Protein AF-0000000070184719 (afdb_homodimer)

pLDDT: mean 94.38, std 7.34, range [34.34, 98.94]

Solvent-accessible surface area (backbone atoms only — not comparable to full-atom values): 35364 Å² total; per-residue (Å²): 124,76,82,38,64,66,61,46,39,34,33,27,38,44,39,59,48,68,47,35,34,40,31,50,51,51,38,46,72,60,49,30,46,43,31,30,30,28,79,74,83,66,83,56,89,65,62,84,83,47,41,79,44,75,37,52,84,86,42,90,57,29,41,68,63,52,58,84,57,80,38,42,32,37,39,33,71,74,50,63,25,42,69,45,36,49,49,48,46,71,48,37,52,73,58,34,56,32,40,36,42,47,53,42,56,51,24,40,31,62,83,56,73,41,26,53,38,50,81,80,55,56,42,68,69,56,63,41,69,68,18,40,28,34,42,44,17,50,51,51,45,48,52,39,27,75,73,63,30,30,34,26,29,39,40,20,37,54,59,54,23,37,75,43,93,76,20,52,56,71,56,54,61,32,47,64,40,28,64,57,46,29,29,56,71,56,37,74,40,70,32,53,16,61,23,32,30,36,52,38,62,28,42,22,63,39,52,18,42,34,57,57,33,40,47,76,26,73,80,36,50,75,36,67,30,41,45,56,31,69,59,29,16,24,46,51,43,45,52,44,40,50,17,53,47,66,72,25,53,85,63,44,73,42,65,39,49,44,72,55,49,48,67,66,36,54,91,48,24,55,48,24,76,75,49,67,67,52,48,61,50,55,45,40,62,66,25,32,73,64,24,67,36,55,77,78,65,50,70,50,60,43,43,33,50,22,50,53,49,30,58,77,64,69,57,65,42,79,65,66,52,67,53,54,52,51,48,51,54,52,48,52,52,52,51,50,52,46,54,72,62,63,80,130,122,76,81,38,64,63,64,45,38,34,33,27,38,42,39,59,49,68,47,36,33,38,32,50,50,52,36,46,73,58,50,30,47,43,32,29,31,27,77,76,82,68,82,56,89,66,64,84,84,48,42,79,42,74,37,51,83,84,42,90,57,29,39,67,62,53,56,82,58,79,37,42,31,37,40,35,70,73,50,64,25,43,68,46,34,50,51,48,46,72,48,38,54,73,58,33,56,32,40,34,40,48,53,43,55,52,25,38,31,61,84,56,75,41,26,54,37,52,81,80,54,56,42,68,68,56,62,42,71,66,18,39,28,34,43,44,17,50,52,52,44,48,52,39,27,74,73,62,30,31,34,27,28,38,38,20,36,55,59,53,23,37,75,43,94,76,20,51,57,72,56,54,61,31,47,64,39,27,64,58,45,30,30,58,72,58,38,76,40,70,31,52,15,61,22,33,29,35,54,37,63,28,41,21,63,40,50,18,42,33,57,57,34,40,46,74,26,73,80,36,50,74,34,66,29,40,46,54,33,69,60,29,16,24,46,51,44,45,51,43,39,49,18,54,48,66,71,24,54,83,63,43,74,43,64,40,49,46,70,55,49,48,67,67,37,53,89,48,24,54,48,25,75,76,49,67,68,51,47,62,49,56,45,41,61,67,26,32,72,65,25,66,36,57,78,78,65,50,69,49,60,44,44,35,49,22,50,52,49,32,58,78,65,70,59,64,43,79,64,66,54,69,56,52,52,52,50,51,54,53,46,52,51,52,52,51,52,47,55,72,62,67,77,127

InterPro domains:
  IPR001509 NAD-dependent epimerase/dehydratase [PF01370] (10-227)
  IPR036291 NAD(P)-binding domain superfamily [SSF51735] (7-313)
  IPR051783 NAD(P)-dependent oxidoreductase-like [PTHR48079] (8-313)

Secondary structure (DSSP, 8-state):
--S--SS-EEEEES-SSHHHHHHHHHHHHTT-EEEEEE-S-------TT-EEEE--TTSTTHHHHTTT---SEEEES---SHHHHHHHHHHHTTT-SEEEEE--GGGS-SS-SSBSB-TTS---S-SSHHHHHHHHHHHHHHHHHHTTSSEEEEEEE-SEE-SSTTTT--BTTBS-SHHHHHHHHT--EEEETTS-SB---EEHHHHHHHHHHHTT-GGGTTEEEEE--SSB-BHHHHHHHHHHHHTPPPP-EEEE-HHHHHHH-GGG-HHIIIIIT----B--HHHHHHH-----S-HHHHHHHHHHHHHHTT----TTHHHHHHHHHHHHHHHHHHHHH---/--S--SS-EEEEES-SSHHHHHHHHHHHHTT-EEEEEE-S-------TT-EEEE--TTSTTHHHHTTT---SEEEES---SHHHHHHHHHHHTTT-SEEEEE--GGGS-SS-SSBSB-TTS---S-SSHHHHHHHHHHHHHHHHHHTTSSEEEEEEE-SEE-SSTTTT--BTTBS-SHHHHHHHHT--EEEETTS-SB---EEHHHHHHHHHHHTT-GGGTTEEEEE--SSB-BHHHHHHHHHHHHTPPPP-EEEE-HHHHHHH-GGG-HHIIIIIT----B--HHHHHHH-----S-HHHHHHHHHHHHHHTT-----SHHHHHHHHHHHHHHHHHHHHH---

Foldseek 3Di:
DPPFDQEFFEEEEAQQAQQNVLLQAVNVVSHYAYEYEECPPHPRDGDPSYHYFYDDLLDPCRLVSCLPDQGQEYEYPDQQALSSLVSVLSNCFVRYAEYEYEAAPQQADPPDPDPAAEPPHHSPPGLDPSSVRRNNSVVNNLVSLVVPRHFYFYEHEYQEAFLDDLRRDAAQQGRAQQVLVCLQVQHEGEHEAPQQFKDWYAYSNLLSLLVSLCRRQPLRGSHYFYQTGPDIGTRQVLSQLLSVLSVGPRHHYDYDYLVVCCVPCVVRRPCVSRPVVHRYHHDGVSSCVRRVGDRPADSNRRSNRNVVSCVVVVRNDNPCVVVVVVCRVVVVVVVVCCVVPDDD/DPPFDQEFFEEEEAQQAQQNVLLQQVNVVSHYAYEYEEQPPHPRDGDPSYHYFYDDLLDPCRLVSCLPDQGQEYEYPDQQALSSLVSVLSNCFVRYAEYEYEAAPQQADPPDPDPAAEPPHHRPPGLDPSSVRRNNSVVNNLVSLVVPRHFYFYEHEYQEAFLGDLRRDAAQQGRAQQVLVCLQVQHEGEHEAPQQFKDWYAYSNLLSLLVSLCRRQPLRGSHYFYQTGPDIGTRQVLSQLLSVLSVGPRHHYDYDYLVVCCVPCVPRRPCVSSPVVHRYHHDGVSSCVRRVGDRPADSNRRSNRNVVSCVVVVRNDNPCVVVVVVCRVVVVVVVVCCVVPDDD

Radius of gyration: 28.11 Å; Cα contacts (8 Å, |Δi|>4): 1487; chains: 2; bounding box: 61×88×62 Å

Nearest PDB structures (foldseek):
  6pnl-assembly1_A  TM=7.457E-01  e=7.855E-20  Methanothermobacter thermautotrophicus
  6x3b-assembly2_D  TM=7.765E-01  e=2.412E-15  Pseudomonas aeruginosa
  8skb-assembly2_C  TM=7.663E-01  e=1.005E-13  Myrciaria dubia
  6x3b-assembly1_A  TM=7.495E-01  e=4.016E-14  Pseudomonas aeruginosa
  6x3b-assembly2_C  TM=7.715E-01  e=1.283E-13  Pseudomonas aeruginosa

Organism: NCBI:txid2841257

Sequence (688 aa):
MPDGETDMDVLILGGTGLISTAITRQLDATGHDVTVCNRGESDAAIPESVDHVRADRFGDEFPARVSGTDPEVVIDMLCFSESDAELAIEAFEDRIDQYVLTSTIDVYRRPVESNPVTESAPRRPPTSDYGARKANAEDAIRAAHDRGAFAATIVRPWTTYGPHGNGNLCHTFGVDTTYLRRLRDGEPIVVHGDGTGLWGPTHRRDVAGAYVGAVGNRAAYGEAYNVTAEGVPTWNEYYRTLADALGAPEPELVHVPTDVLLEIAPEKTDFLADHGRYSTTFDTEKARRDLGYEQSISLERGAREVIAYLEERDAITSEDDAFIDALVADWRETRSEFAEGFEYMPDGETDMDVLILGGTGLISTAITRQLDATGHDVTVCNRGESDAAIPESVDHVRADRFGDEFPARVSGTDPEVVIDMLCFSESDAELAIEAFEDRIDQYVLTSTIDVYRRPVESNPVTESAPRRPPTSDYGARKANAEDAIRAAHDRGAFAATIVRPWTTYGPHGNGNLCHTFGVDTTYLRRLRDGEPIVVHGDGTGLWGPTHRRDVAGAYVGAVGNRAAYGEAYNVTAEGVPTWNEYYRTLADALGAPEPELVHVPTDVLLEIAPEKTDFLADHGRYSTTFDTEKARRDLGYEQSISLERGAREVIAYLEERDAITSEDDAFIDALVADWRETRSEFAEGFEY

Structure (mmCIF, N/CA/C/O backbone):
data_AF-0000000070184719-model_v1
#
loop_
_entity.id
_entity.type
_entity.pdbx_description
1 polymer 'Nucleoside-diphosphate-sugar epimerase'
#
loop_
_atom_site.group_PDB
_atom_site.id
_atom_site.type_symbol
_atom_site.label_atom_id
_atom_site.label_alt_id
_atom_site.label_comp_id
_atom_site.label_asym_id
_atom_site.label_entity_id
_atom_site.label_seq_id
_atom_site.pdbx_PDB_ins_code
_atom_site.Cartn_x
_atom_site.Cartn_y
_atom_site.Cartn_z
_atom_site.occupancy
_atom_site.B_iso_or_equiv
_atom_site.auth_seq_id
_atom_site.auth_comp_id
_atom_site.auth_asym_id
_atom_site.auth_atom_id
_atom_site.pdbx_PDB_model_num
ATOM 1 N N . MET A 1 1 ? 23.234 -7.504 -19.719 1 34.69 1 MET A N 1
ATOM 2 C CA . MET A 1 1 ? 22.359 -8.609 -19.328 1 34.69 1 MET A CA 1
ATOM 3 C C . MET A 1 1 ? 22.953 -9.375 -18.141 1 34.69 1 MET A C 1
ATOM 5 O O . MET A 1 1 ? 24.156 -9.586 -18.078 1 34.69 1 MET A O 1
ATOM 9 N N . PRO A 1 2 ? 22.297 -9.516 -16.984 1 43.97 2 PRO A N 1
ATOM 10 C CA . PRO A 1 2 ? 23.047 -10.188 -15.93 1 43.97 2 PRO A CA 1
ATOM 11 C C . PRO A 1 2 ? 23.812 -11.414 -16.438 1 43.97 2 PRO A C 1
ATOM 13 O O . PRO A 1 2 ? 23.453 -11.977 -17.469 1 43.97 2 PRO A O 1
ATOM 16 N N . ASP A 1 3 ? 24.891 -11.578 -15.859 1 49.53 3 ASP A N 1
ATOM 17 C CA . ASP A 1 3 ? 25.844 -12.656 -16.125 1 49.53 3 ASP A CA 1
ATOM 18 C C . ASP A 1 3 ? 25.141 -14.008 -16.188 1 49.53 3 ASP A C 1
ATOM 20 O O . ASP A 1 3 ? 25.766 -15.047 -16 1 49.53 3 ASP A O 1
ATOM 24 N N . GLY A 1 4 ? 23.812 -13.961 -16.328 1 55.72 4 GLY A N 1
ATOM 25 C CA . GLY A 1 4 ? 23.297 -15.312 -16.406 1 55.72 4 GLY A CA 1
ATOM 26 C C . GLY A 1 4 ? 23.797 -16.062 -17.625 1 55.72 4 GLY A C 1
ATOM 27 O O . GLY A 1 4 ? 24.125 -15.453 -18.641 1 55.72 4 GLY A O 1
ATOM 28 N N . GLU A 1 5 ? 24.312 -17.203 -17.375 1 63.62 5 GLU A N 1
ATOM 29 C CA . GLU A 1 5 ? 24.797 -18.031 -18.484 1 63.62 5 GLU A CA 1
ATOM 30 C C . GLU A 1 5 ? 23.719 -18.25 -19.531 1 63.62 5 GLU A C 1
ATOM 32 O O . GLU A 1 5 ? 22.547 -18.406 -19.203 1 63.62 5 GLU A O 1
ATOM 37 N N . THR A 1 6 ? 24.031 -17.938 -20.828 1 71.12 6 THR A N 1
ATOM 38 C CA . THR A 1 6 ? 23.109 -17.953 -21.953 1 71.12 6 THR A CA 1
ATOM 39 C C . THR A 1 6 ? 23.047 -19.344 -22.594 1 71.12 6 THR A C 1
ATOM 41 O O . THR A 1 6 ? 22.266 -19.578 -23.516 1 71.12 6 THR A O 1
ATOM 44 N N . ASP A 1 7 ? 22.797 -20.5 -21.938 1 88.31 7 ASP A N 1
ATOM 45 C CA . ASP A 1 7 ? 22.625 -21.797 -22.609 1 88.31 7 ASP A CA 1
ATOM 46 C C . ASP A 1 7 ? 22.656 -22.938 -21.594 1 88.31 7 ASP A C 1
ATOM 48 O O . ASP A 1 7 ? 23.406 -23.906 -21.766 1 88.31 7 ASP A O 1
ATOM 52 N N . MET A 1 8 ? 21.797 -22.766 -20.656 1 95.56 8 MET A N 1
ATOM 53 C CA . MET A 1 8 ? 21.766 -23.781 -19.609 1 95.56 8 MET A CA 1
ATOM 54 C C . MET A 1 8 ? 20.703 -24.844 -19.938 1 95.56 8 MET A C 1
ATOM 56 O O . MET A 1 8 ? 19.75 -24.578 -20.656 1 95.56 8 MET A O 1
ATOM 60 N N . ASP A 1 9 ? 21.047 -26.062 -19.438 1 97.75 9 ASP A N 1
ATOM 61 C CA . ASP A 1 9 ? 20.047 -27.125 -19.469 1 97.75 9 ASP A CA 1
ATOM 62 C C . ASP A 1 9 ? 19.062 -26.984 -18.297 1 97.75 9 ASP A C 1
ATOM 64 O O . ASP A 1 9 ? 19.422 -27.203 -17.141 1 97.75 9 ASP A O 1
ATOM 68 N N . VAL A 1 10 ? 17.797 -26.641 -18.656 1 98.31 10 VAL A N 1
ATOM 69 C CA . VAL A 1 10 ? 16.797 -26.344 -17.625 1 98.31 10 VAL A CA 1
ATOM 70 C C . VAL A 1 10 ? 15.664 -27.359 -17.688 1 98.31 10 VAL A C 1
ATOM 72 O O . VAL A 1 10 ? 15.078 -27.578 -18.75 1 98.31 10 VAL A O 1
ATOM 75 N N . LEU A 1 11 ? 15.406 -28 -16.578 1 98.06 11 LEU A N 1
ATOM 76 C CA . LEU A 1 11 ? 14.234 -28.859 -16.438 1 98.06 11 LEU A CA 1
ATOM 77 C C . LEU A 1 11 ? 13.133 -28.141 -15.664 1 98.06 11 LEU A C 1
ATOM 79 O O . LEU A 1 11 ? 13.352 -27.656 -14.555 1 98.06 11 LEU A O 1
ATOM 83 N N . ILE A 1 12 ? 11.977 -28.031 -16.281 1 97.94 12 ILE A N 1
ATOM 84 C CA . ILE A 1 12 ? 10.812 -27.438 -15.633 1 97.94 12 ILE A CA 1
ATOM 85 C C . ILE A 1 12 ? 9.836 -28.531 -15.227 1 97.94 12 ILE A C 1
ATOM 87 O O . ILE A 1 12 ? 9.305 -29.25 -16.078 1 97.94 12 ILE A O 1
ATOM 91 N N . LEU A 1 13 ? 9.688 -28.734 -13.938 1 97.56 13 LEU A N 1
ATOM 92 C CA . LEU A 1 13 ? 8.594 -29.578 -13.477 1 97.56 13 LEU A CA 1
ATOM 93 C C . LEU A 1 13 ? 7.254 -28.875 -13.609 1 97.56 13 LEU A C 1
ATOM 95 O O . LEU A 1 13 ? 7.012 -27.859 -12.938 1 97.56 13 LEU A O 1
ATOM 99 N N . GLY A 1 14 ? 6.375 -29.359 -14.391 1 93.94 14 GLY A N 1
ATOM 100 C CA . GLY A 1 14 ? 5.215 -28.641 -14.906 1 93.94 14 GLY A CA 1
ATOM 101 C C . GLY A 1 14 ? 5.418 -28.094 -16.312 1 93.94 14 GLY A C 1
ATOM 102 O O . GLY A 1 14 ? 5.711 -28.859 -17.234 1 93.94 14 GLY A O 1
ATOM 103 N N . GLY A 1 15 ? 5.328 -26.875 -16.531 1 88.88 15 GLY A N 1
ATOM 104 C CA . GLY A 1 15 ? 5.707 -26.25 -17.797 1 88.88 15 GLY A CA 1
ATOM 105 C C . GLY A 1 15 ? 4.52 -25.906 -18.672 1 88.88 15 GLY A C 1
ATOM 106 O O . GLY A 1 15 ? 4.664 -25.203 -19.672 1 88.88 15 GLY A O 1
ATOM 107 N N . THR A 1 16 ? 3.342 -26.297 -18.219 1 87.31 16 THR A N 1
ATOM 108 C CA . THR A 1 16 ? 2.189 -26.062 -19.078 1 87.31 16 THR A CA 1
ATOM 109 C C . THR A 1 16 ? 1.102 -25.297 -18.328 1 87.31 16 THR A C 1
ATOM 111 O O . THR A 1 16 ? -0.046 -25.25 -18.781 1 87.31 16 THR A O 1
ATOM 114 N N . GLY A 1 17 ? 1.407 -24.766 -17.234 1 93.31 17 GLY A N 1
ATOM 115 C CA . GLY A 1 17 ? 0.468 -23.984 -16.438 1 93.31 17 GLY A CA 1
ATOM 116 C C . GLY A 1 17 ? 0.521 -22.5 -16.75 1 93.31 17 GLY A C 1
ATOM 117 O O . GLY A 1 17 ? 1.161 -22.078 -17.719 1 93.31 17 GLY A O 1
ATOM 118 N N . LEU A 1 18 ? -0.168 -21.734 -16.031 1 94.88 18 LEU A N 1
ATOM 119 C CA . LEU A 1 18 ? -0.297 -20.297 -16.219 1 94.88 18 LEU A CA 1
ATOM 120 C C . LEU A 1 18 ? 1.072 -19.625 -16.234 1 94.88 18 LEU A C 1
ATOM 122 O O . LEU A 1 18 ? 1.464 -19.016 -17.219 1 94.88 18 LEU A O 1
ATOM 126 N N . ILE A 1 19 ? 1.828 -19.828 -15.18 1 97.19 19 ILE A N 1
ATOM 127 C CA . ILE A 1 19 ? 3.133 -19.188 -15.07 1 97.19 19 ILE A CA 1
ATOM 128 C C . ILE A 1 19 ? 4.168 -19.969 -15.867 1 97.19 19 ILE A C 1
ATOM 130 O O . ILE A 1 19 ? 4.961 -19.391 -16.609 1 97.19 19 ILE A O 1
ATOM 134 N N . SER A 1 20 ? 4.148 -21.266 -15.828 1 96.5 20 SER A N 1
ATOM 135 C CA . SER A 1 20 ? 5.227 -22.109 -16.328 1 96.5 20 SER A CA 1
ATOM 136 C C . SER A 1 20 ? 5.289 -22.094 -17.844 1 96.5 20 SER A C 1
ATOM 138 O O . SER A 1 20 ? 6.367 -22.219 -18.438 1 96.5 20 SER A O 1
ATOM 140 N N . THR A 1 21 ? 4.137 -21.906 -18.5 1 95.5 21 THR A N 1
ATOM 141 C CA . THR A 1 21 ? 4.18 -21.781 -19.953 1 95.5 21 THR A CA 1
ATOM 142 C C . THR A 1 21 ? 4.98 -20.562 -20.375 1 95.5 21 THR A C 1
ATOM 144 O O . THR A 1 21 ? 5.758 -20.609 -21.328 1 95.5 21 THR A O 1
ATOM 147 N N . ALA A 1 22 ? 4.773 -19.484 -19.672 1 96.81 22 ALA A N 1
ATOM 148 C CA . ALA A 1 22 ? 5.523 -18.266 -19.953 1 96.81 22 ALA A CA 1
ATOM 149 C C . ALA A 1 22 ? 7.008 -18.453 -19.656 1 96.81 22 ALA A C 1
ATOM 151 O O . ALA A 1 22 ? 7.859 -17.969 -20.406 1 96.81 22 ALA A O 1
ATOM 152 N N . ILE A 1 23 ? 7.305 -19.156 -18.609 1 97.94 23 ILE A N 1
ATOM 153 C CA . ILE A 1 23 ? 8.695 -19.469 -18.297 1 97.94 23 ILE A CA 1
ATOM 154 C C . ILE A 1 23 ? 9.328 -20.25 -19.438 1 97.94 23 ILE A C 1
ATOM 156 O O . ILE A 1 23 ? 10.406 -19.891 -19.922 1 97.94 23 ILE A O 1
ATOM 160 N N . THR A 1 24 ? 8.648 -21.297 -19.875 1 96.81 24 THR A N 1
ATOM 161 C CA . THR A 1 24 ? 9.133 -22.172 -20.938 1 96.81 24 THR A CA 1
ATOM 162 C C . THR A 1 24 ? 9.43 -21.375 -22.203 1 96.81 24 THR A C 1
ATOM 164 O O . THR A 1 24 ? 10.516 -21.5 -22.766 1 96.81 24 THR A O 1
ATOM 167 N N . ARG A 1 25 ? 8.539 -20.562 -22.547 1 96.12 25 ARG A N 1
ATOM 168 C CA . ARG A 1 25 ? 8.68 -19.781 -23.766 1 96.12 25 ARG A CA 1
ATOM 169 C C . ARG A 1 25 ? 9.844 -18.797 -23.672 1 96.12 25 ARG A C 1
ATOM 171 O O . ARG A 1 25 ? 10.625 -18.656 -24.609 1 96.12 25 ARG A O 1
ATOM 178 N N . GLN A 1 26 ? 9.938 -18.172 -22.562 1 96.69 26 GLN A N 1
ATOM 179 C CA . GLN A 1 26 ? 10.977 -17.156 -22.406 1 96.69 26 GLN A CA 1
ATOM 180 C C . GLN A 1 26 ? 12.359 -17.797 -22.312 1 96.69 26 GLN A C 1
ATOM 182 O O . GLN A 1 26 ? 13.328 -17.266 -22.859 1 96.69 26 GLN A O 1
ATOM 187 N N . LEU A 1 27 ? 12.461 -18.891 -21.641 1 97.06 27 LEU A N 1
ATOM 188 C CA . LEU A 1 27 ? 13.742 -19.594 -21.578 1 97.06 27 LEU A CA 1
ATOM 189 C C . LEU A 1 27 ? 14.18 -20.078 -22.953 1 97.06 27 LEU A C 1
ATOM 191 O O . LEU A 1 27 ? 15.352 -19.953 -23.312 1 97.06 27 LEU A O 1
ATOM 195 N N . ASP A 1 28 ? 13.227 -20.625 -23.641 1 95.25 28 ASP A N 1
ATOM 196 C CA . ASP A 1 28 ? 13.523 -21.078 -24.984 1 95.25 28 ASP A CA 1
ATOM 197 C C . ASP A 1 28 ? 13.992 -19.922 -25.875 1 95.25 28 ASP A C 1
ATOM 199 O O . ASP A 1 28 ? 14.984 -20.062 -26.594 1 95.25 28 ASP A O 1
ATOM 203 N N . ALA A 1 29 ? 13.344 -18.844 -25.734 1 94.69 29 ALA A N 1
ATOM 204 C CA . ALA A 1 29 ? 13.633 -17.672 -26.547 1 94.69 29 ALA A CA 1
ATOM 205 C C . ALA A 1 29 ? 15.008 -17.094 -26.219 1 94.69 29 ALA A C 1
ATOM 207 O O . ALA A 1 29 ? 15.633 -16.453 -27.062 1 94.69 29 ALA A O 1
ATOM 208 N N . THR A 1 30 ? 15.422 -17.312 -25.031 1 93.75 30 THR A N 1
ATOM 209 C CA . THR A 1 30 ? 16.703 -16.75 -24.609 1 93.75 30 THR A CA 1
ATOM 210 C C . THR A 1 30 ? 17.844 -17.734 -24.859 1 93.75 30 THR A C 1
ATOM 212 O O . THR A 1 30 ? 18.984 -17.453 -24.5 1 93.75 30 THR A O 1
ATOM 215 N N . GLY A 1 31 ? 17.562 -18.953 -25.328 1 93.5 31 GLY A N 1
ATOM 216 C CA . GLY A 1 31 ? 18.609 -19.828 -25.828 1 93.5 31 GLY A CA 1
ATOM 217 C C . GLY A 1 31 ? 18.922 -20.984 -24.891 1 93.5 31 GLY A C 1
ATOM 218 O O . GLY A 1 31 ? 19.859 -21.734 -25.109 1 93.5 31 GLY A O 1
ATOM 219 N N . HIS A 1 32 ? 18.172 -21.172 -23.844 1 96.44 32 HIS A N 1
ATOM 220 C CA . HIS A 1 32 ? 18.359 -22.297 -22.938 1 96.44 32 HIS A CA 1
ATOM 221 C C . HIS A 1 32 ? 17.844 -23.594 -23.547 1 96.44 32 HIS A C 1
ATOM 223 O O . HIS A 1 32 ? 16.969 -23.562 -24.422 1 96.44 32 HIS A O 1
ATOM 229 N N . ASP A 1 33 ? 18.453 -24.641 -23.188 1 96.56 33 ASP A N 1
ATOM 230 C CA . ASP A 1 33 ? 17.906 -25.969 -23.5 1 96.56 33 ASP A CA 1
ATOM 231 C C . ASP A 1 33 ? 16.859 -26.391 -22.469 1 96.56 33 ASP A C 1
ATOM 233 O O . ASP A 1 33 ? 17.203 -26.703 -21.328 1 96.56 33 ASP A O 1
ATOM 237 N N . VAL A 1 34 ? 15.578 -26.422 -22.953 1 97.12 34 VAL A N 1
ATOM 238 C CA . VAL A 1 34 ? 14.484 -26.562 -21.984 1 97.12 34 VAL A CA 1
ATOM 239 C C . VAL A 1 34 ? 13.852 -27.938 -22.125 1 97.12 34 VAL A C 1
ATOM 241 O O . VAL A 1 34 ? 13.586 -28.406 -23.234 1 97.12 34 VAL A O 1
ATOM 244 N N . THR A 1 35 ? 13.703 -28.625 -21.062 1 96.19 35 THR A N 1
ATOM 245 C CA . THR A 1 35 ? 12.914 -29.844 -20.922 1 96.19 35 THR A CA 1
ATOM 246 C C . THR A 1 35 ? 11.758 -29.625 -19.938 1 96.19 35 THR A C 1
ATOM 248 O O . THR A 1 35 ? 11.961 -29.094 -18.859 1 96.19 35 THR A O 1
ATOM 251 N N . VAL A 1 36 ? 10.586 -30 -20.344 1 96.06 36 VAL A N 1
ATOM 252 C CA . VAL A 1 36 ? 9.438 -29.922 -19.438 1 96.06 36 VAL A CA 1
ATOM 253 C C . VAL A 1 36 ? 9.055 -31.328 -18.969 1 96.06 36 VAL A C 1
ATOM 255 O O . VAL A 1 36 ? 9.109 -32.281 -19.75 1 96.06 36 VAL A O 1
ATOM 258 N N . CYS A 1 37 ? 8.734 -31.391 -17.688 1 94.81 37 CYS A N 1
ATOM 259 C CA . CYS A 1 37 ? 8.281 -32.656 -17.094 1 94.81 37 CYS A CA 1
ATOM 260 C C . CYS A 1 37 ? 6.867 -32.531 -16.547 1 94.81 37 CYS A C 1
ATOM 262 O O . CYS A 1 37 ? 6.629 -31.781 -15.602 1 94.81 37 CYS A O 1
ATOM 264 N N . ASN A 1 38 ? 6 -33.125 -17.156 1 89.62 38 ASN A N 1
ATOM 265 C CA . ASN A 1 38 ? 4.609 -33.156 -16.719 1 89.62 38 ASN A CA 1
ATOM 266 C C . ASN A 1 38 ? 3.92 -34.438 -17.141 1 89.62 38 ASN A C 1
ATOM 268 O O . ASN A 1 38 ? 4.562 -35.344 -17.672 1 89.62 38 ASN A O 1
ATOM 272 N N . ARG A 1 39 ? 2.551 -34.75 -16.906 1 82.25 39 ARG A N 1
ATOM 273 C CA . ARG A 1 39 ? 1.8 -36 -17.156 1 82.25 39 ARG A CA 1
ATOM 274 C C . ARG A 1 39 ? 1.35 -36.094 -18.609 1 82.25 39 ARG A C 1
ATOM 276 O O . ARG A 1 39 ? 0.859 -37.125 -19.047 1 82.25 39 ARG A O 1
ATOM 283 N N . GLY A 1 40 ? 1.763 -34.906 -19.297 1 74.75 40 GLY A N 1
ATOM 284 C CA . GLY A 1 40 ? 1.438 -34.875 -20.719 1 74.75 40 GLY A CA 1
ATOM 285 C C . GLY A 1 40 ? -0.042 -34.688 -20.984 1 74.75 40 GLY A C 1
ATOM 286 O O . GLY A 1 40 ? -0.543 -35.094 -22.031 1 74.75 40 GLY A O 1
ATOM 287 N N . GLU A 1 41 ? -0.761 -34.062 -20.188 1 71 41 GLU A N 1
ATOM 288 C CA . GLU A 1 41 ? -2.211 -33.969 -20.297 1 71 41 GLU A CA 1
ATOM 289 C C . GLU A 1 41 ? -2.617 -32.562 -20.766 1 71 41 GLU A C 1
ATOM 291 O O . GLU A 1 41 ? -3.805 -32.281 -20.953 1 71 41 GLU A O 1
ATOM 296 N N . SER A 1 42 ? -1.628 -31.75 -20.984 1 70.5 42 SER A N 1
ATOM 297 C CA . SER A 1 42 ? -1.955 -30.375 -21.328 1 70.5 42 SER A CA 1
ATOM 298 C C . SER A 1 42 ? -1.685 -30.094 -22.797 1 70.5 42 SER A C 1
ATOM 300 O O . SER A 1 42 ? -0.801 -30.703 -23.406 1 70.5 42 SER A O 1
ATOM 302 N N . ASP A 1 43 ? -2.525 -29.281 -23.297 1 67.06 43 ASP A N 1
ATOM 303 C CA . ASP A 1 43 ? -2.41 -28.859 -24.688 1 67.06 43 ASP A CA 1
ATOM 304 C C . ASP A 1 43 ? -1.693 -27.516 -24.797 1 67.06 43 ASP A C 1
ATOM 306 O O . ASP A 1 43 ? -1.806 -26.828 -25.812 1 67.06 43 ASP A O 1
ATOM 310 N N . ALA A 1 44 ? -0.955 -27.328 -23.828 1 70.5 44 ALA A N 1
ATOM 311 C CA . ALA A 1 44 ? -0.326 -26.016 -23.859 1 70.5 44 ALA A CA 1
ATOM 312 C C . ALA A 1 44 ? 0.63 -25.906 -25.047 1 70.5 44 ALA A C 1
ATOM 314 O O . ALA A 1 44 ? 1.342 -26.859 -25.375 1 70.5 44 ALA A O 1
ATOM 315 N N . ALA A 1 45 ? 0.475 -24.828 -25.703 1 76.25 45 ALA A N 1
ATOM 316 C CA . ALA A 1 45 ? 1.318 -24.562 -26.875 1 76.25 45 ALA A CA 1
ATOM 317 C C . ALA A 1 45 ? 2.73 -24.172 -26.453 1 76.25 45 ALA A C 1
ATOM 319 O O . ALA A 1 45 ? 2.967 -23.031 -26.047 1 76.25 45 ALA A O 1
ATOM 320 N N . ILE A 1 46 ? 3.609 -25.109 -26.391 1 84.31 46 ILE A N 1
ATOM 321 C CA . ILE A 1 46 ? 5.016 -24.812 -26.141 1 84.31 46 ILE A CA 1
ATOM 322 C C . ILE A 1 46 ? 5.836 -25.078 -27.406 1 84.31 46 ILE A C 1
ATOM 324 O O . ILE A 1 46 ? 5.418 -25.844 -28.266 1 84.31 46 ILE A O 1
ATOM 328 N N . PRO A 1 47 ? 6.91 -24.438 -27.484 1 89.12 47 PRO A N 1
ATOM 329 C CA . PRO A 1 47 ? 7.73 -24.547 -28.688 1 89.12 47 PRO A CA 1
ATOM 330 C C . PRO A 1 47 ? 8.156 -25.984 -28.984 1 89.12 47 PRO A C 1
ATOM 332 O O . PRO A 1 47 ? 8.367 -26.766 -28.047 1 89.12 47 PRO A O 1
ATOM 335 N N . GLU A 1 48 ? 8.406 -26.25 -30.203 1 89.75 48 GLU A N 1
ATOM 336 C CA . GLU A 1 48 ? 8.805 -27.594 -30.641 1 89.75 48 GLU A CA 1
ATOM 337 C C . GLU A 1 48 ? 10.211 -27.922 -30.172 1 89.75 48 GLU A C 1
ATOM 339 O O . GLU A 1 48 ? 10.555 -29.094 -30 1 89.75 48 GLU A O 1
ATOM 344 N N . SER A 1 49 ? 10.938 -26.938 -29.891 1 93 49 SER A N 1
ATOM 345 C CA . SER A 1 49 ? 12.328 -27.125 -29.484 1 93 49 SER A CA 1
ATOM 346 C C . SER A 1 49 ? 12.422 -27.641 -28.047 1 93 49 SER A C 1
ATOM 348 O O . SER A 1 49 ? 13.492 -28.078 -27.609 1 93 49 SER A O 1
ATOM 350 N N . VAL A 1 50 ? 11.328 -27.656 -27.375 1 94.06 50 VAL A N 1
ATOM 351 C CA . VAL A 1 50 ? 11.312 -28.031 -25.969 1 94.06 50 VAL A CA 1
ATOM 352 C C . VAL A 1 50 ? 11.172 -29.547 -25.844 1 94.06 50 VAL A C 1
ATOM 354 O O . VAL A 1 50 ? 10.312 -30.156 -26.484 1 94.06 50 VAL A O 1
ATOM 357 N N . ASP A 1 51 ? 12.078 -30.125 -25.094 1 93.56 51 ASP A N 1
ATOM 358 C CA . ASP A 1 51 ? 12.008 -31.562 -24.828 1 93.56 51 ASP A CA 1
ATOM 359 C C . ASP A 1 51 ? 10.961 -31.875 -23.766 1 93.56 51 ASP A C 1
ATOM 361 O O . ASP A 1 51 ? 10.602 -31.016 -22.953 1 93.56 51 ASP A O 1
ATOM 365 N N . HIS A 1 52 ? 10.516 -33.156 -23.859 1 93.44 52 HIS A N 1
ATOM 366 C CA . HIS A 1 52 ? 9.469 -33.562 -22.922 1 93.44 52 HIS A CA 1
ATOM 367 C C . HIS A 1 52 ? 9.852 -34.844 -22.203 1 93.44 52 HIS A C 1
ATOM 369 O O . HIS A 1 52 ? 10.383 -35.781 -22.797 1 93.44 52 HIS A O 1
ATOM 375 N N . VAL A 1 53 ? 9.625 -34.781 -20.906 1 92.81 53 VAL A N 1
ATOM 376 C CA . VAL A 1 53 ? 9.711 -35.969 -20.047 1 92.81 53 VAL A CA 1
ATOM 377 C C . VAL A 1 53 ? 8.367 -36.188 -19.344 1 92.81 53 VAL A C 1
ATOM 379 O O . VAL A 1 53 ? 7.805 -35.25 -18.766 1 92.81 53 VAL A O 1
ATOM 382 N N . ARG A 1 54 ? 7.871 -37.375 -19.516 1 92.25 54 ARG A N 1
ATOM 383 C CA . ARG A 1 54 ? 6.594 -37.688 -18.875 1 92.25 54 ARG A CA 1
ATOM 384 C C . ARG A 1 54 ? 6.797 -38.312 -17.5 1 92.25 54 ARG A C 1
ATOM 386 O O . ARG A 1 54 ? 7.43 -39.375 -17.391 1 92.25 54 ARG A O 1
ATOM 393 N N . ALA A 1 55 ? 6.301 -37.656 -16.469 1 92.06 55 ALA A N 1
ATOM 394 C CA . ALA A 1 55 ? 6.352 -38.188 -15.109 1 92.06 55 ALA A CA 1
ATOM 395 C C . ALA A 1 55 ? 5.312 -37.5 -14.219 1 92.06 55 ALA A C 1
ATOM 397 O O . ALA A 1 55 ? 4.953 -36.344 -14.453 1 92.06 55 ALA A O 1
ATOM 398 N N . ASP A 1 56 ? 4.82 -38.312 -13.227 1 91.62 56 ASP A N 1
ATOM 399 C CA . ASP A 1 56 ? 4.012 -37.719 -12.156 1 91.62 56 ASP A CA 1
ATOM 400 C C . ASP A 1 56 ? 4.891 -37.219 -11.023 1 91.62 56 ASP A C 1
ATOM 402 O O . ASP A 1 56 ? 5.5 -38 -10.297 1 91.62 56 ASP A O 1
ATOM 406 N N . ARG A 1 57 ? 4.852 -35.938 -10.875 1 91.62 57 ARG A N 1
ATOM 407 C CA . ARG A 1 57 ? 5.711 -35.25 -9.898 1 91.62 57 ARG A CA 1
ATOM 408 C C . ARG A 1 57 ? 5.363 -35.688 -8.477 1 91.62 57 ARG A C 1
ATOM 410 O O . ARG A 1 57 ? 6.203 -35.594 -7.578 1 91.62 57 ARG A O 1
ATOM 417 N N . PHE A 1 58 ? 4.246 -36.219 -8.219 1 91.25 58 PHE A N 1
ATOM 418 C CA . PHE A 1 58 ? 3.77 -36.531 -6.871 1 91.25 58 PHE A CA 1
ATOM 419 C C . PHE A 1 58 ? 3.887 -38 -6.57 1 91.25 58 PHE A C 1
ATOM 421 O O . PHE A 1 58 ? 3.609 -38.438 -5.449 1 91.25 58 PHE A O 1
ATOM 428 N N . GLY A 1 59 ? 4.281 -38.75 -7.555 1 87.12 59 GLY A N 1
ATOM 429 C CA . GLY A 1 59 ? 4.383 -40.188 -7.367 1 87.12 59 GLY A CA 1
ATOM 430 C C . GLY A 1 59 ? 5.746 -40.625 -6.863 1 87.12 59 GLY A C 1
ATOM 431 O O . GLY A 1 59 ? 6.758 -39.969 -7.168 1 87.12 59 GLY A O 1
ATOM 432 N N . ASP A 1 60 ? 5.75 -41.75 -6.277 1 84.44 60 ASP A N 1
ATOM 433 C CA . ASP A 1 60 ? 6.98 -42.281 -5.707 1 84.44 60 ASP A CA 1
ATOM 434 C C . ASP A 1 60 ? 7.984 -42.625 -6.805 1 84.44 60 ASP A C 1
ATOM 436 O O . ASP A 1 60 ? 9.188 -42.719 -6.543 1 84.44 60 ASP A O 1
ATOM 440 N N . GLU A 1 61 ? 7.551 -42.75 -7.934 1 91.38 61 GLU A N 1
ATOM 441 C CA . GLU A 1 61 ? 8.43 -43.125 -9.031 1 91.38 61 GLU A CA 1
ATOM 442 C C . GLU A 1 61 ? 9.086 -41.906 -9.672 1 91.38 61 GLU A C 1
ATOM 444 O O . GLU A 1 61 ? 9.953 -42.062 -10.539 1 91.38 61 GLU A O 1
ATOM 449 N N . PHE A 1 62 ? 8.742 -40.781 -9.211 1 92.94 62 PHE A N 1
ATOM 450 C CA . PHE A 1 62 ? 9.188 -39.531 -9.828 1 92.94 62 PHE A CA 1
ATOM 451 C C . PHE A 1 62 ? 10.703 -39.469 -9.906 1 92.94 62 PHE A C 1
ATOM 453 O O . PHE A 1 62 ? 11.266 -39.25 -10.984 1 92.94 62 PHE A O 1
ATOM 460 N N . PRO A 1 63 ? 11.484 -39.812 -8.867 1 93.88 63 PRO A N 1
ATOM 461 C CA . PRO A 1 63 ? 12.945 -39.75 -8.953 1 93.88 63 PRO A CA 1
ATOM 462 C C . PRO A 1 63 ? 13.531 -40.656 -10.023 1 93.88 63 PRO A C 1
ATOM 464 O O . PRO A 1 63 ? 14.445 -40.25 -10.75 1 93.88 63 PRO A O 1
ATOM 467 N N . ALA A 1 64 ? 12.938 -41.781 -10.133 1 93.44 64 ALA A N 1
ATOM 468 C CA . ALA A 1 64 ? 13.422 -42.719 -11.133 1 93.44 64 ALA A CA 1
ATOM 469 C C . ALA A 1 64 ? 13.109 -42.25 -12.547 1 93.44 64 ALA A C 1
ATOM 471 O O . ALA A 1 64 ? 13.914 -42.438 -13.461 1 93.44 64 ALA A O 1
ATOM 472 N N . ARG A 1 65 ? 11.992 -41.656 -12.664 1 92 65 ARG A N 1
ATOM 473 C CA . ARG A 1 65 ? 11.531 -41.219 -13.984 1 92 65 ARG A CA 1
ATOM 474 C C . ARG A 1 65 ? 12.375 -40.094 -14.531 1 92 65 ARG A C 1
ATOM 476 O O . ARG A 1 65 ? 12.547 -39.969 -15.742 1 92 65 ARG A O 1
ATOM 483 N N . VAL A 1 66 ? 12.922 -39.312 -13.633 1 94.88 66 VAL A N 1
ATOM 484 C CA . VAL A 1 66 ? 13.68 -38.156 -14.102 1 94.88 66 VAL A CA 1
ATOM 485 C C . VAL A 1 66 ? 15.18 -38.438 -14.008 1 94.88 66 VAL A C 1
ATOM 487 O O . VAL A 1 66 ? 16 -37.562 -14.281 1 94.88 66 VAL A O 1
ATOM 490 N N . SER A 1 67 ? 15.562 -39.594 -13.672 1 93.31 67 SER A N 1
ATOM 491 C CA . SER A 1 67 ? 16.969 -39.938 -13.445 1 93.31 67 SER A CA 1
ATOM 492 C C . SER A 1 67 ? 17.766 -39.844 -14.742 1 93.31 67 SER A C 1
ATOM 494 O O . SER A 1 67 ? 18.984 -39.656 -14.711 1 93.31 67 SER A O 1
ATOM 496 N N . GLY A 1 68 ? 17.109 -40 -15.828 1 92.19 68 GLY A N 1
ATOM 497 C CA . GLY A 1 68 ? 17.781 -40 -17.109 1 92.19 68 GLY A CA 1
ATOM 498 C C . GLY A 1 68 ? 18.078 -38.594 -17.609 1 92.19 68 GLY A C 1
ATOM 499 O O . GLY A 1 68 ? 18.812 -38.406 -18.594 1 92.19 68 GLY A O 1
ATOM 500 N N . THR A 1 69 ? 17.516 -37.625 -16.969 1 93.38 69 THR A N 1
ATOM 501 C CA . THR A 1 69 ? 17.797 -36.25 -17.344 1 93.38 69 THR A CA 1
ATOM 502 C C . THR A 1 69 ? 19.031 -35.719 -16.609 1 93.38 69 THR A C 1
ATOM 504 O O . THR A 1 69 ? 19.391 -36.219 -15.539 1 93.38 69 THR A O 1
ATOM 507 N N . ASP A 1 70 ? 19.734 -34.812 -17.25 1 94.44 70 ASP A N 1
ATOM 508 C CA . ASP A 1 70 ? 20.922 -34.188 -16.656 1 94.44 70 ASP A CA 1
ATOM 509 C C . ASP A 1 70 ? 20.844 -32.656 -16.719 1 94.44 70 ASP A C 1
ATOM 511 O O . ASP A 1 70 ? 21.719 -32.031 -17.312 1 94.44 70 ASP A O 1
ATOM 515 N N . PRO A 1 71 ? 19.891 -32.125 -16.078 1 97.56 71 PRO A N 1
ATOM 516 C CA . PRO A 1 71 ? 19.766 -30.656 -16.094 1 97.56 71 PRO A CA 1
ATOM 517 C C . PRO A 1 71 ? 20.781 -29.969 -15.172 1 97.56 71 PRO A C 1
ATOM 519 O O . PRO A 1 71 ? 21.266 -30.578 -14.219 1 97.56 71 PRO A O 1
ATOM 522 N N . GLU A 1 72 ? 21.094 -28.766 -15.484 1 98.12 72 GLU A N 1
ATOM 523 C CA . GLU A 1 72 ? 21.891 -27.922 -14.594 1 98.12 72 GLU A CA 1
ATOM 524 C C . GLU A 1 72 ? 20.984 -27.188 -13.594 1 98.12 72 GLU A C 1
ATOM 526 O O . GLU A 1 72 ? 21.375 -26.969 -12.445 1 98.12 72 GLU A O 1
ATOM 531 N N . VAL A 1 73 ? 19.844 -26.797 -14.07 1 98.62 73 VAL A N 1
ATOM 532 C CA . VAL A 1 73 ? 18.891 -26.062 -13.266 1 98.62 73 VAL A CA 1
ATOM 533 C C . VAL A 1 73 ? 17.516 -26.734 -13.328 1 98.62 73 VAL A C 1
ATOM 535 O O . VAL A 1 73 ? 17.078 -27.172 -14.398 1 98.62 73 VAL A O 1
ATOM 538 N N . VAL A 1 74 ? 16.844 -26.828 -12.172 1 98.69 74 VAL A N 1
ATOM 539 C CA . VAL A 1 74 ? 15.469 -27.312 -12.094 1 98.69 74 VAL A CA 1
ATOM 540 C C . VAL A 1 74 ? 14.562 -26.188 -11.586 1 98.69 74 VAL A C 1
ATOM 542 O O . VAL A 1 74 ? 14.844 -25.562 -10.562 1 98.69 74 VAL A O 1
ATOM 545 N N . ILE A 1 75 ? 13.539 -25.891 -12.312 1 98.81 75 ILE A N 1
ATOM 546 C CA . ILE A 1 75 ? 12.453 -25.031 -11.859 1 98.81 75 ILE A CA 1
ATOM 547 C C . ILE A 1 75 ? 11.234 -25.875 -11.5 1 98.81 75 ILE A C 1
ATOM 549 O O . ILE A 1 75 ? 10.648 -26.531 -12.367 1 98.81 75 ILE A O 1
ATOM 553 N N . ASP A 1 76 ? 10.867 -25.812 -10.289 1 98.81 76 ASP A N 1
ATOM 554 C CA . ASP A 1 76 ? 9.773 -26.641 -9.805 1 98.81 76 ASP A CA 1
ATOM 555 C C . ASP A 1 76 ? 8.5 -25.828 -9.609 1 98.81 76 ASP A C 1
ATOM 557 O O . ASP A 1 76 ? 8.383 -25.062 -8.641 1 98.81 76 ASP A O 1
ATOM 561 N N . MET A 1 77 ? 7.535 -26.031 -10.43 1 98.12 77 MET A N 1
ATOM 562 C CA . MET A 1 77 ? 6.273 -25.297 -10.391 1 98.12 77 MET A CA 1
ATOM 563 C C . MET A 1 77 ? 5.215 -26.078 -9.617 1 98.12 77 MET A C 1
ATOM 565 O O . MET A 1 77 ? 4.105 -25.578 -9.414 1 98.12 77 MET A O 1
ATOM 569 N N . LEU A 1 78 ? 5.629 -27.25 -9.117 1 97.06 78 LEU A N 1
ATOM 570 C CA . LEU A 1 78 ? 4.625 -28.172 -8.602 1 97.06 78 LEU A CA 1
ATOM 571 C C . LEU A 1 78 ? 4.992 -28.641 -7.199 1 97.06 78 LEU A C 1
ATOM 573 O O . LEU A 1 78 ? 4.641 -29.766 -6.805 1 97.06 78 LEU A O 1
ATOM 577 N N . CYS A 1 79 ? 5.73 -27.938 -6.531 1 97.31 79 CYS A N 1
ATOM 578 C CA . CYS A 1 79 ? 6.059 -28.266 -5.148 1 97.31 79 CYS A CA 1
ATOM 579 C C . CYS A 1 79 ? 5.094 -27.578 -4.188 1 97.31 79 CYS A C 1
ATOM 581 O O . CYS A 1 79 ? 5.164 -26.359 -3.992 1 97.31 79 CYS A O 1
ATOM 583 N N . PHE A 1 80 ? 4.227 -28.344 -3.451 1 97 80 PHE A N 1
ATOM 584 C CA . PHE A 1 80 ? 3.154 -27.734 -2.676 1 97 80 PHE A CA 1
ATOM 585 C C . PHE A 1 80 ? 3.27 -28.109 -1.203 1 97 80 PHE A C 1
ATOM 587 O O . PHE A 1 80 ? 2.494 -27.625 -0.373 1 97 80 PHE A O 1
ATOM 594 N N . SER A 1 81 ? 4.281 -28.984 -0.901 1 97.25 81 SER A N 1
ATOM 595 C CA . SER A 1 81 ? 4.406 -29.453 0.475 1 97.25 81 SER A CA 1
ATOM 596 C C . SER A 1 81 ? 5.832 -29.906 0.778 1 97.25 81 SER A C 1
ATOM 598 O O . SER A 1 81 ? 6.664 -30 -0.127 1 97.25 81 SER A O 1
ATOM 600 N N . GLU A 1 82 ? 6.008 -30.172 2.043 1 97.44 82 GLU A N 1
ATOM 601 C CA . GLU A 1 82 ? 7.301 -30.703 2.467 1 97.44 82 GLU A CA 1
ATOM 602 C C . GLU A 1 82 ? 7.574 -32.062 1.829 1 97.44 82 GLU A C 1
ATOM 604 O O . GLU A 1 82 ? 8.711 -32.375 1.45 1 97.44 82 GLU A O 1
ATOM 609 N N . SER A 1 83 ? 6.547 -32.812 1.75 1 96.31 83 SER A N 1
ATOM 610 C CA . SER A 1 83 ? 6.699 -34.125 1.124 1 96.31 83 SER A CA 1
ATOM 611 C C . SER A 1 83 ? 7.129 -34 -0.333 1 96.31 83 SER A C 1
ATOM 613 O O . SER A 1 83 ? 7.965 -34.781 -0.81 1 96.31 83 SER A O 1
ATOM 615 N N . ASP A 1 84 ? 6.535 -33.062 -1.024 1 97.06 84 ASP A N 1
ATOM 616 C CA . ASP A 1 84 ? 6.957 -32.812 -2.395 1 97.06 84 ASP A CA 1
ATOM 617 C C . ASP A 1 84 ? 8.422 -32.375 -2.443 1 97.06 84 ASP A C 1
ATOM 619 O O . ASP A 1 84 ? 9.164 -32.812 -3.336 1 97.06 84 ASP A O 1
ATOM 623 N N . ALA A 1 85 ? 8.805 -31.547 -1.504 1 98 85 ALA A N 1
ATOM 624 C CA . ALA A 1 85 ? 10.18 -31.062 -1.43 1 98 85 ALA A CA 1
ATOM 625 C C . ALA A 1 85 ? 11.156 -32.219 -1.215 1 98 85 ALA A C 1
ATOM 627 O O . ALA A 1 85 ? 12.211 -32.281 -1.851 1 98 85 ALA A O 1
ATOM 628 N N . GLU A 1 86 ? 10.781 -33.125 -0.408 1 96.75 86 GLU A N 1
ATOM 629 C CA . GLU A 1 86 ? 11.633 -34.281 -0.118 1 96.75 86 GLU A CA 1
ATOM 630 C C . GLU A 1 86 ? 11.828 -35.156 -1.355 1 96.75 86 GLU A C 1
ATOM 632 O O . GLU A 1 86 ? 12.93 -35.656 -1.604 1 96.75 86 GLU A O 1
ATOM 637 N N . LEU A 1 87 ? 10.781 -35.281 -2.031 1 96.31 87 LEU A N 1
ATOM 638 C CA . LEU A 1 87 ? 10.859 -36.062 -3.268 1 96.31 87 LEU A CA 1
ATOM 639 C C . LEU A 1 87 ? 11.797 -35.406 -4.266 1 96.31 87 LEU A C 1
ATOM 641 O O . LEU A 1 87 ? 12.555 -36.062 -4.965 1 96.31 87 LEU A O 1
ATOM 645 N N . ALA A 1 88 ? 11.727 -34.125 -4.348 1 97.38 88 ALA A N 1
ATOM 646 C CA . ALA A 1 88 ? 12.609 -33.375 -5.227 1 97.38 88 ALA A CA 1
ATOM 647 C C . ALA A 1 88 ? 14.062 -33.5 -4.785 1 97.38 88 ALA A C 1
ATOM 649 O O . ALA A 1 88 ? 14.961 -33.656 -5.617 1 97.38 88 ALA A O 1
ATOM 650 N N . ILE A 1 89 ? 14.289 -33.406 -3.531 1 97.88 89 ILE A N 1
ATOM 651 C CA . ILE A 1 89 ? 15.641 -33.531 -2.982 1 97.88 89 ILE A CA 1
ATOM 652 C C . ILE A 1 89 ? 16.203 -34.906 -3.324 1 97.88 89 ILE A C 1
ATOM 654 O O . ILE A 1 89 ? 17.344 -35.031 -3.787 1 97.88 89 ILE A O 1
ATOM 658 N N . GLU A 1 90 ? 15.414 -35.906 -3.158 1 96.88 90 GLU A N 1
ATOM 659 C CA . GLU A 1 90 ? 15.828 -37.25 -3.514 1 96.88 90 GLU A CA 1
ATOM 660 C C . GLU A 1 90 ? 16.203 -37.344 -4.992 1 96.88 90 GLU A C 1
ATOM 662 O O . GLU A 1 90 ? 17.188 -38 -5.348 1 96.88 90 GLU A O 1
ATOM 667 N N . ALA A 1 91 ? 15.484 -36.688 -5.773 1 97.38 91 ALA A N 1
ATOM 668 C CA . ALA A 1 91 ? 15.641 -36.781 -7.223 1 97.38 91 ALA A CA 1
ATOM 669 C C . ALA A 1 91 ? 16.875 -36.031 -7.695 1 97.38 91 ALA A C 1
ATOM 671 O O . ALA A 1 91 ? 17.516 -36.406 -8.664 1 97.38 91 ALA A O 1
ATOM 672 N N . PHE A 1 92 ? 17.234 -34.906 -6.977 1 98 92 PHE A N 1
ATOM 673 C CA . PHE A 1 92 ? 18.109 -33.969 -7.645 1 98 92 PHE A CA 1
ATOM 674 C C . PHE A 1 92 ? 19.344 -33.688 -6.797 1 98 92 PHE A C 1
ATOM 676 O O . PHE A 1 92 ? 20.281 -33 -7.254 1 98 92 PHE A O 1
ATOM 683 N N . GLU A 1 93 ? 19.344 -34.125 -5.602 1 97.25 93 GLU A N 1
ATOM 684 C CA . GLU A 1 93 ? 20.5 -33.875 -4.738 1 97.25 93 GLU A CA 1
ATOM 685 C C . GLU A 1 93 ? 21.797 -34.312 -5.402 1 97.25 93 GLU A C 1
ATOM 687 O O . GLU A 1 93 ? 21.875 -35.438 -5.906 1 97.25 93 GLU A O 1
ATOM 692 N N . ASP A 1 94 ? 22.734 -33.406 -5.434 1 96.69 94 ASP A N 1
ATOM 693 C CA . ASP A 1 94 ? 24.094 -33.594 -5.957 1 96.69 94 ASP A CA 1
ATOM 694 C C . ASP A 1 94 ? 24.062 -33.875 -7.461 1 96.69 94 ASP A C 1
ATOM 696 O O . ASP A 1 94 ? 25.016 -34.375 -8.023 1 96.69 94 ASP A O 1
ATOM 700 N N . ARG A 1 95 ? 23 -33.531 -8.047 1 97.5 95 ARG A N 1
ATOM 701 C CA . ARG A 1 95 ? 22.859 -33.812 -9.477 1 97.5 95 ARG A CA 1
ATOM 702 C C . ARG A 1 95 ? 22.688 -32.5 -10.273 1 97.5 95 ARG A C 1
ATOM 704 O O . ARG A 1 95 ? 22.859 -32.5 -11.492 1 97.5 95 ARG A O 1
ATOM 711 N N . ILE A 1 96 ? 22.375 -31.5 -9.594 1 98.31 96 ILE A N 1
ATOM 712 C CA . ILE A 1 96 ? 22.125 -30.234 -10.281 1 98.31 96 ILE A CA 1
ATOM 713 C C . ILE A 1 96 ? 22.844 -29.109 -9.562 1 98.31 96 ILE A C 1
ATOM 715 O O . ILE A 1 96 ? 23.297 -29.266 -8.43 1 98.31 96 ILE A O 1
ATOM 719 N N . ASP A 1 97 ? 22.922 -27.984 -10.266 1 97.88 97 ASP A N 1
ATOM 720 C CA . ASP A 1 97 ? 23.562 -26.797 -9.68 1 97.88 97 ASP A CA 1
ATOM 721 C C . ASP A 1 97 ? 22.547 -25.969 -8.891 1 97.88 97 ASP A C 1
ATOM 723 O O . ASP A 1 97 ? 22.859 -25.484 -7.801 1 97.88 97 ASP A O 1
ATOM 727 N N . GLN A 1 98 ? 21.375 -25.859 -9.445 1 98.69 98 GLN A N 1
ATOM 728 C CA . GLN A 1 98 ? 20.391 -24.922 -8.875 1 98.69 98 GLN A CA 1
ATOM 729 C C . GLN A 1 98 ? 19 -25.516 -8.891 1 98.69 98 GLN A C 1
ATOM 731 O O . GLN A 1 98 ? 18.578 -26.125 -9.883 1 98.69 98 GLN A O 1
ATOM 736 N N . TYR A 1 99 ? 18.266 -25.328 -7.801 1 98.88 99 TYR A N 1
ATOM 737 C CA . TYR A 1 99 ? 16.844 -25.656 -7.66 1 98.88 99 TYR A CA 1
ATOM 738 C C . TYR A 1 99 ? 16.016 -24.391 -7.379 1 98.88 99 TYR A C 1
ATOM 740 O O . TYR A 1 99 ? 16.172 -23.766 -6.328 1 98.88 99 TYR A O 1
ATOM 748 N N . VAL A 1 100 ? 15.125 -24.016 -8.305 1 98.88 100 VAL A N 1
ATOM 749 C CA . VAL A 1 100 ? 14.242 -22.875 -8.141 1 98.88 100 VAL A CA 1
ATOM 750 C C . VAL A 1 100 ? 12.867 -23.328 -7.676 1 98.88 100 VAL A C 1
ATOM 752 O O . VAL A 1 100 ? 12.141 -24 -8.43 1 98.88 100 VAL A O 1
ATOM 755 N N . LEU A 1 101 ? 12.5 -22.953 -6.504 1 98.94 101 LEU A N 1
ATOM 756 C CA . LEU A 1 101 ? 11.219 -23.312 -5.914 1 98.94 101 LEU A CA 1
ATOM 757 C C . LEU A 1 101 ? 10.18 -22.219 -6.152 1 98.94 101 LEU A C 1
ATOM 759 O O . LEU A 1 101 ? 10.414 -21.047 -5.828 1 98.94 101 LEU A O 1
ATOM 763 N N . THR A 1 102 ? 9.078 -22.594 -6.699 1 98.81 102 THR A N 1
ATOM 764 C CA . THR A 1 102 ? 7.938 -21.688 -6.754 1 98.81 102 THR A CA 1
ATOM 765 C C . THR A 1 102 ? 7.148 -21.734 -5.449 1 98.81 102 THR A C 1
ATOM 767 O O . THR A 1 102 ? 6.379 -22.656 -5.211 1 98.81 102 THR A O 1
ATOM 770 N N . SER A 1 103 ? 7.355 -20.766 -4.68 1 98.69 103 SER A N 1
ATOM 771 C CA . SER A 1 103 ? 6.594 -20.594 -3.449 1 98.69 103 SER A CA 1
ATOM 772 C C . SER A 1 103 ? 5.461 -19.594 -3.633 1 98.69 103 SER A C 1
ATOM 774 O O . SER A 1 103 ? 4.773 -19.609 -4.66 1 98.69 103 SER A O 1
ATOM 776 N N . THR A 1 104 ? 5.113 -18.906 -2.588 1 97.94 104 THR A N 1
ATOM 777 C CA . THR A 1 104 ? 3.98 -17.984 -2.605 1 97.94 104 THR A CA 1
ATOM 778 C C . THR A 1 104 ? 4.133 -16.922 -1.523 1 97.94 104 THR A C 1
ATOM 780 O O . THR A 1 104 ? 4.805 -17.141 -0.514 1 97.94 104 THR A O 1
ATOM 783 N N . ILE A 1 105 ? 3.465 -15.789 -1.755 1 97.06 105 ILE A N 1
ATOM 784 C CA . ILE A 1 105 ? 3.412 -14.758 -0.727 1 97.06 105 ILE A CA 1
ATOM 785 C C . ILE A 1 105 ? 2.562 -15.242 0.447 1 97.06 105 ILE A C 1
ATOM 787 O O . ILE A 1 105 ? 2.609 -14.664 1.535 1 97.06 105 ILE A O 1
ATOM 791 N N . ASP A 1 106 ? 1.835 -16.266 0.317 1 96.31 106 ASP A N 1
ATOM 792 C CA . ASP A 1 106 ? 0.937 -16.766 1.354 1 96.31 106 ASP A CA 1
ATOM 793 C C . ASP A 1 106 ? 1.72 -17.406 2.502 1 96.31 106 ASP A C 1
ATOM 795 O O . ASP A 1 106 ? 1.141 -17.766 3.525 1 96.31 106 ASP A O 1
ATOM 799 N N . VAL A 1 107 ? 2.99 -17.484 2.361 1 97.75 107 VAL A N 1
ATOM 800 C CA . VAL A 1 107 ? 3.793 -18.016 3.463 1 97.75 107 VAL A CA 1
ATOM 801 C C . VAL A 1 107 ? 3.869 -16.969 4.578 1 97.75 107 VAL A C 1
ATOM 803 O O . VAL A 1 107 ? 4.191 -17.297 5.723 1 97.75 107 VAL A O 1
ATOM 806 N N . TYR A 1 108 ? 3.662 -15.711 4.238 1 97.5 108 TYR A N 1
ATOM 807 C CA . TYR A 1 108 ? 3.756 -14.648 5.242 1 97.5 108 TYR A CA 1
ATOM 808 C C . TYR A 1 108 ? 2.553 -14.68 6.176 1 97.5 108 TYR A C 1
ATOM 810 O O . TYR A 1 108 ? 1.424 -14.914 5.738 1 97.5 108 TYR A O 1
ATOM 818 N N . ARG A 1 109 ? 2.859 -14.414 7.371 1 95.44 109 ARG A N 1
ATOM 819 C CA . ARG A 1 109 ? 1.782 -14.219 8.336 1 95.44 109 ARG A CA 1
ATOM 820 C C . ARG A 1 109 ? 0.979 -12.961 8.016 1 95.44 109 ARG A C 1
ATOM 822 O O . ARG A 1 109 ? 1.552 -11.898 7.789 1 95.44 109 ARG A O 1
ATOM 829 N N . ARG A 1 110 ? -0.354 -13.109 7.961 1 92.38 110 ARG A N 1
ATOM 830 C CA . ARG A 1 110 ? -1.246 -11.977 7.75 1 92.38 110 ARG A CA 1
ATOM 831 C C . ARG A 1 110 ? -2.318 -11.914 8.836 1 92.38 110 ARG A C 1
ATOM 833 O O . ARG A 1 110 ? -2.732 -12.945 9.367 1 92.38 110 ARG A O 1
ATOM 840 N N . PRO A 1 111 ? -2.871 -10.758 9.156 1 92.19 111 PRO A N 1
ATOM 841 C CA . PRO A 1 111 ? -2.529 -9.453 8.578 1 92.19 111 PRO A CA 1
ATOM 842 C C . PRO A 1 111 ? -1.11 -9.008 8.93 1 92.19 111 PRO A C 1
ATOM 844 O O . PRO A 1 111 ? -0.575 -9.398 9.969 1 92.19 111 PRO A O 1
ATOM 847 N N . VAL A 1 112 ? -0.55 -8.219 8.062 1 92.38 112 VAL A N 1
ATOM 848 C CA . VAL A 1 112 ? 0.817 -7.746 8.25 1 92.38 112 VAL A CA 1
ATOM 849 C C . VAL A 1 112 ? 0.812 -6.473 9.094 1 92.38 112 VAL A C 1
ATOM 851 O O . VAL A 1 112 ? -0.144 -5.695 9.055 1 92.38 112 VAL A O 1
ATOM 854 N N . GLU A 1 113 ? 1.861 -6.254 9.734 1 89.31 113 GLU A N 1
ATOM 855 C CA . GLU A 1 113 ? 1.975 -5.086 10.609 1 89.31 113 GLU A CA 1
ATOM 856 C C . GLU A 1 113 ? 2.186 -3.812 9.797 1 89.31 113 GLU A C 1
ATOM 858 O O . GLU A 1 113 ? 1.787 -2.727 10.227 1 89.31 113 GLU A O 1
ATOM 863 N N . SER A 1 114 ? 2.85 -4.035 8.734 1 93.31 114 SER A N 1
ATOM 864 C CA . SER A 1 114 ? 3.201 -2.877 7.918 1 93.31 114 SER A CA 1
ATOM 865 C C . SER A 1 114 ? 3.428 -3.273 6.465 1 93.31 114 SER A C 1
ATOM 867 O O . SER A 1 114 ? 3.727 -4.434 6.172 1 93.31 114 SER A O 1
ATOM 869 N N . ASN A 1 115 ? 3.201 -2.33 5.594 1 95.88 115 ASN A N 1
ATOM 870 C CA . ASN A 1 115 ? 3.451 -2.463 4.16 1 95.88 115 ASN A CA 1
ATOM 871 C C . ASN A 1 115 ? 4.539 -1.502 3.691 1 95.88 115 ASN A C 1
ATOM 873 O O . ASN A 1 115 ? 4.66 -0.392 4.215 1 95.88 115 ASN A O 1
ATOM 877 N N . PRO A 1 116 ? 5.402 -1.886 2.791 1 96.69 116 PRO A N 1
ATOM 878 C CA . PRO A 1 116 ? 5.395 -3.17 2.084 1 96.69 116 PRO A CA 1
ATOM 879 C C . PRO A 1 116 ? 6.066 -4.285 2.879 1 96.69 116 PRO A C 1
ATOM 881 O O . PRO A 1 116 ? 6.895 -4.012 3.754 1 96.69 116 PRO A O 1
ATOM 884 N N . VAL A 1 117 ? 5.758 -5.504 2.533 1 97.19 117 VAL A N 1
ATOM 885 C CA . VAL A 1 117 ? 6.316 -6.695 3.162 1 97.19 117 VAL A CA 1
ATOM 886 C C . VAL A 1 117 ? 7.621 -7.086 2.467 1 97.19 117 VAL A C 1
ATOM 888 O O . VAL A 1 117 ? 7.684 -7.141 1.237 1 97.19 117 VAL A O 1
ATOM 891 N N . THR A 1 118 ? 8.641 -7.305 3.232 1 97.44 118 THR A N 1
ATOM 892 C CA . THR A 1 118 ? 9.914 -7.766 2.689 1 97.44 118 THR A CA 1
ATOM 893 C C . THR A 1 118 ? 10.047 -9.281 2.832 1 97.44 118 THR A C 1
ATOM 895 O O . THR A 1 118 ? 9.211 -9.922 3.475 1 97.44 118 THR A O 1
ATOM 898 N N . GLU A 1 119 ? 11.086 -9.836 2.281 1 98.44 119 GLU A N 1
ATOM 899 C CA . GLU A 1 119 ? 11.273 -11.281 2.266 1 98.44 119 GLU A CA 1
ATOM 900 C C . GLU A 1 119 ? 11.602 -11.812 3.658 1 98.44 119 GLU A C 1
ATOM 902 O O . GLU A 1 119 ? 11.547 -13.016 3.898 1 98.44 119 GLU A O 1
ATOM 907 N N . SER A 1 120 ? 11.898 -10.93 4.598 1 96.81 120 SER A N 1
ATOM 908 C CA . SER A 1 120 ? 12.273 -11.352 5.941 1 96.81 120 SER A CA 1
ATOM 909 C C . SER A 1 120 ? 11.07 -11.352 6.879 1 96.81 120 SER A C 1
ATOM 911 O O . SER A 1 120 ? 11.195 -11.688 8.055 1 96.81 120 SER A O 1
ATOM 913 N N . ALA A 1 121 ? 9.906 -10.945 6.391 1 97.06 121 ALA A N 1
ATOM 914 C CA . ALA A 1 121 ? 8.711 -10.875 7.223 1 97.06 121 ALA A CA 1
ATOM 915 C C . ALA A 1 121 ? 8.375 -12.234 7.824 1 97.06 121 ALA A C 1
ATOM 917 O O . ALA A 1 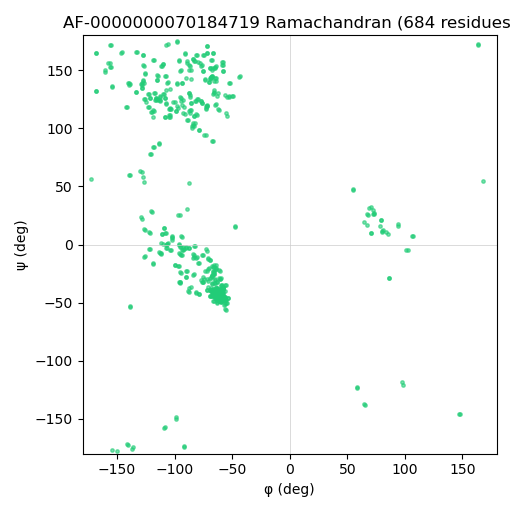121 ? 8.711 -13.273 7.25 1 97.06 121 ALA A O 1
ATOM 918 N N . PRO A 1 122 ? 7.648 -12.242 8.914 1 96.56 122 PRO A N 1
ATOM 919 C CA . PRO A 1 122 ? 7.332 -13.492 9.602 1 96.56 122 PRO A CA 1
ATOM 920 C C . PRO A 1 122 ? 6.406 -14.398 8.781 1 96.56 122 PRO A C 1
ATOM 922 O O . PRO A 1 122 ? 5.492 -13.906 8.117 1 96.56 122 PRO A O 1
ATOM 925 N N . ARG A 1 123 ? 6.633 -15.68 8.922 1 97.06 123 ARG A N 1
ATOM 926 C CA . ARG A 1 123 ? 5.828 -16.688 8.227 1 97.06 123 ARG A CA 1
ATOM 927 C C . ARG A 1 123 ? 5 -17.5 9.203 1 97.06 123 ARG A C 1
ATOM 929 O O . ARG A 1 123 ? 4.18 -18.328 8.797 1 97.06 123 ARG A O 1
ATOM 936 N N . ARG A 1 124 ? 5.27 -17.25 10.445 1 94 124 ARG A N 1
ATOM 937 C CA . ARG A 1 124 ? 4.578 -17.984 11.5 1 94 124 ARG A CA 1
ATOM 938 C C . ARG A 1 124 ? 3.912 -17.031 12.484 1 94 124 ARG A C 1
ATOM 940 O O . ARG A 1 124 ? 4.469 -15.977 12.805 1 94 124 ARG A O 1
ATOM 947 N N . PRO A 1 125 ? 2.77 -17.422 13.062 1 94.94 125 PRO A N 1
ATOM 948 C CA . PRO A 1 125 ? 1.956 -18.578 12.68 1 94.94 125 PRO A CA 1
ATOM 949 C C . PRO A 1 125 ? 1.374 -18.453 11.273 1 94.94 125 PRO A C 1
ATOM 951 O O . PRO A 1 125 ? 1.23 -17.328 10.758 1 94.94 125 PRO A O 1
ATOM 954 N N . PRO A 1 126 ? 1.121 -19.578 10.68 1 93.75 126 PRO A N 1
ATOM 955 C CA . PRO A 1 126 ? 0.604 -19.531 9.305 1 93.75 126 PRO A CA 1
ATOM 956 C C . PRO A 1 126 ? -0.817 -18.984 9.234 1 93.75 126 PRO A C 1
ATOM 958 O O . PRO A 1 126 ? -1.598 -19.141 10.172 1 93.75 126 PRO A O 1
ATOM 961 N N . THR A 1 127 ? -1.152 -18.375 8.102 1 90.06 127 THR A N 1
ATOM 962 C CA . THR A 1 127 ? -2.469 -17.797 7.867 1 90.06 127 THR A CA 1
ATOM 963 C C . THR A 1 127 ? -3.41 -18.828 7.242 1 90.06 127 THR A C 1
ATOM 965 O O . THR A 1 127 ? -4.629 -18.734 7.402 1 90.06 127 THR A O 1
ATOM 968 N N . SER A 1 128 ? -2.852 -19.781 6.5 1 91 128 SER A N 1
ATOM 969 C CA . SER A 1 128 ? -3.625 -20.828 5.832 1 91 128 SER A CA 1
ATOM 970 C C . SER A 1 128 ? -2.855 -22.141 5.789 1 91 128 SER A C 1
ATOM 972 O O . SER A 1 128 ? -1.637 -22.156 5.98 1 91 128 SER A O 1
ATOM 974 N N . ASP A 1 129 ? -3.615 -23.156 5.48 1 92.75 129 ASP A N 1
ATOM 975 C CA . ASP A 1 129 ? -2.971 -24.453 5.316 1 92.75 129 ASP A CA 1
ATOM 976 C C . ASP A 1 129 ? -2.049 -24.453 4.098 1 92.75 129 ASP A C 1
ATOM 978 O O . ASP A 1 129 ? -0.963 -25.047 4.137 1 92.75 129 ASP A O 1
ATOM 982 N N . TYR A 1 130 ? -2.516 -23.844 3.092 1 93.56 130 TYR A N 1
ATOM 983 C CA . TYR A 1 130 ? -1.696 -23.719 1.893 1 93.56 130 TYR A CA 1
ATOM 984 C C . TYR A 1 130 ? -0.381 -23.016 2.205 1 93.56 130 TYR A C 1
ATOM 986 O O . TYR A 1 130 ? 0.691 -23.5 1.836 1 93.56 130 TYR A O 1
ATOM 994 N N . GLY A 1 131 ? -0.464 -21.891 2.918 1 96 131 GLY A N 1
ATOM 995 C CA . GLY A 1 131 ? 0.722 -21.141 3.316 1 96 131 GLY A CA 1
ATOM 996 C C . GLY A 1 131 ? 1.656 -21.953 4.203 1 96 131 GLY A C 1
ATOM 997 O O . GLY A 1 131 ? 2.877 -21.891 4.047 1 96 131 GLY A O 1
ATOM 998 N N . ALA A 1 132 ? 1.106 -22.703 5.09 1 97.12 132 ALA A N 1
ATOM 999 C CA . ALA A 1 132 ? 1.902 -23.531 5.996 1 97.12 132 ALA A CA 1
ATOM 1000 C C . ALA A 1 132 ? 2.674 -24.594 5.23 1 97.12 132 ALA A C 1
ATOM 1002 O O . ALA A 1 132 ? 3.867 -24.797 5.469 1 97.12 132 ALA A O 1
ATOM 1003 N N . ARG A 1 133 ? 2.004 -25.234 4.363 1 97.94 133 ARG A N 1
ATOM 1004 C CA . ARG A 1 133 ? 2.629 -26.297 3.586 1 97.94 133 ARG A CA 1
ATOM 1005 C C . ARG A 1 133 ? 3.754 -25.75 2.715 1 97.94 133 ARG A C 1
ATOM 1007 O O . ARG A 1 133 ? 4.824 -26.359 2.627 1 97.94 133 ARG A O 1
ATOM 1014 N N . LYS A 1 134 ? 3.5 -24.641 2.139 1 98.31 134 LYS A N 1
ATOM 1015 C CA . LYS A 1 134 ? 4.523 -24.031 1.297 1 98.31 134 LYS A CA 1
ATOM 1016 C C . LYS A 1 134 ? 5.703 -23.547 2.133 1 98.31 134 LYS A C 1
ATOM 1018 O O . LYS A 1 134 ? 6.855 -23.641 1.708 1 98.31 134 LYS A O 1
ATOM 1023 N N . ALA A 1 135 ? 5.418 -22.984 3.268 1 98.5 135 ALA A N 1
ATOM 1024 C CA . ALA A 1 135 ? 6.496 -22.562 4.164 1 98.5 135 ALA A CA 1
ATOM 1025 C C . ALA A 1 135 ? 7.363 -23.766 4.566 1 98.5 135 ALA A C 1
ATOM 1027 O O . ALA A 1 135 ? 8.594 -23.656 4.598 1 98.5 135 ALA A O 1
ATOM 1028 N N . ASN A 1 136 ? 6.734 -24.844 4.875 1 98.56 136 ASN A N 1
ATOM 1029 C CA . ASN A 1 136 ? 7.465 -26.047 5.223 1 98.56 136 ASN A CA 1
ATOM 1030 C C . ASN A 1 136 ? 8.312 -26.547 4.051 1 98.56 136 ASN A C 1
ATOM 1032 O O . ASN A 1 136 ? 9.422 -27.031 4.25 1 98.56 136 ASN A O 1
ATOM 1036 N N . ALA A 1 137 ? 7.797 -26.484 2.902 1 98.75 137 ALA A N 1
ATOM 1037 C CA . ALA A 1 137 ? 8.555 -26.844 1.711 1 98.75 137 ALA A CA 1
ATOM 1038 C C . ALA A 1 137 ? 9.797 -25.969 1.556 1 98.75 137 ALA A C 1
ATOM 1040 O O . ALA A 1 137 ? 10.883 -26.469 1.256 1 98.75 137 ALA A O 1
ATOM 1041 N N . GLU A 1 138 ? 9.625 -24.672 1.72 1 98.81 138 GLU A N 1
ATOM 1042 C CA . GLU A 1 138 ? 10.766 -23.766 1.683 1 98.81 138 GLU A CA 1
ATOM 1043 C C . GLU A 1 138 ? 11.852 -24.188 2.662 1 98.81 138 GLU A C 1
ATOM 1045 O O . GLU A 1 138 ? 13.039 -24.203 2.32 1 98.81 138 GLU A O 1
ATOM 1050 N N . ASP A 1 139 ? 11.422 -24.516 3.871 1 98.69 139 ASP A N 1
ATOM 1051 C CA . ASP A 1 139 ? 12.375 -24.875 4.918 1 98.69 139 ASP A CA 1
ATOM 1052 C C . ASP A 1 139 ? 13.164 -26.125 4.535 1 98.69 139 ASP A C 1
ATOM 1054 O O . ASP A 1 139 ? 14.375 -26.188 4.75 1 98.69 139 ASP A O 1
ATOM 1058 N N . ALA A 1 140 ? 12.5 -27.062 3.992 1 98.75 140 ALA A N 1
ATOM 1059 C CA . ALA A 1 140 ? 13.164 -28.297 3.551 1 98.75 140 ALA A CA 1
ATOM 1060 C C . ALA A 1 140 ? 14.18 -28 2.451 1 98.75 140 ALA A C 1
ATOM 1062 O O . ALA A 1 140 ? 15.312 -28.5 2.498 1 98.75 140 ALA A O 1
ATOM 1063 N N . ILE A 1 141 ? 13.82 -27.203 1.526 1 98.88 141 ILE A N 1
ATOM 1064 C CA . ILE A 1 141 ? 14.68 -26.891 0.394 1 98.88 141 ILE A CA 1
ATOM 1065 C C . ILE A 1 141 ? 15.867 -26.047 0.87 1 98.88 141 ILE A C 1
ATOM 1067 O O . ILE A 1 141 ? 17 -26.234 0.402 1 98.88 141 ILE A O 1
ATOM 1071 N N . ARG A 1 142 ? 15.609 -25.156 1.759 1 98.69 142 ARG A N 1
ATOM 1072 C CA . ARG A 1 142 ? 16.688 -24.359 2.334 1 98.69 142 ARG A CA 1
ATOM 1073 C C . ARG A 1 142 ? 17.688 -25.234 3.07 1 98.69 142 ARG A C 1
ATOM 1075 O O . ARG A 1 142 ? 18.906 -25.016 2.998 1 98.69 142 ARG A O 1
ATOM 1082 N N . ALA A 1 143 ? 17.172 -26.156 3.814 1 98.62 143 ALA A N 1
ATOM 1083 C CA . ALA A 1 143 ? 18.047 -27.078 4.516 1 98.62 143 ALA A CA 1
ATOM 1084 C C . ALA A 1 143 ? 18.938 -27.859 3.537 1 98.62 143 ALA A C 1
ATOM 1086 O O . ALA A 1 143 ? 20.109 -28.094 3.801 1 98.62 143 ALA A O 1
ATOM 1087 N N . ALA A 1 144 ? 18.375 -28.281 2.459 1 98.75 144 ALA A N 1
ATOM 1088 C CA . ALA A 1 144 ? 19.125 -28.969 1.419 1 98.75 144 ALA A CA 1
ATOM 1089 C C . ALA A 1 144 ? 20.219 -28.078 0.845 1 98.75 144 ALA A C 1
ATOM 1091 O O . ALA A 1 144 ? 21.344 -28.516 0.63 1 98.75 144 ALA A O 1
ATOM 1092 N N . HIS A 1 145 ? 19.891 -26.828 0.591 1 98.75 145 HIS A N 1
ATOM 1093 C CA . HIS A 1 145 ? 20.859 -25.828 0.149 1 98.75 145 HIS A CA 1
ATOM 1094 C C . HIS A 1 145 ? 22.016 -25.719 1.138 1 98.75 145 HIS A C 1
ATOM 1096 O O . HIS A 1 145 ? 23.188 -25.719 0.739 1 98.75 145 HIS A O 1
ATOM 1102 N N . ASP A 1 146 ? 21.688 -25.625 2.395 1 98.44 146 ASP A N 1
ATOM 1103 C CA . ASP A 1 146 ? 22.672 -25.391 3.451 1 98.44 146 ASP A CA 1
ATOM 1104 C C . ASP A 1 146 ? 23.641 -26.562 3.58 1 98.44 146 ASP A C 1
ATOM 1106 O O . ASP A 1 146 ? 24.797 -26.375 3.953 1 98.44 146 ASP A O 1
ATOM 1110 N N . ARG A 1 147 ? 23.141 -27.703 3.248 1 97.56 147 ARG A N 1
ATOM 1111 C CA . ARG A 1 147 ? 24.016 -28.875 3.352 1 97.56 147 ARG A CA 1
ATOM 1112 C C . ARG A 1 147 ? 24.766 -29.109 2.053 1 97.56 147 ARG A C 1
ATOM 1114 O O . ARG A 1 147 ? 25.531 -30.078 1.937 1 97.56 147 ARG A O 1
ATOM 1121 N N . GLY A 1 148 ? 24.531 -28.328 1.044 1 98 148 GLY A N 1
ATOM 1122 C CA . GLY A 1 148 ? 25.328 -28.375 -0.172 1 98 148 GLY A CA 1
ATOM 1123 C C . GLY A 1 148 ? 24.734 -29.281 -1.239 1 98 148 GLY A C 1
ATOM 1124 O O . GLY A 1 148 ? 25.422 -29.641 -2.201 1 98 148 GLY A O 1
ATOM 1125 N N . ALA A 1 149 ? 23.484 -29.641 -1.107 1 98.44 149 ALA A N 1
ATOM 1126 C CA . ALA A 1 149 ? 22.844 -30.531 -2.076 1 98.44 149 ALA A CA 1
ATOM 1127 C C . ALA A 1 149 ? 22.703 -29.859 -3.436 1 98.44 149 ALA A C 1
ATOM 1129 O O . ALA A 1 149 ? 22.906 -30.484 -4.473 1 98.44 149 ALA A O 1
ATOM 1130 N N . PHE A 1 150 ? 22.328 -28.656 -3.533 1 98.56 150 PHE A N 1
ATOM 1131 C CA . PHE A 1 150 ? 22.188 -27.734 -4.652 1 98.56 150 PHE A CA 1
ATOM 1132 C C . PHE A 1 150 ? 21.969 -26.312 -4.156 1 98.56 150 PHE A C 1
ATOM 1134 O O . PHE A 1 150 ? 21.703 -26.094 -2.969 1 98.56 150 PHE A O 1
ATOM 1141 N N . ALA A 1 151 ? 22.141 -25.344 -5.035 1 98.75 151 ALA A N 1
ATOM 1142 C CA . ALA A 1 151 ? 21.797 -23.969 -4.699 1 98.75 151 ALA A CA 1
ATOM 1143 C C . ALA A 1 151 ? 20.297 -23.719 -4.836 1 98.75 151 ALA A C 1
ATOM 1145 O O . ALA A 1 151 ? 19.703 -24.016 -5.875 1 98.75 151 ALA A O 1
ATOM 1146 N N . ALA A 1 152 ? 19.703 -23.234 -3.779 1 98.88 152 ALA A N 1
ATOM 1147 C CA . ALA A 1 152 ? 18.266 -23 -3.803 1 98.88 152 ALA A CA 1
ATOM 1148 C C . ALA A 1 152 ? 17.953 -21.547 -4.109 1 98.88 152 ALA A C 1
ATOM 1150 O O . ALA A 1 152 ? 18.625 -20.641 -3.611 1 98.88 152 ALA A O 1
ATOM 1151 N N . THR A 1 153 ? 16.984 -21.297 -4.902 1 98.88 153 THR A N 1
ATOM 1152 C CA . THR A 1 153 ? 16.344 -20 -5.129 1 98.88 153 THR A CA 1
ATOM 1153 C C . THR A 1 153 ? 14.836 -20.109 -4.934 1 98.88 153 THR A C 1
ATOM 1155 O O . THR A 1 153 ? 14.195 -20.984 -5.516 1 98.88 153 THR A O 1
ATOM 1158 N N . ILE A 1 154 ? 14.305 -19.281 -4.078 1 98.94 154 ILE A N 1
ATOM 1159 C CA . ILE A 1 154 ? 12.875 -19.312 -3.795 1 98.94 154 ILE A CA 1
ATOM 1160 C C . ILE A 1 154 ? 12.203 -18.078 -4.41 1 98.94 154 ILE A C 1
ATOM 1162 O O . ILE A 1 154 ? 12.648 -16.953 -4.203 1 98.94 154 ILE A O 1
ATOM 1166 N N . VAL A 1 155 ? 11.18 -18.297 -5.203 1 98.94 155 VAL A N 1
ATOM 1167 C CA . VAL A 1 155 ? 10.375 -17.219 -5.797 1 98.94 155 VAL A CA 1
ATOM 1168 C C . VAL A 1 155 ? 8.969 -17.25 -5.203 1 98.94 155 VAL A C 1
ATOM 1170 O O . VAL A 1 155 ? 8.312 -18.281 -5.18 1 98.94 155 VAL A O 1
ATOM 1173 N N . ARG A 1 156 ? 8.531 -16.094 -4.695 1 98.81 156 ARG A N 1
ATOM 1174 C CA . ARG A 1 156 ? 7.219 -15.969 -4.074 1 98.81 156 ARG A CA 1
ATOM 1175 C C . ARG A 1 156 ? 6.312 -15.055 -4.895 1 98.81 156 ARG A C 1
ATOM 1177 O O . ARG A 1 156 ? 6.227 -13.859 -4.629 1 98.81 156 ARG A O 1
ATOM 1184 N N . PRO A 1 157 ? 5.629 -15.625 -5.852 1 98.38 157 PRO A N 1
ATOM 1185 C CA . PRO A 1 157 ? 4.641 -14.82 -6.578 1 98.38 157 PRO A CA 1
ATOM 1186 C C . PRO A 1 157 ? 3.369 -14.586 -5.766 1 98.38 157 PRO A C 1
ATOM 1188 O O . PRO A 1 157 ? 3.18 -15.195 -4.711 1 98.38 157 PRO A O 1
ATOM 1191 N N . TRP A 1 158 ? 2.662 -13.617 -6.23 1 94.94 158 TRP A N 1
ATOM 1192 C CA . TRP A 1 158 ? 1.309 -13.336 -5.762 1 94.94 158 TRP A CA 1
ATOM 1193 C C . TRP A 1 158 ? 0.279 -13.688 -6.832 1 94.94 158 TRP A C 1
ATOM 1195 O O . TRP A 1 158 ? 0.523 -14.555 -7.68 1 94.94 158 TRP A O 1
ATOM 1205 N N . THR A 1 159 ? -0.9 -13.125 -6.781 1 94.69 159 THR A N 1
ATOM 1206 C CA . THR A 1 159 ? -1.908 -13.391 -7.801 1 94.69 159 THR A CA 1
ATOM 1207 C C . THR A 1 159 ? -1.357 -13.094 -9.195 1 94.69 159 THR A C 1
ATOM 1209 O O . THR A 1 159 ? -1.045 -11.945 -9.516 1 94.69 159 THR A O 1
ATOM 1212 N N . THR A 1 160 ? -1.162 -14.164 -9.945 1 98.06 160 THR A N 1
ATOM 1213 C CA . THR A 1 160 ? -0.675 -14.062 -11.32 1 98.06 160 THR A CA 1
ATOM 1214 C C . THR A 1 160 ? -1.809 -14.289 -12.312 1 98.06 160 THR A C 1
ATOM 1216 O O . THR A 1 160 ? -2.629 -15.195 -12.133 1 98.06 160 THR A O 1
ATOM 1219 N N . TYR A 1 161 ? -1.868 -13.422 -13.289 1 98.19 161 TYR A N 1
ATOM 1220 C CA . TYR A 1 161 ? -2.924 -13.539 -14.289 1 98.19 161 TYR A CA 1
ATOM 1221 C C . TYR A 1 161 ? -2.344 -13.539 -15.695 1 98.19 161 TYR A C 1
ATOM 1223 O O . TYR A 1 161 ? -1.163 -13.234 -15.891 1 98.19 161 TYR A O 1
ATOM 1231 N N . GLY A 1 162 ? -3.078 -13.961 -16.656 1 97.81 162 GLY A N 1
ATOM 1232 C CA . GLY A 1 162 ? -2.709 -13.984 -18.062 1 97.81 162 GLY A CA 1
ATOM 1233 C C . GLY A 1 162 ? -3.594 -14.891 -18.906 1 97.81 162 GLY A C 1
ATOM 1234 O O . GLY A 1 162 ? -4.465 -15.578 -18.375 1 97.81 162 GLY A O 1
ATOM 1235 N N . PRO A 1 163 ? -3.4 -14.828 -20.219 1 95.75 163 PRO A N 1
ATOM 1236 C CA . PRO A 1 163 ? -4.215 -15.664 -21.109 1 95.75 163 PRO A CA 1
ATOM 1237 C C . PRO A 1 163 ? -3.918 -17.156 -20.953 1 95.75 163 PRO A C 1
ATOM 1239 O O . PRO A 1 163 ? -3.086 -17.703 -21.688 1 95.75 163 PRO A O 1
ATOM 1242 N N . HIS A 1 164 ? -4.594 -17.766 -20.078 1 93.5 164 HIS A N 1
ATOM 1243 C CA . HIS A 1 164 ? -4.531 -19.188 -19.75 1 93.5 164 HIS A CA 1
ATOM 1244 C C . HIS A 1 164 ? -5.688 -19.594 -18.844 1 93.5 164 HIS A C 1
ATOM 1246 O O . HIS A 1 164 ? -5.992 -18.906 -17.875 1 93.5 164 HIS A O 1
ATOM 1252 N N . GLY A 1 165 ? -6.348 -20.672 -19.188 1 91.12 165 GLY A N 1
ATOM 1253 C CA . GLY A 1 165 ? -7.477 -21.094 -18.375 1 91.12 165 GLY A CA 1
ATOM 1254 C C . GLY A 1 165 ? -8.555 -20.031 -18.266 1 91.12 165 GLY A C 1
ATOM 1255 O O . GLY A 1 165 ? -9.062 -19.547 -19.281 1 91.12 165 GLY A O 1
ATOM 1256 N N . ASN A 1 166 ? -8.852 -19.656 -17.031 1 92.06 166 ASN A N 1
ATOM 1257 C CA . ASN A 1 166 ? -9.875 -18.641 -16.844 1 92.06 166 ASN A CA 1
ATOM 1258 C C . ASN A 1 166 ? -9.25 -17.25 -16.734 1 92.06 166 ASN A C 1
ATOM 1260 O O . ASN A 1 166 ? -9.93 -16.281 -16.375 1 92.06 166 ASN A O 1
ATOM 1264 N N . GLY A 1 167 ? -7.949 -17.188 -16.969 1 94.44 167 GLY A N 1
ATOM 1265 C CA . GLY A 1 167 ? -7.238 -15.922 -16.953 1 94.44 167 GLY A CA 1
ATOM 1266 C C . GLY A 1 167 ? -6.766 -15.508 -15.57 1 94.44 167 GLY A C 1
ATOM 1267 O O . GLY A 1 167 ? -5.832 -14.719 -15.438 1 94.44 167 GLY A O 1
ATOM 1268 N N . ASN A 1 168 ? -7.496 -15.945 -14.5 1 95.75 168 ASN A N 1
ATOM 1269 C CA . ASN A 1 168 ? -7.156 -15.797 -13.086 1 95.75 168 ASN A CA 1
ATOM 1270 C C . ASN A 1 168 ? -7.242 -14.344 -12.633 1 95.75 168 ASN A C 1
ATOM 1272 O O . ASN A 1 168 ? -6.418 -13.883 -11.844 1 95.75 168 ASN A O 1
ATOM 1276 N N . LEU A 1 169 ? -8.141 -13.57 -13.227 1 95.81 169 LEU A N 1
ATOM 1277 C CA . LEU A 1 169 ? -8.539 -12.281 -12.672 1 95.81 169 LEU A CA 1
ATOM 1278 C C . LEU A 1 169 ? -9.586 -12.461 -11.578 1 95.81 169 LEU A C 1
ATOM 1280 O O . LEU A 1 169 ? -10.672 -13 -11.828 1 95.81 169 LEU A O 1
ATOM 1284 N N . CYS A 1 170 ? -9.273 -11.945 -10.398 1 94.62 170 CYS A N 1
ATOM 1285 C CA . CYS A 1 170 ? -10.047 -12.289 -9.211 1 94.62 170 CYS A CA 1
ATOM 1286 C C . CYS A 1 170 ? -11.109 -11.234 -8.93 1 94.62 170 CYS A C 1
ATOM 1288 O O . CYS A 1 170 ? -11.055 -10.133 -9.477 1 94.62 170 CYS A O 1
ATOM 1290 N N . HIS A 1 171 ? -12.102 -11.664 -8.188 1 94.69 171 HIS A N 1
ATOM 1291 C CA . HIS A 1 171 ? -13.102 -10.773 -7.613 1 94.69 171 HIS A CA 1
ATOM 1292 C C . HIS A 1 171 ? -13.477 -11.203 -6.199 1 94.69 171 HIS A C 1
ATOM 1294 O O . HIS A 1 171 ? -12.82 -12.07 -5.617 1 94.69 171 HIS A O 1
ATOM 1300 N N . THR A 1 172 ? -14.477 -10.586 -5.625 1 96.56 172 THR A N 1
ATOM 1301 C CA . THR A 1 172 ? -14.812 -10.75 -4.219 1 96.56 172 THR A CA 1
ATOM 1302 C C . THR A 1 172 ? -15.109 -12.211 -3.898 1 96.56 172 THR A C 1
ATOM 1304 O O . THR A 1 172 ? -14.75 -12.703 -2.826 1 96.56 172 THR A O 1
ATOM 1307 N N . PHE A 1 173 ? -15.695 -12.969 -4.789 1 94.88 173 PHE A N 1
ATOM 1308 C CA . PHE A 1 173 ? -16.203 -14.305 -4.5 1 94.88 173 PHE A CA 1
ATOM 1309 C C . PHE A 1 173 ? -15.32 -15.375 -5.129 1 94.88 173 PHE A C 1
ATOM 1311 O O . PHE A 1 173 ? -15.602 -16.562 -5.016 1 94.88 173 PHE A O 1
ATOM 1318 N N . GLY A 1 174 ? -14.227 -14.977 -5.844 1 92.56 174 GLY A N 1
ATOM 1319 C CA . GLY A 1 174 ? -13.344 -15.992 -6.387 1 92.56 174 GLY A CA 1
ATOM 1320 C C . GLY A 1 174 ? -12.695 -15.586 -7.699 1 92.56 174 GLY A C 1
ATOM 1321 O O . GLY A 1 174 ? -12.367 -14.414 -7.898 1 92.56 174 GLY A O 1
ATOM 1322 N N . VAL A 1 175 ? -12.508 -16.609 -8.555 1 90.94 175 VAL A N 1
ATOM 1323 C CA . VAL A 1 175 ? -11.711 -16.359 -9.758 1 90.94 175 VAL A CA 1
ATOM 1324 C C . VAL A 1 175 ? -12.547 -16.672 -10.992 1 90.94 175 VAL A C 1
ATOM 1326 O O . VAL A 1 175 ? -12.016 -16.719 -12.109 1 90.94 175 VAL A O 1
ATOM 1329 N N . ASP A 1 176 ? -13.812 -16.891 -10.773 1 90.06 176 ASP A N 1
ATOM 1330 C CA . ASP A 1 176 ? -14.641 -17.141 -11.945 1 90.06 176 ASP A CA 1
ATOM 1331 C C . ASP A 1 176 ? -14.836 -15.859 -12.758 1 90.06 176 ASP A C 1
ATOM 1333 O O . ASP A 1 176 ? -14.469 -14.766 -12.312 1 90.06 176 ASP A O 1
ATOM 1337 N N . THR A 1 177 ? -15.43 -15.977 -13.969 1 93.31 177 THR A N 1
ATOM 1338 C CA . THR A 1 177 ? -15.422 -14.859 -14.914 1 93.31 177 THR A CA 1
ATOM 1339 C C . THR A 1 177 ? -16.781 -14.156 -14.922 1 93.31 177 THR A C 1
ATOM 1341 O O . THR A 1 177 ? -17.016 -13.266 -15.742 1 93.31 177 THR A O 1
ATOM 1344 N N . THR A 1 178 ? -17.688 -14.523 -14.008 1 90.81 178 THR A N 1
ATOM 1345 C CA . THR A 1 178 ? -19.047 -13.977 -13.977 1 90.81 178 THR A CA 1
ATOM 1346 C C . THR A 1 178 ? -19.016 -12.461 -13.812 1 90.81 178 THR A C 1
ATOM 1348 O O . THR A 1 178 ? -19.812 -11.742 -14.422 1 90.81 178 THR A O 1
ATOM 1351 N N . TYR A 1 179 ? -18.172 -11.984 -13.023 1 92.62 179 TYR A N 1
ATOM 1352 C CA . TYR A 1 179 ? -18.125 -10.555 -12.727 1 92.62 179 TYR A CA 1
ATOM 1353 C C . TYR A 1 179 ? -17.703 -9.758 -13.953 1 92.62 179 TYR A C 1
ATOM 1355 O O . TYR A 1 179 ? -18.016 -8.578 -14.078 1 92.62 179 TYR A O 1
ATOM 1363 N N . LEU A 1 180 ? -16.938 -10.398 -14.883 1 95.38 180 LEU A N 1
ATOM 1364 C CA . LEU A 1 180 ? -16.562 -9.727 -16.125 1 95.38 180 LEU A CA 1
ATOM 1365 C C . LEU A 1 180 ? -17.781 -9.492 -17 1 95.38 180 LEU A C 1
ATOM 1367 O O . LEU A 1 180 ? -17.906 -8.438 -17.641 1 95.38 180 LEU A O 1
ATOM 1371 N N . ARG A 1 181 ? -18.656 -10.43 -17.047 1 94.81 181 ARG A N 1
ATOM 1372 C CA . ARG A 1 181 ? -19.922 -10.25 -17.766 1 94.81 181 ARG A CA 1
ATOM 1373 C C . ARG A 1 181 ? -20.75 -9.133 -17.141 1 94.81 181 ARG A C 1
ATOM 1375 O O . ARG A 1 181 ? -21.312 -8.305 -17.859 1 94.81 181 ARG A O 1
ATOM 1382 N N . ARG A 1 182 ? -20.828 -9.172 -15.883 1 96.06 182 ARG A N 1
ATOM 1383 C CA . ARG A 1 182 ? -21.594 -8.148 -15.18 1 96.06 182 ARG A CA 1
ATOM 1384 C C . ARG A 1 182 ? -21.031 -6.762 -15.445 1 96.06 182 ARG A C 1
ATOM 1386 O O . ARG A 1 182 ? -21.781 -5.809 -15.656 1 96.06 182 ARG A O 1
ATOM 1393 N N . LEU A 1 183 ? -19.719 -6.645 -15.398 1 96.62 183 LEU A N 1
ATOM 1394 C CA . LEU A 1 183 ? -19.078 -5.379 -15.75 1 96.62 183 LEU A CA 1
ATOM 1395 C C . LEU A 1 183 ? -19.484 -4.941 -17.156 1 96.62 183 LEU A C 1
ATOM 1397 O O . LEU A 1 183 ? -19.859 -3.785 -17.375 1 96.62 183 LEU A O 1
ATOM 1401 N N . ARG A 1 184 ? -19.406 -5.836 -18.062 1 94.62 184 ARG A N 1
ATOM 1402 C CA . ARG A 1 184 ? -19.719 -5.57 -19.453 1 94.62 184 ARG A CA 1
ATOM 1403 C C . ARG A 1 184 ? -21.156 -5.082 -19.609 1 94.62 184 ARG A C 1
ATOM 1405 O O . ARG A 1 184 ? -21.438 -4.18 -20.406 1 94.62 184 ARG A O 1
ATOM 1412 N N . ASP A 1 185 ? -22.062 -5.613 -18.844 1 94.12 185 ASP A N 1
ATOM 1413 C CA . ASP A 1 185 ? -23.484 -5.352 -18.984 1 94.12 185 ASP A CA 1
ATOM 1414 C C . ASP A 1 185 ? -23.922 -4.199 -18.078 1 94.12 185 ASP A C 1
ATOM 1416 O O . ASP A 1 185 ? -25.094 -3.82 -18.078 1 94.12 185 ASP A O 1
ATOM 1420 N N . GLY A 1 186 ? -23.047 -3.705 -17.297 1 94.75 186 GLY A N 1
ATOM 1421 C CA . GLY A 1 186 ? -23.359 -2.584 -16.422 1 94.75 186 GLY A CA 1
ATOM 1422 C C . GLY A 1 186 ? -24.109 -2.994 -15.172 1 94.75 186 GLY A C 1
ATOM 1423 O O . GLY A 1 186 ? -24.844 -2.188 -14.586 1 94.75 186 GLY A O 1
ATOM 1424 N N . GLU A 1 187 ? -24.016 -4.254 -14.82 1 96.06 187 GLU A N 1
ATOM 1425 C CA . GLU A 1 187 ? -24.656 -4.766 -13.617 1 96.06 187 GLU A CA 1
ATOM 1426 C C . GLU A 1 187 ? -23.812 -4.504 -12.375 1 96.06 187 GLU A C 1
ATOM 1428 O O . GLU A 1 187 ? -22.594 -4.344 -12.484 1 96.06 187 GLU A O 1
ATOM 1433 N N . PRO A 1 188 ? -24.438 -4.504 -11.219 1 96.94 188 PRO A N 1
ATOM 1434 C CA . PRO A 1 188 ? -23.703 -4.203 -9.992 1 96.94 188 PRO A CA 1
ATOM 1435 C C . PRO A 1 188 ? -22.625 -5.242 -9.68 1 96.94 188 PRO A C 1
ATOM 1437 O O . PRO A 1 188 ? -22.844 -6.438 -9.914 1 96.94 188 PRO A O 1
ATOM 1440 N N . ILE A 1 189 ? -21.516 -4.742 -9.148 1 97.06 189 ILE A N 1
ATOM 1441 C CA . ILE A 1 189 ? -20.406 -5.566 -8.688 1 97.06 189 ILE A CA 1
ATOM 1442 C C . ILE A 1 189 ? -20.297 -5.461 -7.164 1 97.06 189 ILE A C 1
ATOM 1444 O O . ILE A 1 189 ? -20.156 -4.363 -6.621 1 97.06 189 ILE A O 1
ATOM 1448 N N . VAL A 1 190 ? -20.344 -6.594 -6.484 1 97 190 VAL A N 1
ATOM 1449 C CA . VAL A 1 190 ? -20.141 -6.594 -5.039 1 97 190 VAL A CA 1
ATOM 1450 C C . VAL A 1 190 ? -18.656 -6.441 -4.719 1 97 190 VAL A C 1
ATOM 1452 O O . VAL A 1 190 ? -17.828 -7.203 -5.227 1 97 190 VAL A O 1
ATOM 1455 N N . VAL A 1 191 ? -18.328 -5.473 -3.969 1 97.25 191 VAL A N 1
ATOM 1456 C CA . VAL A 1 191 ? -16.969 -5.227 -3.498 1 97.25 191 VAL A CA 1
ATOM 1457 C C . VAL A 1 191 ? -16.906 -5.379 -1.98 1 97.25 191 VAL A C 1
ATOM 1459 O O . VAL A 1 191 ? -17.703 -4.766 -1.259 1 97.25 191 VAL A O 1
ATOM 1462 N N . HIS A 1 192 ? -16.016 -6.219 -1.491 1 97.25 192 HIS A N 1
ATOM 1463 C CA . HIS A 1 192 ? -15.883 -6.402 -0.051 1 97.25 192 HIS A CA 1
ATOM 1464 C C . HIS A 1 192 ? -15.297 -5.156 0.609 1 97.25 192 HIS A C 1
ATOM 1466 O O . HIS A 1 192 ? -14.406 -4.512 0.053 1 97.25 192 HIS A O 1
ATOM 1472 N N . GLY A 1 193 ? -15.797 -4.875 1.802 1 96 193 GLY A N 1
ATOM 1473 C CA . GLY A 1 193 ? -15.383 -3.658 2.484 1 96 193 GLY A CA 1
ATOM 1474 C C . GLY A 1 193 ? -15.82 -2.395 1.766 1 96 193 GLY A C 1
ATOM 1475 O O . GLY A 1 193 ? -16.969 -2.279 1.344 1 96 193 GLY A O 1
ATOM 1476 N N . ASP A 1 194 ? -14.938 -1.436 1.701 1 96 194 ASP A N 1
ATOM 1477 C CA . ASP A 1 194 ? -15.242 -0.211 0.967 1 96 194 ASP A CA 1
ATOM 1478 C C . ASP A 1 194 ? -14.391 -0.104 -0.298 1 96 194 ASP A C 1
ATOM 1480 O O . ASP A 1 194 ? -14.305 0.965 -0.905 1 96 194 ASP A O 1
ATOM 1484 N N . GLY A 1 195 ? -13.711 -1.209 -0.574 1 96.75 195 GLY A N 1
ATOM 1485 C CA . GLY A 1 195 ? -12.969 -1.308 -1.822 1 96.75 195 GLY A CA 1
ATOM 1486 C C . GLY A 1 195 ? -11.625 -0.605 -1.778 1 96.75 195 GLY A C 1
ATOM 1487 O O . GLY A 1 195 ? -10.969 -0.455 -2.807 1 96.75 195 GLY A O 1
ATOM 1488 N N . THR A 1 196 ? -11.188 -0.207 -0.623 1 95.62 196 THR A N 1
ATOM 1489 C CA . THR A 1 196 ? -9.953 0.564 -0.533 1 95.62 196 THR A CA 1
ATOM 1490 C C . THR A 1 196 ? -8.766 -0.35 -0.257 1 95.62 196 THR A C 1
ATOM 1492 O O . THR A 1 196 ? -7.613 0.089 -0.306 1 95.62 196 THR A O 1
ATOM 1495 N N . GLY A 1 197 ? -9.062 -1.655 0.055 1 96.06 197 GLY A N 1
ATOM 1496 C CA . GLY A 1 197 ? -7.957 -2.6 0.136 1 96.06 197 GLY A CA 1
ATOM 1497 C C . GLY A 1 197 ? -7.152 -2.686 -1.146 1 96.06 197 GLY A C 1
ATOM 1498 O O . GLY A 1 197 ? -7.68 -2.461 -2.236 1 96.06 197 GLY A O 1
ATOM 1499 N N . LEU A 1 198 ? -5.898 -2.969 -1.016 1 96.56 198 LEU A N 1
ATOM 1500 C CA . LEU A 1 198 ? -5.004 -3.049 -2.162 1 96.56 198 LEU A CA 1
ATOM 1501 C C . LEU A 1 198 ? -4.902 -4.48 -2.678 1 96.56 198 LEU A C 1
ATOM 1503 O O . LEU A 1 198 ? -4.863 -5.426 -1.889 1 96.56 198 LEU A O 1
ATOM 1507 N N . TRP A 1 199 ? -4.898 -4.617 -3.945 1 96 199 TRP A N 1
ATOM 1508 C CA . TRP A 1 199 ? -4.789 -5.902 -4.629 1 96 199 TRP A CA 1
ATOM 1509 C C . TRP A 1 199 ? -3.928 -5.777 -5.883 1 96 199 TRP A C 1
ATOM 1511 O O . TRP A 1 199 ? -4.301 -5.09 -6.836 1 96 199 TRP A O 1
ATOM 1521 N N . GLY A 1 200 ? -2.814 -6.512 -5.898 1 93.75 200 GLY A N 1
ATOM 1522 C CA . GLY A 1 200 ? -1.843 -6.27 -6.953 1 93.75 200 GLY A CA 1
ATOM 1523 C C . GLY A 1 200 ? -1.556 -7.496 -7.797 1 93.75 200 GLY A C 1
ATOM 1524 O O . GLY A 1 200 ? -0.519 -8.141 -7.629 1 93.75 200 GLY A O 1
ATOM 1525 N N . PRO A 1 201 ? -2.416 -7.848 -8.711 1 95.88 201 PRO A N 1
ATOM 1526 C CA . PRO A 1 201 ? -2.096 -8.953 -9.617 1 95.88 201 PRO A CA 1
ATOM 1527 C C . PRO A 1 201 ? -0.949 -8.617 -10.57 1 95.88 201 PRO A C 1
ATOM 1529 O O . PRO A 1 201 ? -0.727 -7.445 -10.891 1 95.88 201 PRO A O 1
ATOM 1532 N N . THR A 1 202 ? -0.247 -9.625 -10.977 1 98.19 202 THR A N 1
ATOM 1533 C CA . THR A 1 202 ? 0.876 -9.445 -11.883 1 98.19 202 THR A CA 1
ATOM 1534 C C . THR A 1 202 ? 0.75 -10.383 -13.086 1 98.19 202 THR A C 1
ATOM 1536 O O . THR A 1 202 ? 0.367 -11.547 -12.938 1 98.19 202 THR A O 1
ATOM 1539 N N . HIS A 1 203 ? 1.062 -9.883 -14.242 1 98.75 203 HIS A N 1
ATOM 1540 C CA . HIS A 1 203 ? 0.943 -10.664 -15.469 1 98.75 203 HIS A CA 1
ATOM 1541 C C . HIS A 1 203 ? 1.964 -11.797 -15.5 1 98.75 203 HIS A C 1
ATOM 1543 O O . HIS A 1 203 ? 3.121 -11.609 -15.117 1 98.75 203 HIS A O 1
ATOM 1549 N N . ARG A 1 204 ? 1.589 -12.875 -16.031 1 98.44 204 ARG A N 1
ATOM 1550 C CA . ARG A 1 204 ? 2.381 -14.102 -16.047 1 98.44 204 ARG A CA 1
ATOM 1551 C C . ARG A 1 204 ? 3.727 -13.875 -16.719 1 98.44 204 ARG A C 1
ATOM 1553 O O . ARG A 1 204 ? 4.734 -14.453 -16.328 1 98.44 204 ARG A O 1
ATOM 1560 N N . ARG A 1 205 ? 3.801 -13.062 -17.766 1 98.44 205 ARG A N 1
ATOM 1561 C CA . ARG A 1 205 ? 5.039 -12.852 -18.5 1 98.44 205 ARG A CA 1
ATOM 1562 C C . ARG A 1 205 ? 6.07 -12.125 -17.641 1 98.44 205 ARG A C 1
ATOM 1564 O O . ARG A 1 205 ? 7.266 -12.414 -17.719 1 98.44 205 ARG A O 1
ATOM 1571 N N . ASP A 1 206 ? 5.582 -11.18 -16.891 1 98.75 206 ASP A N 1
ATOM 1572 C CA . ASP A 1 206 ? 6.496 -10.477 -16 1 98.75 206 ASP A CA 1
ATOM 1573 C C . ASP A 1 206 ? 6.984 -11.406 -14.883 1 98.75 206 ASP A C 1
ATOM 1575 O O . ASP A 1 206 ? 8.172 -11.414 -14.555 1 98.75 206 ASP A O 1
ATOM 1579 N N . VAL A 1 207 ? 6.062 -12.172 -14.297 1 98.81 207 VAL A N 1
ATOM 1580 C CA . VAL A 1 207 ? 6.445 -13.125 -13.258 1 98.81 207 VAL A CA 1
ATOM 1581 C C . VAL A 1 207 ? 7.477 -14.102 -13.812 1 98.81 207 VAL A C 1
ATOM 1583 O O . VAL A 1 207 ? 8.484 -14.383 -13.156 1 98.81 207 VAL A O 1
ATOM 1586 N N . ALA A 1 208 ? 7.254 -14.578 -14.977 1 98.62 208 ALA A N 1
ATOM 1587 C CA . ALA A 1 208 ? 8.156 -15.531 -15.617 1 98.62 208 ALA A CA 1
ATOM 1588 C C . ALA A 1 208 ? 9.555 -14.938 -15.773 1 98.62 208 ALA A C 1
ATOM 1590 O O . ALA A 1 208 ? 10.555 -15.656 -15.648 1 98.62 208 ALA A O 1
ATOM 1591 N N . GLY A 1 209 ? 9.602 -13.688 -16.031 1 98.38 209 GLY A N 1
ATOM 1592 C CA . GLY A 1 209 ? 10.883 -13.023 -16.188 1 98.38 209 GLY A CA 1
ATOM 1593 C C . GLY A 1 209 ? 11.789 -13.188 -14.984 1 98.38 209 GLY A C 1
ATOM 1594 O O . GLY A 1 209 ? 13.008 -13.281 -15.125 1 98.38 209 GLY A O 1
ATOM 1595 N N . ALA A 1 210 ? 11.219 -13.211 -13.828 1 98.75 210 ALA A N 1
ATOM 1596 C CA . ALA A 1 210 ? 12 -13.398 -12.609 1 98.75 210 ALA A CA 1
ATOM 1597 C C . ALA A 1 210 ? 12.641 -14.789 -12.578 1 98.75 210 ALA A C 1
ATOM 1599 O O . ALA A 1 210 ? 13.781 -14.945 -12.133 1 98.75 210 ALA A O 1
ATOM 1600 N N . TYR A 1 211 ? 11.898 -15.773 -13.023 1 98.62 211 TYR A N 1
ATOM 1601 C CA . TYR A 1 211 ? 12.438 -17.125 -13.086 1 98.62 211 TYR A CA 1
ATOM 1602 C C . TYR A 1 211 ? 13.594 -17.203 -14.078 1 98.62 211 TYR A C 1
ATOM 1604 O O . TYR A 1 211 ? 14.625 -17.812 -13.781 1 98.62 211 TYR A O 1
ATOM 1612 N N . VAL A 1 212 ? 13.383 -16.594 -15.188 1 98.19 212 VAL A N 1
ATOM 1613 C CA . VAL A 1 212 ? 14.422 -16.578 -16.219 1 98.19 212 VAL A CA 1
ATOM 1614 C C . VAL A 1 212 ? 15.68 -15.898 -15.68 1 98.19 212 VAL A C 1
ATOM 1616 O O . VAL A 1 212 ? 16.781 -16.406 -15.859 1 98.19 212 VAL A O 1
ATOM 1619 N N . GLY A 1 213 ? 15.469 -14.812 -15.016 1 98.12 213 GLY A N 1
ATOM 1620 C CA . GLY A 1 213 ? 16.578 -14.078 -14.438 1 98.12 213 GLY A CA 1
ATOM 1621 C C . GLY A 1 213 ? 17.312 -14.852 -13.359 1 98.12 213 GLY A C 1
ATOM 1622 O O . GLY A 1 213 ? 18.484 -14.57 -13.062 1 98.12 213 GLY A O 1
ATOM 1623 N N . ALA A 1 214 ? 16.656 -15.852 -12.766 1 98.44 214 ALA A N 1
ATOM 1624 C CA . ALA A 1 214 ? 17.234 -16.625 -11.672 1 98.44 214 ALA A CA 1
ATOM 1625 C C . ALA A 1 214 ? 18.125 -17.75 -12.211 1 98.44 214 ALA A C 1
ATOM 1627 O O . ALA A 1 214 ? 19.016 -18.219 -11.516 1 98.44 214 ALA A O 1
ATOM 1628 N N . VAL A 1 215 ? 17.922 -18.234 -13.367 1 98.31 215 VAL A N 1
ATOM 1629 C CA . VAL A 1 215 ? 18.578 -19.406 -13.938 1 98.31 215 VAL A CA 1
ATOM 1630 C C . VAL A 1 215 ? 20.078 -19.156 -14.039 1 98.31 215 VAL A C 1
ATOM 1632 O O . VAL A 1 215 ? 20.516 -18.25 -14.758 1 98.31 215 VAL A O 1
ATOM 1635 N N . GLY A 1 216 ? 20.797 -19.922 -13.305 1 96.94 216 GLY A N 1
ATOM 1636 C CA . GLY A 1 216 ? 22.25 -19.844 -13.344 1 96.94 216 GLY A CA 1
ATOM 1637 C C . GLY A 1 216 ? 22.797 -18.578 -12.711 1 96.94 216 GLY A C 1
ATOM 1638 O O . GLY A 1 216 ? 23.984 -18.266 -12.859 1 96.94 216 GLY A O 1
ATOM 1639 N N . ASN A 1 217 ? 21.953 -17.844 -12.055 1 97.75 217 ASN A N 1
ATOM 1640 C CA . ASN A 1 217 ? 22.344 -16.578 -11.43 1 97.75 217 ASN A CA 1
ATOM 1641 C C . ASN A 1 217 ? 22.844 -16.766 -10.008 1 97.75 217 ASN A C 1
ATOM 1643 O O . ASN A 1 217 ? 22.062 -16.969 -9.086 1 97.75 217 ASN A O 1
ATOM 1647 N N . ARG A 1 218 ? 24.125 -16.641 -9.781 1 97.69 218 ARG A N 1
ATOM 1648 C CA . ARG A 1 218 ? 24.734 -16.953 -8.492 1 97.69 218 ARG A CA 1
ATOM 1649 C C . ARG A 1 218 ? 24.266 -15.984 -7.418 1 97.69 218 ARG A C 1
ATOM 1651 O O . ARG A 1 218 ? 24.25 -16.328 -6.234 1 97.69 218 ARG A O 1
ATOM 1658 N N . ALA A 1 219 ? 23.812 -14.797 -7.809 1 98.06 219 ALA A N 1
ATOM 1659 C CA . ALA A 1 219 ? 23.297 -13.828 -6.852 1 98.06 219 ALA A CA 1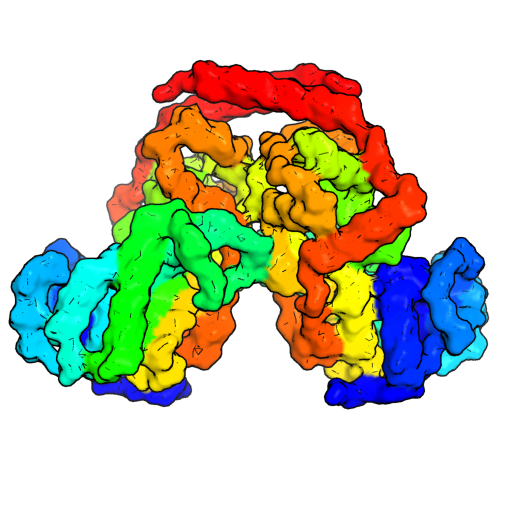
ATOM 1660 C C . ALA A 1 219 ? 22 -14.344 -6.207 1 98.06 219 ALA A C 1
ATOM 1662 O O . ALA A 1 219 ? 21.641 -13.906 -5.113 1 98.06 219 ALA A O 1
ATOM 1663 N N . ALA A 1 220 ? 21.375 -15.297 -6.84 1 98.56 220 ALA A N 1
ATOM 1664 C CA . ALA A 1 220 ? 20.078 -15.781 -6.383 1 98.56 220 ALA A CA 1
ATOM 1665 C C . ALA A 1 220 ? 20.25 -17.016 -5.492 1 98.56 220 ALA A C 1
ATOM 1667 O O . ALA A 1 220 ? 19.281 -17.469 -4.883 1 98.56 220 ALA A O 1
ATOM 1668 N N . TYR A 1 221 ? 21.469 -17.562 -5.406 1 98.62 221 TYR A N 1
ATOM 1669 C CA . TYR A 1 221 ? 21.688 -18.766 -4.613 1 98.62 221 TYR A CA 1
ATOM 1670 C C . TYR A 1 221 ? 21.422 -18.5 -3.135 1 98.62 221 TYR A C 1
ATOM 1672 O O . TYR A 1 221 ? 22.031 -17.609 -2.543 1 98.62 221 TYR A O 1
ATOM 1680 N N . GLY A 1 222 ? 20.531 -19.203 -2.586 1 98.69 222 GLY A N 1
ATOM 1681 C CA . GLY A 1 222 ? 20.219 -19.109 -1.17 1 98.69 222 GLY A CA 1
ATOM 1682 C C . GLY A 1 222 ? 19.25 -17.984 -0.853 1 98.69 222 GLY A C 1
ATOM 1683 O O . GLY A 1 222 ? 19 -17.688 0.316 1 98.69 222 GLY A O 1
ATOM 1684 N N . GLU A 1 223 ? 18.656 -17.391 -1.896 1 98.75 223 GLU A N 1
ATOM 1685 C CA . GLU A 1 223 ? 17.844 -16.203 -1.69 1 98.75 223 GLU A CA 1
ATOM 1686 C C . GLU A 1 223 ? 16.375 -16.484 -1.955 1 98.75 223 GLU A C 1
ATOM 1688 O O . GLU A 1 223 ? 16.031 -17.453 -2.646 1 98.75 223 GLU A O 1
ATOM 1693 N N . ALA A 1 224 ? 15.523 -15.734 -1.324 1 98.88 224 ALA A N 1
ATOM 1694 C CA . ALA A 1 224 ? 14.094 -15.695 -1.605 1 98.88 224 ALA A CA 1
ATOM 1695 C C . ALA A 1 224 ? 13.68 -14.328 -2.154 1 98.88 224 ALA A C 1
ATOM 1697 O O . ALA A 1 224 ? 14.227 -13.297 -1.744 1 98.88 224 ALA A O 1
ATOM 1698 N N . TYR A 1 225 ? 12.711 -14.336 -3.062 1 98.94 225 TYR A N 1
ATOM 1699 C CA . TYR A 1 225 ? 12.312 -13.094 -3.715 1 98.94 225 TYR A CA 1
ATOM 1700 C C . TYR A 1 225 ? 10.797 -12.945 -3.74 1 98.94 225 TYR A C 1
ATOM 1702 O O . TYR A 1 225 ? 10.086 -13.875 -4.133 1 98.94 225 TYR A O 1
ATOM 1710 N N . ASN A 1 226 ? 10.312 -11.75 -3.316 1 98.75 226 ASN A N 1
ATOM 1711 C CA . ASN A 1 226 ? 8.961 -11.352 -3.699 1 98.75 226 ASN A CA 1
ATOM 1712 C C . ASN A 1 226 ? 8.883 -10.984 -5.18 1 98.75 226 ASN A C 1
ATOM 1714 O O . ASN A 1 226 ? 9.586 -10.078 -5.637 1 98.75 226 ASN A O 1
ATOM 1718 N N . VAL A 1 227 ? 8.102 -11.672 -5.945 1 98.69 227 VAL A N 1
ATOM 1719 C CA . VAL A 1 227 ? 7.867 -11.367 -7.355 1 98.69 227 VAL A CA 1
ATOM 1720 C C . VAL A 1 227 ? 6.395 -11.047 -7.578 1 98.69 227 VAL A C 1
ATOM 1722 O O . VAL A 1 227 ? 5.605 -11.922 -7.945 1 98.69 227 VAL A O 1
ATOM 1725 N N . THR A 1 228 ? 6.09 -9.812 -7.316 1 97.69 228 THR A N 1
ATOM 1726 C CA . THR A 1 228 ? 4.707 -9.344 -7.266 1 97.69 228 THR A CA 1
ATOM 1727 C C . THR A 1 228 ? 4.566 -8 -7.973 1 97.69 228 THR A C 1
ATOM 1729 O O . THR A 1 228 ? 5.52 -7.508 -8.578 1 97.69 228 THR A O 1
ATOM 1732 N N . ALA A 1 229 ? 3.373 -7.461 -7.898 1 97 229 ALA A N 1
ATOM 1733 C CA . ALA A 1 229 ? 3.08 -6.184 -8.539 1 97 229 ALA A CA 1
ATOM 1734 C C . ALA A 1 229 ? 3.896 -5.055 -7.91 1 97 229 ALA A C 1
ATOM 1736 O O . ALA A 1 229 ? 4.105 -5.035 -6.695 1 97 229 ALA A O 1
ATOM 1737 N N . GLU A 1 230 ? 4.332 -4.191 -8.758 1 95.81 230 GLU A N 1
ATOM 1738 C CA . GLU A 1 230 ? 5.039 -2.992 -8.32 1 95.81 230 GLU A CA 1
ATOM 1739 C C . GLU A 1 230 ? 4.094 -1.801 -8.211 1 95.81 230 GLU A C 1
ATOM 1741 O O . GLU A 1 230 ? 4.336 -0.877 -7.43 1 95.81 230 GLU A O 1
ATOM 1746 N N . GLY A 1 231 ? 3.09 -1.748 -9.047 1 95.19 231 GLY A N 1
ATOM 1747 C CA . GLY A 1 231 ? 1.944 -0.857 -8.953 1 95.19 231 GLY A CA 1
ATOM 1748 C C . GLY A 1 231 ? 0.669 -1.565 -8.539 1 95.19 231 GLY A C 1
ATOM 1749 O O . GLY A 1 231 ? 0.221 -2.494 -9.211 1 95.19 231 GLY A O 1
ATOM 1750 N N . VAL A 1 232 ? 0.098 -1.111 -7.426 1 97.06 232 VAL A N 1
ATOM 1751 C CA . VAL A 1 232 ? -1.005 -1.868 -6.844 1 97.06 232 VAL A CA 1
ATOM 1752 C C . VAL A 1 232 ? -2.242 -0.979 -6.734 1 97.06 232 VAL A C 1
ATOM 1754 O O . VAL A 1 232 ? -2.221 0.041 -6.043 1 97.06 232 VAL A O 1
ATOM 1757 N N . PRO A 1 233 ? -3.322 -1.304 -7.398 1 96.75 233 PRO A N 1
ATOM 1758 C CA . PRO A 1 233 ? -4.578 -0.566 -7.254 1 96.75 233 PRO A CA 1
ATOM 1759 C C . PRO A 1 233 ? -5.367 -0.98 -6.012 1 96.75 233 PRO A C 1
ATOM 1761 O O . PRO A 1 233 ? -5.082 -2.021 -5.414 1 96.75 233 PRO A O 1
ATOM 1764 N N . THR A 1 234 ? -6.289 -0.155 -5.633 1 97 234 THR A N 1
ATOM 1765 C CA . THR A 1 234 ? -7.348 -0.611 -4.742 1 97 234 THR A CA 1
ATOM 1766 C C . THR A 1 234 ? -8.32 -1.53 -5.477 1 97 234 THR A C 1
ATOM 1768 O O . THR A 1 234 ? -8.328 -1.57 -6.711 1 97 234 THR A O 1
ATOM 1771 N N . TRP A 1 235 ? -9.102 -2.211 -4.688 1 97.62 235 TRP A N 1
ATOM 1772 C CA . TRP A 1 235 ? -10.125 -3.039 -5.32 1 97.62 235 TRP A CA 1
ATOM 1773 C C . TRP A 1 235 ? -11.039 -2.195 -6.199 1 97.62 235 TRP A C 1
ATOM 1775 O O . TRP A 1 235 ? -11.438 -2.625 -7.285 1 97.62 235 TRP A O 1
ATOM 1785 N N . ASN A 1 236 ? -11.438 -1.008 -5.754 1 97.38 236 ASN A N 1
ATOM 1786 C CA . ASN A 1 236 ? -12.25 -0.115 -6.57 1 97.38 236 ASN A CA 1
ATOM 1787 C C . ASN A 1 236 ? -11.586 0.191 -7.906 1 97.38 236 ASN A C 1
ATOM 1789 O O . ASN A 1 236 ? -12.203 0.037 -8.961 1 97.38 236 ASN A O 1
ATOM 1793 N N . GLU A 1 237 ? -10.375 0.601 -7.848 1 96.81 237 GLU A N 1
ATOM 1794 C CA . GLU A 1 237 ? -9.656 0.962 -9.07 1 96.81 237 GLU A CA 1
ATOM 1795 C C . GLU A 1 237 ? -9.391 -0.265 -9.938 1 96.81 237 GLU A C 1
ATOM 1797 O O . GLU A 1 237 ? -9.359 -0.171 -11.164 1 96.81 237 GLU A O 1
ATOM 1802 N N . TYR A 1 238 ? -9.172 -1.404 -9.289 1 97.62 238 TYR A N 1
ATOM 1803 C CA . TYR A 1 238 ? -9.047 -2.664 -10.016 1 97.62 238 TYR A CA 1
ATOM 1804 C C . TYR A 1 238 ? -10.258 -2.908 -10.906 1 97.62 238 TYR A C 1
ATOM 1806 O O . TYR A 1 238 ? -10.117 -3.141 -12.109 1 97.62 238 TYR A O 1
ATOM 1814 N N . TYR A 1 239 ? -11.453 -2.783 -10.328 1 97.88 239 TYR A N 1
ATOM 1815 C CA . TYR A 1 239 ? -12.68 -3.02 -11.086 1 97.88 239 TYR A CA 1
ATOM 1816 C C . TYR A 1 239 ? -12.859 -1.96 -12.172 1 97.88 239 TYR A C 1
ATOM 1818 O O . TYR A 1 239 ? -13.336 -2.262 -13.266 1 97.88 239 TYR A O 1
ATOM 1826 N N . ARG A 1 240 ? -12.539 -0.773 -11.883 1 97.44 240 ARG A N 1
ATOM 1827 C CA . ARG A 1 240 ? -12.648 0.288 -12.883 1 97.44 240 ARG A CA 1
ATOM 1828 C C . ARG A 1 240 ? -11.719 0.03 -14.062 1 97.44 240 ARG A C 1
ATOM 1830 O O . ARG A 1 240 ? -12.102 0.234 -15.219 1 97.44 240 ARG A O 1
ATOM 1837 N N . THR A 1 241 ? -10.516 -0.413 -13.734 1 97.25 241 THR A N 1
ATOM 1838 C CA . THR A 1 241 ? -9.547 -0.733 -14.781 1 97.25 241 THR A CA 1
ATOM 1839 C C . THR A 1 241 ? -10.07 -1.859 -15.672 1 97.25 241 THR A C 1
ATOM 1841 O O . THR A 1 241 ? -9.93 -1.809 -16.891 1 97.25 241 THR A O 1
ATOM 1844 N N . LEU A 1 242 ? -10.641 -2.867 -15.039 1 97.5 242 LEU A N 1
ATOM 1845 C CA . LEU A 1 242 ? -11.18 -3.988 -15.805 1 97.5 242 LEU A CA 1
ATOM 1846 C C . LEU A 1 242 ? -12.352 -3.541 -16.672 1 97.5 242 LEU A C 1
ATOM 1848 O O . LEU A 1 242 ? -12.484 -3.982 -17.812 1 97.5 242 LEU A O 1
ATOM 1852 N N . ALA A 1 243 ? -13.227 -2.691 -16.141 1 97.75 243 ALA A N 1
ATOM 1853 C CA . ALA A 1 243 ? -14.328 -2.145 -16.922 1 97.75 243 ALA A CA 1
ATOM 1854 C C . ALA A 1 243 ? -13.812 -1.385 -18.141 1 97.75 243 ALA A C 1
ATOM 1856 O O . ALA A 1 243 ? -14.328 -1.554 -19.25 1 97.75 243 ALA A O 1
ATOM 1857 N N . ASP A 1 244 ? -12.82 -0.613 -17.922 1 96.75 244 ASP A N 1
ATOM 1858 C CA . ASP A 1 244 ? -12.211 0.131 -19.016 1 96.75 244 ASP A CA 1
ATOM 1859 C C . ASP A 1 244 ? -11.656 -0.814 -20.078 1 96.75 244 ASP A C 1
ATOM 1861 O O . ASP A 1 244 ? -11.836 -0.583 -21.281 1 96.75 244 ASP A O 1
ATOM 1865 N N . ALA A 1 245 ? -10.984 -1.835 -19.656 1 96.56 245 ALA A N 1
ATOM 1866 C CA . ALA A 1 245 ? -10.406 -2.82 -20.562 1 96.56 245 ALA A CA 1
ATOM 1867 C C . ALA A 1 245 ? -11.492 -3.506 -21.391 1 96.56 245 ALA A C 1
ATOM 1869 O O . ALA A 1 245 ? -11.25 -3.912 -22.531 1 96.56 245 ALA A O 1
ATOM 1870 N N . LEU A 1 246 ? -12.664 -3.602 -20.828 1 96.25 246 LEU A N 1
ATOM 1871 C CA . LEU A 1 246 ? -13.805 -4.23 -21.484 1 96.25 246 LEU A CA 1
ATOM 1872 C C . LEU A 1 246 ? -14.508 -3.242 -22.406 1 96.25 246 LEU A C 1
ATOM 1874 O O . LEU A 1 246 ? -15.367 -3.633 -23.203 1 96.25 246 LEU A O 1
ATOM 1878 N N . GLY A 1 247 ? -14.141 -1.961 -22.281 1 95.88 247 GLY A N 1
ATOM 1879 C CA . GLY A 1 247 ? -14.938 -0.939 -22.953 1 95.88 247 GLY A CA 1
ATOM 1880 C C . GLY A 1 247 ? -16.328 -0.785 -22.344 1 95.88 247 GLY A C 1
ATOM 1881 O O . GLY A 1 247 ? -17.266 -0.445 -23.062 1 95.88 247 GLY A O 1
ATOM 1882 N N . ALA A 1 248 ? -16.438 -1.133 -21.109 1 96.69 248 ALA A N 1
ATOM 1883 C CA . ALA A 1 248 ? -17.703 -1.104 -20.391 1 96.69 248 ALA A CA 1
ATOM 1884 C C . ALA A 1 248 ? -17.922 0.243 -19.703 1 96.69 248 ALA A C 1
ATOM 1886 O O . ALA A 1 248 ? -16.984 1.032 -19.578 1 96.69 248 ALA A O 1
ATOM 1887 N N . PRO A 1 249 ? -19.172 0.521 -19.297 1 95.69 249 PRO A N 1
ATOM 1888 C CA . PRO A 1 249 ? -19.422 1.736 -18.516 1 95.69 249 PRO A CA 1
ATOM 1889 C C . PRO A 1 249 ? -18.766 1.697 -17.141 1 95.69 249 PRO A C 1
ATOM 1891 O O . PRO A 1 249 ? -18.312 0.64 -16.688 1 95.69 249 PRO A O 1
ATOM 1894 N N . GLU A 1 250 ? -18.672 2.902 -16.484 1 96.5 250 GLU A N 1
ATOM 1895 C CA . GLU A 1 250 ? -18.219 2.953 -15.102 1 96.5 250 GLU A CA 1
ATOM 1896 C C . GLU A 1 250 ? -18.969 1.944 -14.234 1 96.5 250 GLU A C 1
ATOM 1898 O O . GLU A 1 250 ? -20.203 1.899 -14.25 1 96.5 250 GLU A O 1
ATOM 1903 N N . PRO A 1 251 ? -18.219 1.157 -13.531 1 97.19 251 PRO A N 1
ATOM 1904 C CA . PRO A 1 251 ? -18.891 0.088 -12.789 1 97.19 251 PRO A CA 1
ATOM 1905 C C . PRO A 1 251 ? -19.734 0.614 -11.633 1 97.19 251 PRO A C 1
ATOM 1907 O O . PRO A 1 251 ? -19.344 1.582 -10.969 1 97.19 251 PRO A O 1
ATOM 1910 N N . GLU A 1 252 ? -20.844 -0.035 -11.453 1 96.94 252 GLU A N 1
ATOM 1911 C CA . GLU A 1 252 ? -21.625 0.177 -10.242 1 96.94 252 GLU A CA 1
ATOM 1912 C C . GLU A 1 252 ? -21.125 -0.701 -9.094 1 96.94 252 GLU A C 1
ATOM 1914 O O . GLU A 1 252 ? -21.453 -1.888 -9.031 1 96.94 252 GLU A O 1
ATOM 1919 N N . LEU A 1 253 ? -20.375 -0.132 -8.219 1 97.25 253 LEU A N 1
ATOM 1920 C CA . LEU A 1 253 ? -19.766 -0.88 -7.129 1 97.25 253 LEU A CA 1
ATOM 1921 C C . LEU A 1 253 ? -20.641 -0.849 -5.883 1 97.25 253 LEU A C 1
ATOM 1923 O O . LEU A 1 253 ? -21.047 0.224 -5.43 1 97.25 253 LEU A O 1
ATOM 1927 N N . VAL A 1 254 ? -20.984 -1.982 -5.387 1 96.94 254 VAL A N 1
ATOM 1928 C CA . VAL A 1 254 ? -21.766 -2.121 -4.164 1 96.94 254 VAL A CA 1
ATOM 1929 C C . VAL A 1 254 ? -20.891 -2.652 -3.037 1 96.94 254 VAL A C 1
ATOM 1931 O O . VAL A 1 254 ? -20.516 -3.83 -3.033 1 96.94 254 VAL A O 1
ATOM 1934 N N . HIS A 1 255 ? -20.641 -1.815 -2.129 1 96.44 255 HIS A N 1
ATOM 1935 C CA . HIS A 1 255 ? -19.734 -2.143 -1.033 1 96.44 255 HIS A CA 1
ATOM 1936 C C . HIS A 1 255 ? -20.469 -2.857 0.096 1 96.44 255 HIS A C 1
ATOM 1938 O O . HIS A 1 255 ? -21.438 -2.326 0.642 1 96.44 255 HIS A O 1
ATOM 1944 N N . VAL A 1 256 ? -20.031 -4.051 0.421 1 95.38 256 VAL A N 1
ATOM 1945 C CA . VAL A 1 256 ? -20.578 -4.848 1.509 1 95.38 256 VAL A CA 1
ATOM 1946 C C . VAL A 1 256 ? -19.484 -5.195 2.51 1 95.38 256 VAL A C 1
ATOM 1948 O O . VAL A 1 256 ? -18.406 -5.652 2.123 1 95.38 256 VAL A O 1
ATOM 1951 N N . PRO A 1 257 ? -19.719 -4.953 3.809 1 94.62 257 PRO A N 1
ATOM 1952 C CA . PRO A 1 257 ? -18.672 -5.262 4.789 1 94.62 257 PRO A CA 1
ATOM 1953 C C . PRO A 1 257 ? -18.172 -6.695 4.676 1 94.62 257 PRO A C 1
ATOM 1955 O O . PRO A 1 257 ? -18.953 -7.625 4.488 1 94.62 257 PRO A O 1
ATOM 1958 N N . THR A 1 258 ? -16.844 -6.836 4.812 1 96.31 258 THR A N 1
ATOM 1959 C CA . THR A 1 258 ? -16.203 -8.133 4.656 1 96.31 258 THR A CA 1
ATOM 1960 C C . THR A 1 258 ? -16.766 -9.148 5.641 1 96.31 258 THR A C 1
ATOM 1962 O O . THR A 1 258 ? -17.078 -10.281 5.266 1 96.31 258 THR A O 1
ATOM 1965 N N . ASP A 1 259 ? -16.969 -8.734 6.891 1 93.31 259 ASP A N 1
ATOM 1966 C CA . ASP A 1 259 ? -17.453 -9.648 7.918 1 93.31 259 ASP A CA 1
ATOM 1967 C C . ASP A 1 259 ? -18.875 -10.117 7.617 1 93.31 259 ASP A C 1
ATOM 1969 O O . ASP A 1 259 ? -19.234 -11.258 7.918 1 93.31 259 ASP A O 1
ATOM 1973 N N . VAL A 1 260 ? -19.656 -9.258 7.012 1 93.19 260 VAL A N 1
ATOM 1974 C CA . VAL A 1 260 ? -21.016 -9.633 6.609 1 93.19 260 VAL A CA 1
ATOM 1975 C C . VAL A 1 260 ? -20.953 -10.688 5.512 1 93.19 260 VAL A C 1
ATOM 1977 O O . VAL A 1 260 ? -21.656 -11.703 5.586 1 93.19 260 VAL A O 1
ATOM 1980 N N . LEU A 1 261 ? -20.172 -10.469 4.52 1 96.19 261 LEU A N 1
ATOM 1981 C CA . LEU A 1 261 ? -20.047 -11.414 3.42 1 96.19 261 LEU A CA 1
ATOM 1982 C C . LEU A 1 261 ? -19.594 -12.781 3.928 1 96.19 261 LEU A C 1
ATOM 1984 O O . LEU A 1 261 ? -20.141 -13.812 3.518 1 96.19 261 LEU A O 1
ATOM 1988 N N . LEU A 1 262 ? -18.594 -12.805 4.824 1 95.69 262 LEU A N 1
ATOM 1989 C CA . LEU A 1 262 ? -18.062 -14.055 5.367 1 95.69 262 LEU A CA 1
ATOM 1990 C C . LEU A 1 262 ? -19.141 -14.797 6.156 1 95.69 262 LEU A C 1
ATOM 1992 O O . LEU A 1 262 ? -19.156 -16.031 6.191 1 95.69 262 LEU A O 1
ATOM 1996 N N . GLU A 1 263 ? -20.016 -14.062 6.766 1 94.75 263 GLU A N 1
ATOM 1997 C CA . GLU A 1 263 ? -21.062 -14.648 7.605 1 94.75 263 GLU A CA 1
ATOM 1998 C C . GLU A 1 263 ? -22.203 -15.203 6.766 1 94.75 263 GLU A C 1
ATOM 2000 O O . GLU A 1 263 ? -22.672 -16.328 6.996 1 94.75 263 GLU A O 1
ATOM 2005 N N . ILE A 1 264 ? -22.641 -14.531 5.758 1 95.12 264 ILE A N 1
ATOM 2006 C CA . ILE A 1 264 ? -23.875 -14.883 5.074 1 95.12 264 ILE A CA 1
ATOM 2007 C C . ILE A 1 264 ? -23.578 -15.875 3.951 1 95.12 264 ILE A C 1
ATOM 2009 O O . ILE A 1 264 ? -24.484 -16.562 3.461 1 95.12 264 ILE A O 1
ATOM 2013 N N . ALA A 1 265 ? -22.328 -15.898 3.459 1 94.81 265 ALA A N 1
ATOM 2014 C CA . ALA A 1 265 ? -21.984 -16.766 2.326 1 94.81 265 ALA A CA 1
ATOM 2015 C C . ALA A 1 265 ? -20.625 -17.422 2.523 1 94.81 265 ALA A C 1
ATOM 2017 O O . ALA A 1 265 ? -19.75 -17.312 1.66 1 94.81 265 ALA A O 1
ATOM 2018 N N . PRO A 1 266 ? -20.438 -18.188 3.572 1 93.88 266 PRO A N 1
ATOM 2019 C CA . PRO A 1 266 ? -19.141 -18.797 3.867 1 93.88 266 PRO A CA 1
ATOM 2020 C C . PRO A 1 266 ? -18.641 -19.719 2.754 1 93.88 266 PRO A C 1
ATOM 2022 O O . PRO A 1 266 ? -17.438 -19.812 2.516 1 93.88 266 PRO A O 1
ATOM 2025 N N . GLU A 1 267 ? -19.5 -20.344 1.985 1 93.31 267 GLU A N 1
ATOM 2026 C CA . GLU A 1 267 ? -19.125 -21.281 0.94 1 93.31 267 GLU A CA 1
ATOM 2027 C C . GLU A 1 267 ? -18.672 -20.562 -0.325 1 93.31 267 GLU A C 1
ATOM 2029 O O . GLU A 1 267 ? -18.078 -21.172 -1.214 1 93.31 267 GLU A O 1
ATOM 2034 N N . LYS A 1 268 ? -18.984 -19.281 -0.405 1 93.94 268 LYS A N 1
ATOM 2035 C CA . LYS A 1 268 ? -18.656 -18.516 -1.603 1 93.94 268 LYS A CA 1
ATOM 2036 C C . LYS A 1 268 ? -17.5 -17.562 -1.343 1 93.94 268 LYS A C 1
ATOM 2038 O O . LYS A 1 268 ? -17.047 -16.859 -2.254 1 93.94 268 LYS A O 1
ATOM 2043 N N . THR A 1 269 ? -17.031 -17.547 -0.075 1 95.5 269 THR A N 1
ATOM 2044 C CA . THR A 1 269 ? -16.078 -16.516 0.279 1 95.5 269 THR A CA 1
ATOM 2045 C C . THR A 1 269 ? -14.766 -17.125 0.757 1 95.5 269 THR A C 1
ATOM 2047 O O . THR A 1 269 ? -14.047 -16.531 1.564 1 95.5 269 THR A O 1
ATOM 2050 N N . ASP A 1 270 ? -14.43 -18.281 0.296 1 93 270 ASP A N 1
ATOM 2051 C CA . ASP A 1 270 ? -13.172 -18.922 0.663 1 93 270 ASP A CA 1
ATOM 2052 C C . ASP A 1 270 ? -11.977 -18.062 0.228 1 93 270 ASP A C 1
ATOM 2054 O O . ASP A 1 270 ? -11.055 -17.844 1.01 1 93 270 ASP A O 1
ATOM 2058 N N . PHE A 1 271 ? -12.039 -17.641 -0.995 1 92.5 271 PHE A N 1
ATOM 2059 C CA . PHE A 1 271 ? -10.992 -16.781 -1.525 1 92.5 271 PHE A CA 1
ATOM 2060 C C . PHE A 1 271 ? -10.844 -15.516 -0.684 1 92.5 271 PHE A C 1
ATOM 2062 O O . PHE A 1 271 ? -9.734 -15.102 -0.359 1 92.5 271 PHE A O 1
ATOM 2069 N N . LEU A 1 272 ? -11.953 -14.953 -0.395 1 95 272 LEU A N 1
ATOM 2070 C CA . LEU A 1 272 ? -11.977 -13.727 0.392 1 95 272 LEU A CA 1
ATOM 2071 C C . LEU A 1 272 ? -11.383 -13.953 1.777 1 95 272 LEU A C 1
ATOM 2073 O O . LEU A 1 272 ? -10.547 -13.172 2.236 1 95 272 LEU A O 1
ATOM 2077 N N . ALA A 1 273 ? -11.766 -15.008 2.418 1 93.25 273 ALA A N 1
ATOM 2078 C CA . ALA A 1 273 ? -11.328 -15.312 3.777 1 93.25 273 ALA A CA 1
ATOM 2079 C C . ALA A 1 273 ? -9.82 -15.547 3.828 1 93.25 273 ALA A C 1
ATOM 2081 O O . ALA A 1 273 ? -9.141 -15.07 4.738 1 93.25 273 ALA A O 1
ATOM 2082 N N . ASP A 1 274 ? -9.305 -16.188 2.785 1 89.81 274 ASP A N 1
ATOM 2083 C CA . ASP A 1 274 ? -7.922 -16.641 2.846 1 89.81 274 ASP A CA 1
ATOM 2084 C C . ASP A 1 274 ? -6.98 -15.609 2.215 1 89.81 274 ASP A C 1
ATOM 2086 O O . ASP A 1 274 ? -5.797 -15.555 2.557 1 89.81 274 ASP A O 1
ATOM 2090 N N . HIS A 1 275 ? -7.52 -14.766 1.29 1 90.62 275 HIS A N 1
ATOM 2091 C CA . HIS A 1 275 ? -6.605 -13.953 0.49 1 90.62 275 HIS A CA 1
ATOM 2092 C C . HIS A 1 275 ? -7.129 -12.531 0.326 1 90.62 275 HIS A C 1
ATOM 2094 O O . HIS A 1 275 ? -6.492 -11.578 0.777 1 90.62 275 HIS A O 1
ATOM 2100 N N . GLY A 1 276 ? -8.336 -12.445 -0.12 1 92.19 276 GLY A N 1
ATOM 2101 C CA . GLY A 1 276 ? -8.867 -11.203 -0.665 1 92.19 276 GLY A CA 1
ATOM 2102 C C . GLY A 1 276 ? -9.016 -10.109 0.375 1 92.19 276 GLY A C 1
ATOM 2103 O O . GLY A 1 276 ? -8.953 -8.922 0.047 1 92.19 276 GLY A O 1
ATOM 2104 N N . ARG A 1 277 ? -9.156 -10.492 1.609 1 93.56 277 ARG A N 1
ATOM 2105 C CA . ARG A 1 277 ? -9.477 -9.508 2.635 1 93.56 277 ARG A CA 1
ATOM 2106 C C . ARG A 1 277 ? -8.219 -8.805 3.135 1 93.56 277 ARG A C 1
ATOM 2108 O O . ARG A 1 277 ? -8.305 -7.855 3.916 1 93.56 277 ARG A O 1
ATOM 2115 N N . TYR A 1 278 ? -7.086 -9.266 2.754 1 93.06 278 TYR A N 1
ATOM 2116 C CA . TYR A 1 278 ? -5.848 -8.703 3.289 1 93.06 278 TYR A CA 1
ATOM 2117 C C . TYR A 1 278 ? -5.262 -7.668 2.336 1 93.06 278 TYR A C 1
ATOM 2119 O O . TYR A 1 278 ? -4.953 -7.984 1.183 1 93.06 278 TYR A O 1
ATOM 2127 N N . SER A 1 279 ? -5.172 -6.453 2.805 1 94.88 279 SER A N 1
ATOM 2128 C CA . SER A 1 279 ? -4.516 -5.375 2.07 1 94.88 279 SER A CA 1
ATOM 2129 C C . SER A 1 279 ? -3.004 -5.418 2.26 1 94.88 279 SER A C 1
ATOM 2131 O O . SER A 1 279 ? -2.49 -5.008 3.303 1 94.88 279 SER A O 1
ATOM 2133 N N . THR A 1 280 ? -2.27 -5.867 1.261 1 93.75 280 THR A N 1
ATOM 2134 C CA . THR A 1 280 ? -0.832 -6.07 1.407 1 93.75 280 THR A CA 1
ATOM 2135 C C . THR A 1 280 ? -0.09 -5.617 0.154 1 93.75 280 THR A C 1
ATOM 2137 O O . THR A 1 280 ? -0.613 -5.723 -0.957 1 93.75 280 THR A O 1
ATOM 2140 N N . THR A 1 281 ? 0.982 -4.992 0.336 1 95.75 281 THR A N 1
ATOM 2141 C CA . THR A 1 281 ? 1.953 -4.758 -0.728 1 95.75 281 THR A CA 1
ATOM 2142 C C . THR A 1 281 ? 3.293 -5.406 -0.391 1 95.75 281 THR A C 1
ATOM 2144 O O . THR A 1 281 ? 3.566 -5.711 0.772 1 95.75 281 THR A O 1
ATOM 2147 N N . PHE A 1 282 ? 4.09 -5.641 -1.4 1 97.12 282 PHE A N 1
ATOM 2148 C CA . PHE A 1 282 ? 5.355 -6.332 -1.201 1 97.12 282 PHE A CA 1
ATOM 2149 C C . PHE A 1 282 ? 6.512 -5.539 -1.801 1 97.12 282 PHE A C 1
ATOM 2151 O O . PHE A 1 282 ? 6.355 -4.906 -2.848 1 97.12 282 PHE A O 1
ATOM 2158 N N . ASP A 1 283 ? 7.613 -5.566 -1.072 1 97.19 283 ASP A N 1
ATOM 2159 C CA . ASP A 1 283 ? 8.844 -4.973 -1.592 1 97.19 283 ASP A CA 1
ATOM 2160 C C . ASP A 1 283 ? 9.492 -5.879 -2.635 1 97.19 283 ASP A C 1
ATOM 2162 O O . ASP A 1 283 ? 9.828 -7.027 -2.344 1 97.19 283 ASP A O 1
ATOM 2166 N N . THR A 1 284 ? 9.672 -5.352 -3.83 1 98.06 284 THR A N 1
ATOM 2167 C CA . THR A 1 284 ? 10.227 -6.164 -4.91 1 98.06 284 THR A CA 1
ATOM 2168 C C . THR A 1 284 ? 11.641 -5.711 -5.25 1 98.06 284 THR A C 1
ATOM 2170 O O . THR A 1 284 ? 12.18 -6.086 -6.293 1 98.06 284 THR A O 1
ATOM 2173 N N . GLU A 1 285 ? 12.234 -4.953 -4.445 1 96.56 285 GLU A N 1
ATOM 2174 C CA . GLU A 1 285 ? 13.547 -4.371 -4.727 1 96.56 285 GLU A CA 1
ATOM 2175 C C . GLU A 1 285 ? 14.602 -5.453 -4.906 1 96.56 285 GLU A C 1
ATOM 2177 O O . GLU A 1 285 ? 15.453 -5.355 -5.793 1 96.56 285 GLU A O 1
ATOM 2182 N N . LYS A 1 286 ? 14.609 -6.434 -4.098 1 98.06 286 LYS A N 1
ATOM 2183 C CA . LYS A 1 286 ? 15.578 -7.523 -4.188 1 98.06 286 LYS A CA 1
ATOM 2184 C C . LYS A 1 286 ? 15.492 -8.227 -5.539 1 98.06 286 LYS A C 1
ATOM 2186 O O . LYS A 1 286 ? 16.516 -8.508 -6.16 1 98.06 286 LYS A O 1
ATOM 2191 N N . ALA A 1 287 ? 14.25 -8.5 -5.977 1 98.75 287 ALA A N 1
ATOM 2192 C CA . ALA A 1 287 ? 14.047 -9.148 -7.266 1 98.75 287 ALA A CA 1
ATOM 2193 C C . ALA A 1 287 ? 14.508 -8.258 -8.414 1 98.75 287 ALA A C 1
ATOM 2195 O O . ALA A 1 287 ? 15.125 -8.734 -9.367 1 98.75 287 ALA A O 1
ATOM 2196 N N . ARG A 1 288 ? 14.219 -7.016 -8.289 1 98.19 288 ARG A N 1
ATOM 2197 C CA . ARG A 1 288 ? 14.656 -6.07 -9.312 1 98.19 288 ARG A CA 1
ATOM 2198 C C . ARG A 1 288 ? 16.188 -6.039 -9.414 1 98.19 288 ARG A C 1
ATOM 2200 O O . ARG A 1 288 ? 16.734 -6.102 -10.516 1 98.19 288 ARG A O 1
ATOM 2207 N N . ARG A 1 289 ? 16.766 -5.984 -8.32 1 97.81 289 ARG A N 1
ATOM 2208 C CA . ARG A 1 289 ? 18.219 -5.848 -8.25 1 97.81 289 ARG A CA 1
ATOM 2209 C C . ARG A 1 289 ? 18.922 -7.117 -8.727 1 97.81 289 ARG A C 1
ATOM 2211 O O . ARG A 1 289 ? 19.844 -7.059 -9.547 1 97.81 289 ARG A O 1
ATOM 2218 N N . ASP A 1 290 ? 18.453 -8.273 -8.312 1 98.5 290 ASP A N 1
ATOM 2219 C CA . ASP A 1 290 ? 19.203 -9.508 -8.516 1 98.5 290 ASP A CA 1
ATOM 2220 C C . ASP A 1 290 ? 18.734 -10.234 -9.773 1 98.5 290 ASP A C 1
ATOM 2222 O O . ASP A 1 290 ? 19.547 -10.898 -10.445 1 98.5 290 ASP A O 1
ATOM 2226 N N . LEU A 1 291 ? 17.438 -10.109 -10.094 1 98.5 291 LEU A N 1
ATOM 2227 C CA . LEU A 1 291 ? 16.891 -10.961 -11.133 1 98.5 291 LEU A CA 1
ATOM 2228 C C . LEU A 1 291 ? 16.516 -10.148 -12.367 1 98.5 291 LEU A C 1
ATOM 2230 O O . LEU A 1 291 ? 16.094 -10.711 -13.383 1 98.5 291 LEU A O 1
ATOM 2234 N N . GLY A 1 292 ? 16.594 -8.852 -12.258 1 97.94 292 GLY A N 1
ATOM 2235 C CA . GLY A 1 292 ? 16.125 -8 -13.344 1 97.94 292 GLY A CA 1
ATOM 2236 C C . GLY A 1 292 ? 14.617 -7.969 -13.461 1 97.94 292 GLY A C 1
ATOM 2237 O O . GLY A 1 292 ? 14.078 -7.758 -14.555 1 97.94 292 GLY A O 1
ATOM 2238 N N . TYR A 1 293 ? 13.969 -8.195 -12.422 1 98.25 293 TYR A N 1
ATOM 2239 C CA . TYR A 1 293 ? 12.508 -8.219 -12.414 1 98.25 293 TYR A CA 1
ATOM 2240 C C . TYR A 1 293 ? 11.938 -6.82 -12.609 1 98.25 293 TYR A C 1
ATOM 2242 O O . TYR A 1 293 ? 12.453 -5.848 -12.062 1 98.25 293 TYR A O 1
ATOM 2250 N N . GLU A 1 294 ? 10.891 -6.758 -13.383 1 97.06 294 GLU A N 1
ATOM 2251 C CA . GLU A 1 294 ? 10.133 -5.527 -13.602 1 97.06 294 GLU A CA 1
ATOM 2252 C C . GLU A 1 294 ? 8.688 -5.836 -14 1 97.06 294 GLU A C 1
ATOM 2254 O O . GLU A 1 294 ? 8.438 -6.75 -14.781 1 97.06 294 GLU A O 1
ATOM 2259 N N . GLN A 1 295 ? 7.801 -5.121 -13.406 1 97.5 295 GLN A N 1
ATOM 2260 C CA . GLN A 1 295 ? 6.438 -5.148 -13.922 1 97.5 295 GLN A CA 1
ATOM 2261 C C . GLN A 1 295 ? 6.297 -4.27 -15.156 1 97.5 295 GLN A C 1
ATOM 2263 O O . GLN A 1 295 ? 6.094 -3.057 -15.047 1 97.5 295 GLN A O 1
ATOM 2268 N N . SER A 1 296 ? 6.352 -4.867 -16.297 1 98 296 SER A N 1
ATOM 2269 C CA . SER A 1 296 ? 6.359 -4.109 -17.531 1 98 296 SER A CA 1
ATOM 2270 C C . SER A 1 296 ? 4.977 -4.082 -18.172 1 98 296 SER A C 1
ATOM 2272 O O . SER A 1 296 ? 4.707 -3.264 -19.062 1 98 296 SER A O 1
ATOM 2274 N N . ILE A 1 297 ? 4.098 -4.93 -17.812 1 98.25 297 ILE A N 1
ATOM 2275 C CA . ILE A 1 297 ? 2.744 -5 -18.344 1 98.25 297 ILE A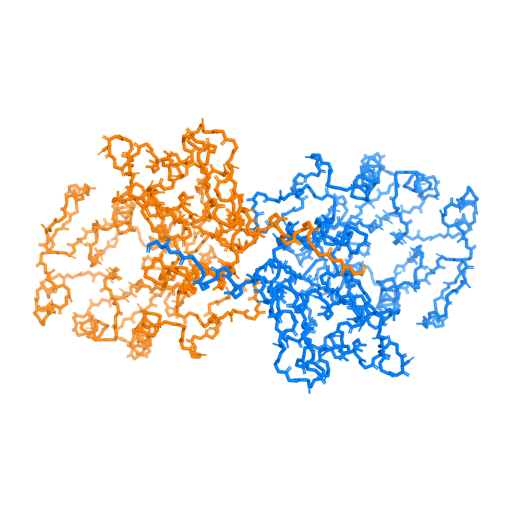 CA 1
ATOM 2276 C C . ILE A 1 297 ? 1.759 -4.398 -17.344 1 98.25 297 ILE A C 1
ATOM 2278 O O . ILE A 1 297 ? 1.587 -4.922 -16.25 1 98.25 297 ILE A O 1
ATOM 2282 N N . SER A 1 298 ? 1.119 -3.32 -17.75 1 96.88 298 SER A N 1
ATOM 2283 C CA . SER A 1 298 ? 0.127 -2.691 -16.891 1 96.88 298 SER A CA 1
ATOM 2284 C C . SER A 1 298 ? -1.097 -3.582 -16.719 1 96.88 298 SER A C 1
ATOM 2286 O O . SER A 1 298 ? -1.353 -4.465 -17.531 1 96.88 298 SER A O 1
ATOM 2288 N N . LEU A 1 299 ? -1.828 -3.33 -15.664 1 97.31 299 LEU A N 1
ATOM 2289 C CA . LEU A 1 299 ? -3.053 -4.086 -15.43 1 97.31 299 LEU A CA 1
ATOM 2290 C C . LEU A 1 299 ? -4.023 -3.922 -16.594 1 97.31 299 LEU A C 1
ATOM 2292 O O . LEU A 1 299 ? -4.66 -4.887 -17.016 1 97.31 299 LEU A O 1
ATOM 2296 N N . GLU A 1 300 ? -4.141 -2.732 -17.078 1 96.69 300 GLU A N 1
ATOM 2297 C CA . GLU A 1 300 ? -5.051 -2.469 -18.188 1 96.69 300 GLU A CA 1
ATOM 2298 C C . GLU A 1 300 ? -4.68 -3.301 -19.422 1 96.69 300 GLU A C 1
ATOM 2300 O O . GLU A 1 300 ? -5.535 -3.971 -20 1 96.69 300 GLU A O 1
ATOM 2305 N N . ARG A 1 301 ? -3.396 -3.275 -19.781 1 97.69 301 ARG A N 1
ATOM 2306 C CA . ARG A 1 301 ? -2.924 -4.027 -20.938 1 97.69 301 ARG A CA 1
ATOM 2307 C C . ARG A 1 301 ? -3.117 -5.523 -20.75 1 97.69 301 ARG A C 1
ATOM 2309 O O . ARG A 1 301 ? -3.621 -6.215 -21.625 1 97.69 301 ARG A O 1
ATOM 2316 N N . GLY A 1 302 ? -2.713 -6.012 -19.578 1 98.38 302 GLY A N 1
ATOM 2317 C CA . GLY A 1 302 ? -2.867 -7.43 -19.297 1 98.38 302 GLY A CA 1
ATOM 2318 C C . GLY A 1 302 ? -4.316 -7.875 -19.25 1 98.38 302 GLY A C 1
ATOM 2319 O O . GLY A 1 302 ? -4.648 -8.969 -19.719 1 98.38 302 GLY A O 1
ATOM 2320 N N . ALA A 1 303 ? -5.16 -7.035 -18.734 1 97.69 303 ALA A N 1
ATOM 2321 C CA . ALA A 1 303 ? -6.586 -7.348 -18.672 1 97.69 303 ALA A CA 1
ATOM 2322 C C . ALA A 1 303 ? -7.184 -7.457 -20.062 1 97.69 303 ALA A C 1
ATOM 2324 O O . ALA A 1 303 ? -7.988 -8.352 -20.328 1 97.69 303 ALA A O 1
ATOM 2325 N N . ARG A 1 304 ? -6.82 -6.602 -20.938 1 98.25 304 ARG A N 1
ATOM 2326 C CA . ARG A 1 304 ? -7.301 -6.66 -22.312 1 98.25 304 ARG A CA 1
ATOM 2327 C C . ARG A 1 304 ? -6.906 -7.977 -22.984 1 98.25 304 ARG A C 1
ATOM 2329 O O . ARG A 1 304 ? -7.703 -8.57 -23.703 1 98.25 304 ARG A O 1
ATOM 2336 N N . GLU A 1 305 ? -5.695 -8.406 -22.703 1 98.31 305 GLU A N 1
ATOM 2337 C CA . GLU A 1 305 ? -5.23 -9.672 -23.266 1 98.31 305 GLU A CA 1
ATOM 2338 C C . GLU A 1 305 ? -6.062 -10.844 -22.734 1 98.31 305 GLU A C 1
ATOM 2340 O O . GLU A 1 305 ? -6.438 -11.734 -23.5 1 98.31 305 GLU A O 1
ATOM 2345 N N . VAL A 1 306 ? -6.309 -10.82 -21.453 1 98 306 VAL A N 1
ATOM 2346 C CA . VAL A 1 306 ? -7.07 -11.906 -20.844 1 98 306 VAL A CA 1
ATOM 2347 C C . VAL A 1 306 ? -8.5 -11.898 -21.375 1 98 306 VAL A C 1
ATOM 2349 O O . VAL A 1 306 ? -9.047 -12.945 -21.719 1 98 306 VAL A O 1
ATOM 2352 N N . ILE A 1 307 ? -9.07 -10.711 -21.453 1 97.31 307 ILE A N 1
ATOM 2353 C CA . ILE A 1 307 ? -10.453 -10.578 -21.906 1 97.31 307 ILE A CA 1
ATOM 2354 C C . ILE A 1 307 ? -10.57 -11.062 -23.344 1 97.31 307 ILE A C 1
ATOM 2356 O O . ILE A 1 307 ? -11.484 -11.812 -23.688 1 97.31 307 ILE A O 1
ATOM 2360 N N . ALA A 1 308 ? -9.664 -10.68 -24.219 1 97.62 308 ALA A N 1
ATOM 2361 C CA . ALA A 1 308 ? -9.656 -11.148 -25.594 1 97.62 308 ALA A CA 1
ATOM 2362 C C . ALA A 1 308 ? -9.547 -12.672 -25.656 1 97.62 308 ALA A C 1
ATOM 2364 O O . ALA A 1 308 ? -10.258 -13.32 -26.438 1 97.62 308 ALA A O 1
ATOM 2365 N N . TYR A 1 309 ? -8.727 -13.18 -24.891 1 97.19 309 TYR A N 1
ATOM 2366 C CA . TYR A 1 309 ? -8.523 -14.625 -24.797 1 97.19 309 TYR A CA 1
ATOM 2367 C C . TYR A 1 309 ? -9.812 -15.336 -24.406 1 97.19 309 TYR A C 1
ATOM 2369 O O . TYR A 1 309 ? -10.18 -16.344 -25.016 1 97.19 309 TYR A O 1
ATOM 2377 N N . LEU A 1 310 ? -10.469 -14.805 -23.391 1 96.69 310 LEU A N 1
ATOM 2378 C CA . LEU A 1 310 ? -11.703 -15.406 -22.906 1 96.69 310 LEU A CA 1
ATOM 2379 C C . LEU A 1 310 ? -12.82 -15.281 -23.922 1 96.69 310 LEU A C 1
ATOM 2381 O O . LEU A 1 310 ? -13.609 -16.203 -24.109 1 96.69 310 LEU A O 1
ATOM 2385 N N . GLU A 1 311 ? -12.883 -14.18 -24.578 1 95.44 311 GLU A N 1
ATOM 2386 C CA . GLU A 1 311 ? -13.914 -13.938 -25.578 1 95.44 311 GLU A CA 1
ATOM 2387 C C . GLU A 1 311 ? -13.758 -14.875 -26.766 1 95.44 311 GLU A C 1
ATOM 2389 O O . GLU A 1 311 ? -14.734 -15.43 -27.266 1 95.44 311 GLU A O 1
ATOM 2394 N N . GLU A 1 312 ? -12.539 -15.078 -27.172 1 96 312 GLU A N 1
ATOM 2395 C CA . GLU A 1 312 ? -12.258 -15.984 -28.281 1 96 312 GLU A CA 1
ATOM 2396 C C . GLU A 1 312 ? -12.711 -17.406 -27.969 1 96 312 GLU A C 1
ATOM 2398 O O . GLU A 1 312 ? -13.086 -18.156 -28.859 1 96 312 GLU A O 1
ATOM 2403 N N . ARG A 1 313 ? -12.844 -17.734 -26.734 1 94.69 313 ARG A N 1
ATOM 2404 C CA . ARG A 1 313 ? -13.148 -19.094 -26.312 1 94.69 313 ARG A CA 1
ATOM 2405 C C . ARG A 1 313 ? -14.555 -19.188 -25.719 1 94.69 313 ARG A C 1
ATOM 2407 O O . ARG A 1 313 ? -14.953 -20.234 -25.219 1 94.69 313 ARG A O 1
ATOM 2414 N N . ASP A 1 314 ? -15.258 -18.094 -25.703 1 93.5 314 ASP A N 1
ATOM 2415 C CA . ASP A 1 314 ? -16.594 -18.016 -25.109 1 93.5 314 ASP A CA 1
ATOM 2416 C C . ASP A 1 314 ? -16.562 -18.5 -23.656 1 93.5 314 ASP A C 1
ATOM 2418 O O . ASP A 1 314 ? -17.391 -19.328 -23.266 1 93.5 314 ASP A O 1
ATOM 2422 N N . ALA A 1 315 ? -15.547 -17.969 -22.938 1 93.75 315 ALA A N 1
ATOM 2423 C CA . ALA A 1 315 ? -15.305 -18.484 -21.594 1 93.75 315 ALA A CA 1
ATOM 2424 C C . ALA A 1 315 ? -15.719 -17.484 -20.531 1 93.75 315 ALA A C 1
ATOM 2426 O O . ALA A 1 315 ? -15.367 -17.625 -19.359 1 93.75 315 ALA A O 1
ATOM 2427 N N . ILE A 1 316 ? -16.391 -16.422 -20.891 1 92.06 316 ILE A N 1
ATOM 2428 C CA . ILE A 1 316 ? -17.016 -15.539 -19.922 1 92.06 316 ILE A CA 1
ATOM 2429 C C . ILE A 1 316 ? -18.406 -16.062 -19.547 1 92.06 316 ILE A C 1
ATOM 2431 O O . ILE A 1 316 ? -19.312 -16.047 -20.375 1 92.06 316 ILE A O 1
ATOM 2435 N N . THR A 1 317 ? -18.531 -16.422 -18.297 1 86.81 317 THR A N 1
ATOM 2436 C CA . THR A 1 317 ? -19.688 -17.203 -17.891 1 86.81 317 THR A CA 1
ATOM 2437 C C . THR A 1 317 ? -20.656 -16.344 -17.078 1 86.81 317 THR A C 1
ATOM 2439 O O . THR A 1 317 ? -20.406 -15.156 -16.844 1 86.81 317 THR A O 1
ATOM 2442 N N . SER A 1 318 ? -21.844 -16.859 -16.766 1 79.88 318 SER A N 1
ATOM 2443 C CA . SER A 1 318 ? -22.859 -16.188 -15.969 1 79.88 318 SER A CA 1
ATOM 2444 C C . SER A 1 318 ? -23.312 -17.062 -14.797 1 79.88 318 SER A C 1
ATOM 2446 O O . SER A 1 318 ? -24.5 -17.172 -14.508 1 79.88 318 SER A O 1
ATOM 2448 N N . GLU A 1 319 ? -22.359 -17.422 -14.125 1 76.88 319 GLU A N 1
ATOM 2449 C CA . GLU A 1 319 ? -22.672 -18.234 -12.953 1 76.88 319 GLU A CA 1
ATOM 2450 C C . GLU A 1 319 ? -23 -17.359 -11.75 1 76.88 319 GLU A C 1
ATOM 2452 O O . GLU A 1 319 ? -22.641 -16.188 -11.711 1 76.88 319 GLU A O 1
ATOM 2457 N N . ASP A 1 320 ? -23.969 -17.594 -10.766 1 78.38 320 ASP A N 1
ATOM 2458 C CA . ASP A 1 320 ? -24.219 -17.078 -9.43 1 78.38 320 ASP A CA 1
ATOM 2459 C C . ASP A 1 320 ? -24.938 -15.727 -9.5 1 78.38 320 ASP A C 1
ATOM 2461 O O . ASP A 1 320 ? -24.938 -14.969 -8.523 1 78.38 320 ASP A O 1
ATOM 2465 N N . ASP A 1 321 ? -25.453 -15.312 -10.594 1 87.81 321 ASP A N 1
ATOM 2466 C CA . ASP A 1 321 ? -26.109 -14.023 -10.766 1 87.81 321 ASP A CA 1
ATOM 2467 C C . ASP A 1 321 ? -27.25 -13.844 -9.773 1 87.81 321 ASP A C 1
ATOM 2469 O O . ASP A 1 321 ? -27.422 -12.766 -9.203 1 87.81 321 ASP A O 1
ATOM 2473 N N . ALA A 1 322 ? -27.922 -14.938 -9.617 1 89.88 322 ALA A N 1
ATOM 2474 C CA . ALA A 1 322 ? -29.094 -14.852 -8.742 1 89.88 322 ALA A CA 1
ATOM 2475 C C . ALA A 1 322 ? -28.672 -14.484 -7.316 1 89.88 322 ALA A C 1
ATOM 2477 O O . ALA A 1 322 ? -29.328 -13.68 -6.66 1 89.88 322 ALA A O 1
ATOM 2478 N N . PHE A 1 323 ? -27.641 -15.078 -6.848 1 94.12 323 PHE A N 1
ATOM 2479 C CA . PHE A 1 323 ? -27.109 -14.789 -5.516 1 94.12 323 PHE A CA 1
ATOM 2480 C C . PHE A 1 323 ? -26.688 -13.328 -5.406 1 94.12 323 PHE A C 1
ATOM 2482 O O . PHE A 1 323 ? -27.047 -12.641 -4.449 1 94.12 323 PHE A O 1
ATOM 2489 N N . ILE A 1 324 ? -25.938 -12.797 -6.367 1 95.06 324 ILE A N 1
ATOM 2490 C CA . ILE A 1 324 ? -25.406 -11.438 -6.352 1 95.06 324 ILE A CA 1
ATOM 2491 C C . ILE A 1 324 ? -26.562 -10.438 -6.395 1 95.06 324 ILE A C 1
ATOM 2493 O O . ILE A 1 324 ? -26.562 -9.453 -5.648 1 95.06 324 ILE A O 1
ATOM 2497 N N . ASP A 1 325 ? -27.516 -10.734 -7.223 1 95.25 325 ASP A N 1
ATOM 2498 C CA . ASP A 1 325 ? -28.672 -9.828 -7.348 1 95.25 325 ASP A CA 1
ATOM 2499 C C . ASP A 1 325 ? -29.438 -9.742 -6.035 1 95.25 325 ASP A C 1
ATOM 2501 O O . ASP A 1 325 ? -29.828 -8.648 -5.617 1 95.25 325 ASP A O 1
ATOM 2505 N N . ALA A 1 326 ? -29.672 -10.875 -5.445 1 96.06 326 ALA A N 1
ATOM 2506 C CA . ALA A 1 326 ? -30.375 -10.898 -4.168 1 96.06 326 ALA A CA 1
ATOM 2507 C C . ALA A 1 326 ? -29.594 -10.148 -3.094 1 96.06 326 ALA A C 1
ATOM 2509 O O . ALA A 1 326 ? -30.172 -9.375 -2.326 1 96.06 326 ALA A O 1
ATOM 2510 N N . LEU A 1 327 ? -28.344 -10.375 -3.016 1 96.56 327 LEU A N 1
ATOM 2511 C CA . LEU A 1 327 ? -27.484 -9.727 -2.039 1 96.56 327 LEU A CA 1
ATOM 2512 C C . LEU A 1 327 ? -27.5 -8.211 -2.219 1 96.56 327 LEU A C 1
ATOM 2514 O O . LEU A 1 327 ? -27.672 -7.469 -1.246 1 96.56 327 LEU A O 1
ATOM 2518 N N . VAL A 1 328 ? -27.359 -7.762 -3.43 1 96.88 328 VAL A N 1
ATOM 2519 C CA . VAL A 1 328 ? -27.312 -6.336 -3.738 1 96.88 328 VAL A CA 1
ATOM 2520 C C . VAL A 1 328 ? -28.641 -5.684 -3.34 1 96.88 328 VAL A C 1
ATOM 2522 O O . VAL A 1 328 ? -28.656 -4.637 -2.688 1 96.88 328 VAL A O 1
ATOM 2525 N N . ALA A 1 329 ? -29.703 -6.309 -3.721 1 96.31 329 ALA A N 1
ATOM 2526 C CA . ALA A 1 329 ? -31.016 -5.758 -3.428 1 96.31 329 ALA A CA 1
ATOM 2527 C C . ALA A 1 329 ? -31.25 -5.648 -1.924 1 96.31 329 ALA A C 1
ATOM 2529 O O . ALA A 1 329 ? -31.625 -4.586 -1.422 1 96.31 329 ALA A O 1
ATOM 2530 N N . ASP A 1 330 ? -30.969 -6.691 -1.245 1 96.75 330 ASP A N 1
ATOM 2531 C CA . ASP A 1 330 ? -31.203 -6.727 0.196 1 96.75 330 ASP A CA 1
ATOM 2532 C C . ASP A 1 330 ? -30.266 -5.762 0.925 1 96.75 330 ASP A C 1
ATOM 2534 O O . ASP A 1 330 ? -30.672 -5.094 1.877 1 96.75 330 ASP A O 1
ATOM 2538 N N . TRP A 1 331 ? -29.094 -5.719 0.52 1 95.88 331 TRP A N 1
ATOM 2539 C CA . TRP A 1 331 ? -28.109 -4.852 1.173 1 95.88 331 TRP A CA 1
ATOM 2540 C C . TRP A 1 331 ? -28.469 -3.383 0.968 1 95.88 331 TRP A C 1
ATOM 2542 O O . TRP A 1 331 ? -28.359 -2.578 1.897 1 95.88 331 TRP A O 1
ATOM 2552 N N . ARG A 1 332 ? -28.828 -3.021 -0.209 1 95.12 332 ARG A N 1
ATOM 2553 C CA . ARG A 1 332 ? -29.234 -1.648 -0.492 1 95.12 332 ARG A CA 1
ATOM 2554 C C . ARG A 1 332 ? -30.406 -1.229 0.396 1 95.12 332 ARG A C 1
ATOM 2556 O O . ARG A 1 332 ? -30.422 -0.109 0.911 1 95.12 332 ARG A O 1
ATOM 2563 N N . GLU A 1 333 ? -31.328 -2.102 0.477 1 95 333 GLU A N 1
ATOM 2564 C CA . GLU A 1 333 ? -32.469 -1.814 1.324 1 95 333 GLU A CA 1
ATOM 2565 C C . GLU A 1 333 ? -32.062 -1.624 2.779 1 95 333 GLU A C 1
ATOM 2567 O O . GLU A 1 333 ? -32.5 -0.67 3.434 1 95 333 GLU A O 1
ATOM 2572 N N . THR A 1 334 ? -31.266 -2.504 3.232 1 94.5 334 THR A N 1
ATOM 2573 C CA . THR A 1 334 ? -30.797 -2.447 4.609 1 94.5 334 THR A CA 1
ATOM 2574 C C . THR A 1 334 ? -30.031 -1.151 4.867 1 94.5 334 THR A C 1
ATOM 2576 O O . THR A 1 334 ? -30.25 -0.487 5.883 1 94.5 334 THR A O 1
ATOM 2579 N N . ARG A 1 335 ? -29.172 -0.833 4.023 1 92.56 335 ARG A N 1
ATOM 2580 C CA . ARG A 1 335 ? -28.375 0.382 4.152 1 92.56 335 ARG A CA 1
ATOM 2581 C C . ARG A 1 335 ? -29.266 1.621 4.164 1 92.56 335 ARG A C 1
ATOM 2583 O O . ARG A 1 335 ? -29.062 2.533 4.969 1 92.56 335 ARG A O 1
ATOM 2590 N N . SER A 1 336 ? -30.156 1.68 3.26 1 92.69 336 SER A N 1
ATOM 2591 C CA . SER A 1 336 ? -31.078 2.809 3.178 1 92.69 336 SER A CA 1
ATOM 2592 C C . SER A 1 336 ? -31.891 2.949 4.457 1 92.69 336 SER A C 1
ATOM 2594 O O . SER A 1 336 ? -32.062 4.055 4.969 1 92.69 336 SER A O 1
ATOM 2596 N N . GLU A 1 337 ? -32.375 1.868 4.93 1 93.5 337 GLU A N 1
ATOM 2597 C CA . GLU A 1 337 ? -33.156 1.877 6.164 1 93.5 337 GLU A CA 1
ATOM 2598 C C . GLU A 1 337 ? -32.312 2.367 7.34 1 93.5 337 GLU A C 1
ATOM 2600 O O . GLU A 1 337 ? -32.781 3.115 8.188 1 93.5 337 GLU A O 1
ATOM 2605 N N . PHE A 1 338 ? -31.125 1.943 7.363 1 94.38 338 PHE A N 1
ATOM 2606 C CA . PHE A 1 338 ? -30.234 2.385 8.438 1 94.38 338 PHE A CA 1
ATOM 2607 C C . PHE A 1 338 ? -30.016 3.891 8.359 1 94.38 338 PHE A C 1
ATOM 2609 O O . PHE A 1 338 ? -30.141 4.594 9.367 1 94.38 338 PHE A O 1
ATOM 2616 N N . ALA A 1 339 ? -29.672 4.379 7.199 1 91.5 339 ALA A N 1
ATOM 2617 C CA . ALA A 1 339 ? -29.359 5.793 7.016 1 91.5 339 ALA A CA 1
ATOM 2618 C C . ALA A 1 339 ? -30.562 6.668 7.363 1 91.5 339 ALA A C 1
ATOM 2620 O O . ALA A 1 339 ? -30.406 7.734 7.961 1 91.5 339 ALA A O 1
ATOM 2621 N N . GLU A 1 340 ? -31.672 6.215 7.004 1 91.19 340 GLU A N 1
ATOM 2622 C CA . GLU A 1 340 ? -32.906 6.973 7.254 1 91.19 340 GLU A CA 1
ATOM 2623 C C . GLU A 1 340 ? -33.281 6.902 8.727 1 91.19 340 GLU A C 1
ATOM 2625 O O . GLU A 1 340 ? -33.906 7.836 9.25 1 91.19 340 GLU A O 1
ATOM 2630 N N . GLY A 1 341 ? -32.938 5.879 9.344 1 90.62 341 GLY A N 1
ATOM 2631 C CA . GLY A 1 341 ? -33.438 5.629 10.688 1 90.62 341 GLY A CA 1
ATOM 2632 C C . GLY A 1 341 ? -32.469 6.09 11.766 1 90.62 341 GLY A C 1
ATOM 2633 O O . GLY A 1 341 ? -32.875 6.277 12.922 1 90.62 341 GLY A O 1
ATOM 2634 N N . PHE A 1 342 ? -31.25 6.277 11.406 1 91.31 342 PHE A N 1
ATOM 2635 C CA . PHE A 1 342 ? -30.281 6.648 12.43 1 91.31 342 PHE A CA 1
ATOM 2636 C C . PHE A 1 342 ? -30.484 8.086 12.883 1 91.31 342 PHE A C 1
ATOM 2638 O O . PHE A 1 342 ? -30.531 9 12.062 1 91.31 342 PHE A O 1
ATOM 2645 N N . GLU A 1 343 ? -30.781 8.312 14.195 1 83.81 343 GLU A N 1
ATOM 2646 C CA . GLU A 1 343 ? -31 9.633 14.789 1 83.81 343 GLU A CA 1
ATOM 2647 C C . GLU A 1 343 ? -30 9.898 15.914 1 83.81 343 GLU A C 1
ATOM 2649 O O . GLU A 1 343 ? -29.781 9.031 16.766 1 83.81 343 GLU A O 1
ATOM 2654 N N . TYR A 1 344 ? -29.156 10.867 15.648 1 81.62 344 TYR A N 1
ATOM 2655 C CA . TYR A 1 344 ? -28.297 11.344 16.734 1 81.62 344 TYR A CA 1
ATOM 2656 C C . TYR A 1 344 ? -28.188 12.859 16.719 1 81.62 344 TYR A C 1
ATOM 2658 O O . TYR A 1 344 ? -28.219 13.484 15.648 1 81.62 344 TYR A O 1
ATOM 2666 N N . MET B 1 1 ? 28.203 12.445 5.285 1 34.34 1 MET B N 1
ATOM 2667 C CA . MET B 1 1 ? 27.047 13.328 5.469 1 34.34 1 MET B CA 1
ATOM 2668 C C . MET B 1 1 ? 26.781 14.141 4.211 1 34.34 1 MET B C 1
ATOM 2670 O O . MET B 1 1 ? 27.719 14.602 3.553 1 34.34 1 MET B O 1
ATOM 2674 N N . PRO B 1 2 ? 25.625 14.086 3.578 1 43.47 2 PRO B N 1
ATOM 2675 C CA . PRO B 1 2 ? 25.578 14.844 2.328 1 43.47 2 PRO B CA 1
ATOM 2676 C C . PRO B 1 2 ? 26.219 16.219 2.451 1 43.47 2 PRO B C 1
ATOM 2678 O O . PRO B 1 2 ? 26.344 16.75 3.559 1 43.47 2 PRO B O 1
ATOM 2681 N N . ASP B 1 3 ? 26.812 16.578 1.432 1 50.09 3 ASP B N 1
ATOM 2682 C CA . ASP B 1 3 ? 27.547 17.828 1.242 1 50.09 3 ASP B CA 1
ATOM 2683 C C . ASP B 1 3 ? 26.734 19.016 1.722 1 50.09 3 ASP B C 1
ATOM 2685 O O . ASP B 1 3 ? 26.953 20.141 1.266 1 50.09 3 ASP B O 1
ATOM 2689 N N . GLY B 1 4 ? 25.688 18.734 2.492 1 55.78 4 GLY B N 1
ATOM 2690 C CA . GLY B 1 4 ? 25.047 19.984 2.898 1 55.78 4 GLY B CA 1
ATOM 2691 C C . GLY B 1 4 ? 25.953 20.875 3.736 1 55.78 4 GLY B C 1
ATOM 2692 O O . GLY B 1 4 ? 26.875 20.391 4.383 1 55.78 4 GLY B O 1
ATOM 2693 N N . GLU B 1 5 ? 26.031 22.062 3.365 1 63.34 5 GLU B N 1
ATOM 2694 C CA . GLU B 1 5 ? 26.859 23.016 4.105 1 63.34 5 GLU B CA 1
ATOM 2695 C C . GLU B 1 5 ? 26.438 23.078 5.578 1 63.34 5 GLU B C 1
ATOM 2697 O O . GLU B 1 5 ? 25.266 22.969 5.902 1 63.34 5 GLU B O 1
ATOM 2702 N N . THR B 1 6 ? 27.359 22.938 6.562 1 70 6 THR B N 1
ATOM 2703 C CA . THR B 1 6 ? 27.141 22.766 7.996 1 70 6 THR B CA 1
ATOM 2704 C C . THR B 1 6 ? 27.078 24.109 8.703 1 70 6 THR B C 1
ATOM 2706 O O . THR B 1 6 ? 26.797 24.188 9.898 1 70 6 THR B O 1
ATOM 2709 N N . ASP B 1 7 ? 26.609 25.25 8.109 1 88.19 7 ASP B N 1
ATOM 2710 C CA . ASP B 1 7 ? 26.547 26.5 8.852 1 88.19 7 ASP B CA 1
ATOM 2711 C C . ASP B 1 7 ? 25.828 27.578 8.047 1 88.19 7 ASP B C 1
ATOM 2713 O O . ASP B 1 7 ? 26.359 28.688 7.871 1 88.19 7 ASP B O 1
ATOM 2717 N N . MET B 1 8 ? 24.641 27.219 7.699 1 95.62 8 MET B N 1
ATOM 2718 C CA . MET B 1 8 ? 23.875 28.156 6.879 1 95.62 8 MET B CA 1
ATOM 2719 C C . MET B 1 8 ? 22.953 29.016 7.742 1 95.62 8 MET B C 1
ATOM 2721 O O . MET B 1 8 ? 22.578 28.594 8.836 1 95.62 8 MET B O 1
ATOM 2725 N N . ASP B 1 9 ? 22.766 30.234 7.199 1 97.75 9 ASP B N 1
ATOM 2726 C CA . ASP B 1 9 ? 21.734 31.078 7.797 1 97.75 9 ASP B CA 1
ATOM 2727 C C . ASP B 1 9 ? 20.359 30.703 7.285 1 97.75 9 ASP B C 1
ATOM 2729 O O . ASP B 1 9 ? 20.031 30.938 6.117 1 97.75 9 ASP B O 1
ATOM 2733 N N . VAL B 1 10 ? 19.531 30.156 8.219 1 98.31 10 VAL B N 1
ATOM 2734 C CA . VAL B 1 10 ? 18.234 29.625 7.82 1 98.31 10 VAL B CA 1
ATOM 2735 C C . VAL B 1 10 ? 17.109 30.406 8.5 1 98.31 10 VAL B C 1
ATOM 2737 O O . VAL B 1 10 ? 17.109 30.578 9.719 1 98.31 10 VAL B O 1
ATOM 2740 N N . LEU B 1 11 ? 16.219 30.938 7.723 1 98.06 11 LEU B N 1
ATOM 2741 C CA . LEU B 1 11 ? 14.992 31.562 8.234 1 98.06 11 LEU B CA 1
ATOM 2742 C C . LEU B 1 11 ? 13.812 30.609 8.102 1 98.06 11 LEU B C 1
ATOM 2744 O O . LEU B 1 11 ? 13.516 30.125 7.008 1 98.06 11 LEU B O 1
ATOM 2748 N N . ILE B 1 12 ? 13.172 30.312 9.211 1 97.94 12 ILE B N 1
ATOM 2749 C CA . ILE B 1 12 ? 11.977 29.484 9.219 1 97.94 12 ILE B CA 1
ATOM 2750 C C . ILE B 1 12 ? 10.742 30.359 9.422 1 97.94 12 ILE B C 1
ATOM 2752 O O . ILE B 1 12 ? 10.594 31 10.469 1 97.94 12 ILE B O 1
ATOM 2756 N N . LEU B 1 13 ? 9.93 30.469 8.406 1 97.56 13 LEU B N 1
ATOM 2757 C CA . LEU B 1 13 ? 8.617 31.062 8.609 1 97.56 13 LEU B CA 1
ATOM 2758 C C . LEU B 1 13 ? 7.695 30.125 9.375 1 97.56 13 LEU B C 1
ATOM 2760 O O . LEU B 1 13 ? 7.336 29.062 8.875 1 97.56 13 LEU B O 1
ATOM 2764 N N . GLY B 1 14 ? 7.254 30.484 10.523 1 93.94 14 GLY B N 1
ATOM 2765 C CA . GLY B 1 14 ? 6.668 29.609 11.516 1 93.94 14 GLY B CA 1
ATOM 2766 C C . GLY B 1 14 ? 7.652 29.172 12.594 1 93.94 14 GLY B C 1
ATOM 2767 O O . GLY B 1 14 ? 8.227 30.016 13.281 1 93.94 14 GLY B O 1
ATOM 2768 N N . GLY B 1 15 ? 7.93 27.969 12.75 1 89 15 GLY B N 1
ATOM 2769 C CA . GLY B 1 15 ? 9 27.484 13.602 1 89 15 GLY B CA 1
ATOM 2770 C C . GLY B 1 15 ? 8.516 26.969 14.945 1 89 15 GLY B C 1
ATOM 2771 O O . GLY B 1 15 ? 9.273 26.359 15.688 1 89 15 GLY B O 1
ATOM 2772 N N . THR B 1 16 ? 7.215 27.125 15.172 1 87.44 16 THR B N 1
ATOM 2773 C CA . THR B 1 16 ? 6.73 26.734 16.484 1 87.44 16 THR B CA 1
ATOM 2774 C C . THR B 1 16 ? 5.578 25.734 16.359 1 87.44 16 THR B C 1
ATOM 2776 O O . THR B 1 16 ? 4.863 25.469 17.328 1 87.44 16 THR B O 1
ATOM 2779 N N . GLY B 1 17 ? 5.367 25.219 15.242 1 93.25 17 GLY B N 1
ATOM 2780 C CA . GLY B 1 17 ? 4.324 24.219 15 1 93.25 17 GLY B CA 1
ATOM 2781 C C . GLY B 1 17 ? 4.809 22.797 15.164 1 93.25 17 GLY B C 1
ATOM 2782 O O . GLY B 1 17 ? 5.918 22.562 15.648 1 93.25 17 GLY B O 1
ATOM 2783 N N . LEU B 1 18 ? 4.02 21.875 14.859 1 94.88 18 LEU B N 1
ATOM 2784 C CA . LEU B 1 18 ? 4.281 20.453 15.023 1 94.88 18 LEU B CA 1
ATOM 2785 C C . LEU B 1 18 ? 5.555 20.047 14.289 1 94.88 18 LEU B C 1
ATOM 2787 O O . LEU B 1 18 ? 6.512 19.578 14.914 1 94.88 18 LEU B O 1
ATOM 2791 N N . ILE B 1 19 ? 5.605 20.328 13.016 1 97.19 19 ILE B N 1
ATOM 2792 C CA . ILE B 1 19 ? 6.762 19.938 12.219 1 97.19 19 ILE B CA 1
ATOM 2793 C C . ILE B 1 19 ? 7.895 20.953 12.414 1 97.19 19 ILE B C 1
ATOM 2795 O O . ILE B 1 19 ? 9.047 20.562 12.609 1 97.19 19 ILE B O 1
ATOM 2799 N N . SER B 1 20 ? 7.613 22.203 12.453 1 96.44 20 SER B N 1
ATOM 2800 C CA . SER B 1 20 ? 8.617 23.266 12.375 1 96.44 20 SER B CA 1
ATOM 2801 C C . SER B 1 20 ? 9.453 23.328 13.648 1 96.44 20 SER B C 1
ATOM 2803 O O . SER B 1 20 ? 10.633 23.688 13.609 1 96.44 20 SER B O 1
ATOM 2805 N N . THR B 1 21 ? 8.852 22.969 14.789 1 95.56 21 THR B N 1
ATOM 2806 C CA . THR B 1 21 ? 9.656 22.922 16 1 95.56 21 THR B CA 1
ATOM 2807 C C . THR B 1 21 ? 10.766 21.891 15.891 1 95.56 21 THR B C 1
ATOM 2809 O O . THR B 1 21 ? 11.891 22.125 16.328 1 95.56 21 THR B O 1
ATOM 2812 N N . ALA B 1 22 ? 10.438 20.766 15.344 1 96.81 22 ALA B N 1
ATOM 2813 C CA . ALA B 1 22 ? 11.438 19.719 15.141 1 96.81 22 ALA B CA 1
ATOM 2814 C C . ALA B 1 22 ? 12.5 20.172 14.141 1 96.81 22 ALA B C 1
ATOM 2816 O O . ALA B 1 22 ? 13.688 19.891 14.32 1 96.81 22 ALA B O 1
ATOM 2817 N N . ILE B 1 23 ? 12.078 20.859 13.125 1 97.94 23 ILE B N 1
ATOM 2818 C CA . ILE B 1 23 ? 13.023 21.406 12.156 1 97.94 23 ILE B CA 1
ATOM 2819 C C . ILE B 1 23 ? 13.992 22.344 12.852 1 97.94 23 ILE B C 1
ATOM 2821 O O . ILE B 1 23 ? 15.211 22.219 12.703 1 97.94 23 ILE B O 1
ATOM 2825 N N . THR B 1 24 ? 13.453 23.266 13.633 1 96.75 24 THR B N 1
ATOM 2826 C CA . THR B 1 24 ? 14.242 24.266 14.336 1 96.75 24 THR B CA 1
ATOM 2827 C C . THR B 1 24 ? 15.281 23.609 15.234 1 96.75 24 THR B C 1
ATOM 2829 O O . THR B 1 24 ? 16.469 23.953 15.18 1 96.75 24 THR B O 1
ATOM 2832 N N . ARG B 1 25 ? 14.867 22.656 15.945 1 96.19 25 ARG B N 1
ATOM 2833 C CA . ARG B 1 25 ? 15.75 21.984 16.891 1 96.19 25 ARG B CA 1
ATOM 2834 C C . ARG B 1 25 ? 16.859 21.219 16.156 1 96.19 25 ARG B C 1
ATOM 2836 O O . ARG B 1 25 ? 18.016 21.266 16.562 1 96.19 25 ARG B O 1
ATOM 2843 N N . GLN B 1 26 ? 16.484 20.578 15.117 1 96.69 26 GLN B N 1
ATOM 2844 C CA . GLN B 1 26 ? 17.453 19.766 14.398 1 96.69 26 GLN B CA 1
ATOM 2845 C C . GLN B 1 26 ? 18.453 20.641 13.656 1 96.69 26 GLN B C 1
ATOM 2847 O O . GLN B 1 26 ? 19.656 20.328 13.609 1 96.69 26 GLN B O 1
ATOM 2852 N N . LEU B 1 27 ? 18 21.719 13.078 1 97.06 27 LEU B N 1
ATOM 2853 C CA . LEU B 1 27 ? 18.906 22.641 12.406 1 97.06 27 LEU B CA 1
ATOM 2854 C C . LEU B 1 27 ? 19.891 23.266 13.391 1 97.06 27 LEU B C 1
ATOM 2856 O O . LEU B 1 27 ? 21.078 23.375 13.109 1 97.06 27 LEU B O 1
ATOM 2860 N N . ASP B 1 28 ? 19.344 23.641 14.492 1 95.31 28 ASP B N 1
ATOM 2861 C CA . ASP B 1 28 ? 20.188 24.219 15.531 1 95.31 28 ASP B CA 1
ATOM 2862 C C . ASP B 1 28 ? 21.25 23.219 15.992 1 95.31 28 ASP B C 1
ATOM 2864 O O . ASP B 1 28 ? 22.422 23.578 16.125 1 95.31 28 ASP B O 1
ATOM 2868 N N . ALA B 1 29 ? 20.844 22.031 16.156 1 94.69 29 ALA B N 1
ATOM 2869 C CA . ALA B 1 29 ? 21.719 20.969 16.656 1 94.69 29 ALA B CA 1
ATOM 2870 C C . ALA B 1 29 ? 22.812 20.641 15.648 1 94.69 29 ALA B C 1
ATOM 2872 O O . ALA B 1 29 ? 23.891 20.188 16.016 1 94.69 29 ALA B O 1
ATOM 2873 N N . THR B 1 30 ? 22.516 20.875 14.422 1 93.81 30 THR B N 1
ATOM 2874 C CA . THR B 1 30 ? 23.484 20.531 13.391 1 93.81 30 THR B CA 1
ATOM 2875 C C . THR B 1 30 ? 24.375 21.734 13.062 1 93.81 30 THR B C 1
ATOM 2877 O O . THR B 1 30 ? 25.219 21.656 12.164 1 93.81 30 THR B O 1
ATOM 2880 N N . GLY B 1 31 ? 24.156 22.906 13.68 1 93.56 31 GLY B N 1
ATOM 2881 C CA . GLY B 1 31 ? 25.125 23.984 13.625 1 93.56 31 GLY B CA 1
ATOM 2882 C C . GLY B 1 31 ? 24.703 25.125 12.719 1 93.56 31 GLY B C 1
ATOM 2883 O O . GLY B 1 31 ? 25.469 26.062 12.477 1 93.56 31 GLY B O 1
ATOM 2884 N N . HIS B 1 32 ? 23.5 25.125 12.211 1 96.44 32 HIS B N 1
ATOM 2885 C CA . HIS B 1 32 ? 22.984 26.219 11.391 1 96.44 32 HIS B CA 1
ATOM 2886 C C . HIS B 1 32 ? 22.625 27.422 12.25 1 96.44 32 HIS B C 1
ATOM 2888 O O . HIS B 1 32 ? 22.328 27.281 13.438 1 96.44 32 HIS B O 1
ATOM 2894 N N . ASP B 1 33 ? 22.766 28.562 11.68 1 96.56 33 ASP B N 1
ATOM 2895 C CA . ASP B 1 33 ? 22.219 29.766 12.297 1 96.56 33 ASP B CA 1
ATOM 2896 C C . ASP B 1 33 ? 20.734 29.938 11.961 1 96.56 33 ASP B C 1
ATOM 2898 O O . ASP B 1 33 ? 20.375 30.25 10.82 1 96.56 33 ASP B O 1
ATOM 2902 N N . VAL B 1 34 ? 19.875 29.75 13.023 1 97.19 34 VAL B N 1
ATOM 2903 C CA . VAL B 1 34 ? 18.453 29.625 12.766 1 97.19 34 VAL B CA 1
ATOM 2904 C C . VAL B 1 34 ? 17.734 30.875 13.273 1 97.19 34 VAL B C 1
ATOM 2906 O O . VAL B 1 34 ? 17.969 31.328 14.391 1 97.19 34 VAL B O 1
ATOM 2909 N N . THR B 1 35 ? 16.938 31.453 12.477 1 96.19 35 THR B N 1
ATOM 2910 C CA . THR B 1 35 ? 15.984 32.5 12.828 1 96.19 35 THR B CA 1
ATOM 2911 C C . THR B 1 35 ? 14.555 32.031 12.555 1 96.19 35 THR B C 1
ATOM 2913 O O . THR B 1 35 ? 14.266 31.484 11.492 1 96.19 35 THR B O 1
ATOM 2916 N N . VAL B 1 36 ? 13.672 32.188 13.508 1 96.12 36 VAL B N 1
ATOM 2917 C CA . VAL B 1 36 ? 12.266 31.875 13.312 1 96.12 36 VAL B CA 1
ATOM 2918 C C . VAL B 1 36 ? 11.445 33.156 13.18 1 96.12 36 VAL B C 1
ATOM 2920 O O . VAL B 1 36 ? 11.711 34.125 13.867 1 96.12 36 VAL B O 1
ATOM 2923 N N . CYS B 1 37 ? 10.5 33.125 12.266 1 94.88 37 CYS B N 1
ATOM 2924 C CA . CYS B 1 37 ? 9.594 34.25 12.039 1 94.88 37 CYS B CA 1
ATOM 2925 C C . CYS B 1 37 ? 8.148 33.812 12.289 1 94.88 37 CYS B C 1
ATOM 2927 O O . CYS B 1 37 ? 7.59 33 11.547 1 94.88 37 CYS B O 1
ATOM 2929 N N . ASN B 1 38 ? 7.555 34.344 13.281 1 90.62 38 ASN B N 1
ATOM 2930 C CA . ASN B 1 38 ? 6.156 34.094 13.617 1 90.62 38 ASN B CA 1
ATOM 2931 C C . ASN B 1 38 ? 5.547 35.25 14.391 1 90.62 38 ASN B C 1
ATOM 2933 O O . ASN B 1 38 ? 6.191 36.281 14.578 1 90.62 38 ASN B O 1
ATOM 2937 N N . ARG B 1 39 ? 4.293 35.188 14.852 1 84.31 39 ARG B N 1
ATOM 2938 C CA . ARG B 1 39 ? 3.576 36.281 15.508 1 84.31 39 ARG B CA 1
ATOM 2939 C C . ARG B 1 39 ? 3.932 36.344 16.984 1 84.31 39 ARG B C 1
ATOM 2941 O O . ARG B 1 39 ? 3.584 37.312 17.656 1 84.31 39 ARG B O 1
ATOM 2948 N N . GLY B 1 40 ? 4.816 35.375 17.406 1 75.69 40 GLY B N 1
ATOM 2949 C CA . GLY B 1 40 ? 5.281 35.375 18.781 1 75.69 40 GLY B CA 1
ATOM 2950 C C . GLY B 1 40 ? 4.215 34.906 19.766 1 75.69 40 GLY B C 1
ATOM 2951 O O . GLY B 1 40 ? 4.25 35.281 20.938 1 75.69 40 GLY B O 1
ATOM 2952 N N . GLU B 1 41 ? 3.305 34.094 19.344 1 71.5 41 GLU B N 1
ATOM 2953 C CA . GLU B 1 41 ? 2.168 33.719 20.188 1 71.5 41 GLU B CA 1
ATOM 2954 C C . GLU B 1 41 ? 2.314 32.281 20.719 1 71.5 41 GLU B C 1
ATOM 2956 O O . GLU B 1 41 ? 1.468 31.812 21.469 1 71.5 41 GLU B O 1
ATOM 2961 N N . SER B 1 42 ? 3.418 31.672 20.359 1 71.19 42 SER B N 1
ATOM 2962 C CA . SER B 1 42 ? 3.555 30.281 20.734 1 71.19 42 SER B CA 1
ATOM 2963 C C . SER B 1 42 ? 4.582 30.094 21.844 1 71.19 42 SER B C 1
ATOM 2965 O O . SER B 1 42 ? 5.527 30.891 21.953 1 71.19 42 SER B O 1
ATOM 2967 N N . ASP B 1 43 ? 4.293 29.156 22.672 1 67.62 43 ASP B N 1
ATOM 2968 C CA . ASP B 1 43 ? 5.168 28.812 23.781 1 67.62 43 ASP B CA 1
ATOM 2969 C C . ASP B 1 43 ? 6.082 27.656 23.422 1 67.62 43 ASP B C 1
ATOM 2971 O O . ASP B 1 43 ? 6.625 26.984 24.312 1 67.62 43 ASP B O 1
ATOM 2975 N N . ALA B 1 44 ? 6.262 27.578 22.219 1 70.44 44 ALA B N 1
ATOM 2976 C CA . ALA B 1 44 ? 7.066 26.422 21.859 1 70.44 44 ALA B CA 1
ATOM 2977 C C . ALA B 1 44 ? 8.492 26.547 22.391 1 70.44 44 ALA B C 1
ATOM 2979 O O . ALA B 1 44 ? 9.07 27.641 22.359 1 70.44 44 ALA B O 1
ATOM 2980 N N . ALA B 1 45 ? 8.898 25.5 23 1 75.75 45 ALA B N 1
ATOM 2981 C CA . ALA B 1 45 ? 10.25 25.453 23.547 1 75.75 45 ALA B CA 1
ATOM 2982 C C . ALA B 1 45 ? 11.289 25.312 22.438 1 75.75 45 ALA B C 1
ATOM 2984 O O . ALA B 1 45 ? 11.508 24.219 21.922 1 75.75 45 ALA B O 1
ATOM 2985 N N . ILE B 1 46 ? 11.82 26.406 21.984 1 84.56 46 ILE B N 1
ATOM 2986 C CA . ILE B 1 46 ? 12.93 26.359 21.047 1 84.56 46 ILE B CA 1
ATOM 2987 C C . ILE B 1 46 ? 14.211 26.844 21.719 1 84.56 46 ILE B C 1
ATOM 2989 O O . ILE B 1 46 ? 14.156 27.547 22.734 1 84.56 46 ILE B O 1
ATOM 2993 N N . PRO B 1 47 ? 15.266 26.406 21.203 1 89.31 47 PRO B N 1
ATOM 2994 C CA . PRO B 1 47 ? 16.547 26.719 21.844 1 89.31 47 PRO B CA 1
ATOM 2995 C C . PRO B 1 47 ? 16.797 28.219 21.953 1 89.31 47 PRO B C 1
ATOM 2997 O O . PRO B 1 47 ? 16.344 28.984 21.094 1 89.31 47 PRO B O 1
ATOM 3000 N N . GLU B 1 48 ? 17.578 28.594 22.906 1 89.81 48 GLU B N 1
ATOM 3001 C CA . GLU B 1 48 ? 17.891 30 23.141 1 89.81 48 GLU B CA 1
ATOM 3002 C C . GLU B 1 48 ? 18.781 30.562 22.047 1 89.81 48 GLU B C 1
ATOM 3004 O O . GLU B 1 48 ? 18.75 31.766 21.781 1 89.81 48 GLU B O 1
ATOM 3009 N N . SER B 1 49 ? 19.422 29.719 21.375 1 93.06 49 SER B N 1
ATOM 3010 C CA . SER B 1 49 ? 20.359 30.141 20.344 1 93.06 49 SER B CA 1
ATOM 3011 C C . SER B 1 49 ? 19.609 30.594 19.078 1 93.06 49 SER B C 1
ATOM 3013 O O . SER B 1 49 ? 20.203 31.188 18.188 1 93.06 49 SER B O 1
ATOM 3015 N N . VAL B 1 50 ? 18.328 30.359 19.062 1 94.06 50 VAL B N 1
ATOM 3016 C CA . VAL B 1 50 ? 17.531 30.672 17.875 1 94.06 50 VAL B CA 1
ATOM 3017 C C . VAL B 1 50 ? 17.078 32.125 17.922 1 94.06 50 VAL B C 1
ATOM 3019 O O . VAL B 1 50 ? 16.562 32.594 18.938 1 94.06 50 VAL B O 1
ATOM 3022 N N . ASP B 1 51 ? 17.344 32.812 16.844 1 93.62 51 ASP B N 1
ATOM 3023 C CA . ASP B 1 51 ? 16.891 34.219 16.734 1 93.62 51 ASP B CA 1
ATOM 3024 C C . ASP B 1 51 ? 15.406 34.281 16.359 1 93.62 51 ASP B C 1
ATOM 3026 O O . ASP B 1 51 ? 14.859 33.312 15.805 1 93.62 51 ASP B O 1
ATOM 3030 N N . HIS B 1 52 ? 14.844 35.469 16.734 1 93.5 52 HIS B N 1
ATOM 3031 C CA . HIS B 1 52 ? 13.414 35.625 16.484 1 93.5 52 HIS B CA 1
ATOM 3032 C C . HIS B 1 52 ? 13.117 36.906 15.734 1 93.5 52 HIS B C 1
ATOM 3034 O O . HIS B 1 52 ? 13.703 37.938 16.031 1 93.5 52 HIS B O 1
ATOM 3040 N N . VAL B 1 53 ? 12.289 36.75 14.75 1 92.94 53 VAL B N 1
ATOM 3041 C CA . VAL B 1 53 ? 11.703 37.875 14.031 1 92.94 53 VAL B CA 1
ATOM 3042 C C . VAL B 1 53 ? 10.18 37.812 14.125 1 92.94 53 VAL B C 1
ATOM 3044 O O . VAL B 1 53 ? 9.578 36.781 13.859 1 92.94 53 VAL B O 1
ATOM 3047 N N . ARG B 1 54 ? 9.594 38.875 14.57 1 92.38 54 ARG B N 1
ATOM 3048 C CA . ARG B 1 54 ? 8.141 38.906 14.695 1 92.38 54 ARG B CA 1
ATOM 3049 C C . ARG B 1 54 ? 7.5 39.5 13.445 1 92.38 54 ARG B C 1
ATOM 3051 O O . ARG B 1 54 ? 7.777 40.656 13.086 1 92.38 54 ARG B O 1
ATOM 3058 N N . ALA B 1 55 ? 6.676 38.719 12.797 1 92.12 55 ALA B N 1
ATOM 3059 C CA . ALA B 1 55 ? 5.922 39.188 11.633 1 92.12 55 ALA B CA 1
ATOM 3060 C C . ALA B 1 55 ? 4.723 38.281 11.367 1 92.12 55 ALA B C 1
ATOM 3062 O O . ALA B 1 55 ? 4.754 37.094 11.688 1 92.12 55 ALA B O 1
ATOM 3063 N N . ASP B 1 56 ? 3.674 38.906 10.805 1 91.5 56 ASP B N 1
ATOM 3064 C CA . ASP B 1 56 ? 2.551 38.156 10.266 1 91.5 56 ASP B CA 1
ATOM 3065 C C . ASP B 1 56 ? 2.809 37.75 8.812 1 91.5 56 ASP B C 1
ATOM 3067 O O . ASP B 1 56 ? 2.812 38.594 7.918 1 91.5 56 ASP B O 1
ATOM 3071 N N . ARG B 1 57 ? 2.939 36.469 8.633 1 91.38 57 ARG B N 1
ATOM 3072 C CA . ARG B 1 57 ? 3.289 35.938 7.328 1 91.38 57 ARG B CA 1
ATOM 3073 C C . ARG B 1 57 ? 2.195 36.219 6.305 1 91.38 57 ARG B C 1
ATOM 3075 O O . ARG B 1 57 ? 2.459 36.25 5.098 1 91.38 57 ARG B O 1
ATOM 3082 N N . PHE B 1 58 ? 1.027 36.531 6.676 1 91 58 PHE B N 1
ATOM 3083 C CA . PHE B 1 58 ? -0.112 36.688 5.773 1 91 58 PHE B CA 1
ATOM 3084 C C . PHE B 1 58 ? -0.445 38.156 5.543 1 91 58 PHE B C 1
ATOM 3086 O O . PHE B 1 58 ? -1.329 38.469 4.746 1 91 58 PHE B O 1
ATOM 3093 N N . GLY B 1 59 ? 0.257 38.969 6.234 1 86.62 59 GLY B N 1
ATOM 3094 C CA . GLY B 1 59 ? -0.017 40.406 6.098 1 86.62 59 GLY B CA 1
ATOM 3095 C C . GLY B 1 59 ? 0.787 41.062 4.996 1 86.62 59 GLY B C 1
ATOM 3096 O O . GLY B 1 59 ? 1.909 40.625 4.703 1 86.62 59 GLY B O 1
ATOM 3097 N N . ASP B 1 60 ? 0.263 42.125 4.527 1 84.25 60 ASP B N 1
ATOM 3098 C CA . ASP B 1 60 ? 0.909 42.844 3.443 1 84.25 60 ASP B CA 1
ATOM 3099 C C . ASP B 1 60 ? 2.246 43.438 3.895 1 84.25 60 ASP B C 1
ATOM 3101 O O . ASP B 1 60 ? 3.104 43.75 3.064 1 84.25 60 ASP B O 1
ATOM 3105 N N . GLU B 1 61 ? 2.434 43.531 5.09 1 91.31 61 GLU B N 1
ATOM 3106 C CA . GLU B 1 61 ? 3.662 44.125 5.605 1 91.31 61 GLU B CA 1
ATOM 3107 C C . GLU B 1 61 ? 4.766 43.094 5.754 1 91.31 61 GLU B C 1
ATOM 3109 O O . GLU B 1 61 ? 5.91 43.438 6.062 1 91.31 61 GLU B O 1
ATOM 3114 N N . PHE B 1 62 ? 4.48 41.844 5.469 1 92.88 62 PHE B N 1
ATOM 3115 C CA . PHE B 1 62 ? 5.398 40.75 5.703 1 92.88 62 PHE B CA 1
ATOM 3116 C C . PHE B 1 62 ? 6.727 40.969 5 1 92.88 62 PHE B C 1
ATOM 3118 O O . PHE B 1 62 ? 7.789 40.906 5.625 1 92.88 62 PHE B O 1
ATOM 3125 N N . PRO B 1 63 ? 6.777 41.406 3.717 1 93.69 63 PRO B N 1
ATOM 3126 C CA . PRO B 1 63 ? 8.062 41.625 3.045 1 93.69 63 PRO B CA 1
ATOM 3127 C C . PRO B 1 63 ? 8.93 42.656 3.729 1 93.69 63 PRO B C 1
ATOM 3129 O O . PRO B 1 63 ? 10.141 42.469 3.867 1 93.69 63 PRO B O 1
ATOM 3132 N N . ALA B 1 64 ? 8.289 43.688 4.172 1 93.31 64 ALA B N 1
ATOM 3133 C CA . ALA B 1 64 ? 9.023 44.75 4.836 1 93.31 64 ALA B CA 1
ATOM 3134 C C . ALA B 1 64 ? 9.57 44.281 6.184 1 93.31 64 ALA B C 1
ATOM 3136 O O . ALA B 1 64 ? 10.68 44.656 6.57 1 93.31 64 ALA B O 1
ATOM 3137 N N . ARG B 1 65 ? 8.805 43.5 6.828 1 92 65 ARG B N 1
ATOM 3138 C CA . ARG B 1 65 ? 9.164 43.062 8.172 1 92 65 ARG B CA 1
ATOM 3139 C C . ARG B 1 65 ? 10.359 42.125 8.148 1 92 65 ARG B C 1
ATOM 3141 O O . ARG B 1 65 ? 11.156 42.094 9.094 1 92 65 ARG B O 1
ATOM 3148 N N . VAL B 1 66 ? 10.523 41.406 7.066 1 94.81 66 VAL B N 1
ATOM 3149 C CA . VAL B 1 66 ? 11.609 40.438 7.02 1 94.81 66 VAL B CA 1
ATOM 3150 C C . VAL B 1 66 ? 12.766 41 6.195 1 94.81 66 VAL B C 1
ATOM 3152 O O . VAL B 1 66 ? 13.766 40.312 5.969 1 94.81 66 VAL B O 1
ATOM 3155 N N . SER B 1 67 ? 12.711 42.156 5.75 1 93.25 67 SER B N 1
ATOM 3156 C CA . SER B 1 67 ? 13.711 42.75 4.867 1 93.25 67 SER B CA 1
ATOM 3157 C C . SER B 1 67 ? 15.055 42.906 5.57 1 93.25 67 SER B C 1
ATOM 3159 O O . SER B 1 67 ? 16.094 42.938 4.918 1 93.25 67 SER B O 1
ATOM 3161 N N . GLY B 1 68 ? 15.023 42.969 6.844 1 92.12 68 GLY B N 1
ATOM 3162 C CA . GLY B 1 68 ? 16.25 43.156 7.598 1 92.12 68 GLY B CA 1
ATOM 3163 C C . GLY B 1 68 ? 17.016 41.875 7.805 1 92.12 68 GLY B C 1
ATOM 3164 O O . GLY B 1 68 ? 18.156 41.875 8.273 1 92.12 68 GLY B O 1
ATOM 3165 N N . THR B 1 69 ? 16.406 40.781 7.508 1 93.44 69 THR B N 1
ATOM 3166 C CA . THR B 1 69 ? 17.078 39.5 7.605 1 93.44 69 THR B CA 1
ATOM 3167 C C . THR B 1 69 ? 17.859 39.188 6.324 1 93.44 69 THR B C 1
ATOM 3169 O O . THR B 1 69 ? 17.5 39.688 5.25 1 93.44 69 THR B O 1
ATOM 3172 N N . ASP B 1 70 ? 18.938 38.438 6.453 1 94.38 70 ASP B N 1
ATOM 3173 C CA . ASP B 1 70 ? 19.734 38.031 5.301 1 94.38 70 ASP B CA 1
ATOM 3174 C C . ASP B 1 70 ? 19.984 36.531 5.316 1 94.38 70 ASP B C 1
ATOM 3176 O O . ASP B 1 70 ? 21.141 36.094 5.352 1 94.38 70 ASP B O 1
ATOM 3180 N N . PRO B 1 71 ? 18.969 35.781 5.219 1 97.62 71 PRO B N 1
ATOM 3181 C CA . PRO B 1 71 ? 19.141 34.312 5.219 1 97.62 71 PRO B CA 1
ATOM 3182 C C . PRO B 1 71 ? 19.641 33.781 3.879 1 97.62 71 PRO B C 1
ATOM 3184 O O . PRO B 1 71 ? 19.453 34.438 2.844 1 97.62 71 PRO B O 1
ATOM 3187 N N . GLU B 1 72 ? 20.297 32.688 3.93 1 98.12 72 GLU B N 1
ATOM 3188 C CA . GLU B 1 72 ? 20.656 31.953 2.717 1 98.12 72 GLU B CA 1
ATOM 3189 C C . GLU B 1 72 ? 19.547 31.031 2.273 1 98.12 72 GLU B C 1
ATOM 3191 O O . GLU B 1 72 ? 19.328 30.828 1.075 1 98.12 72 GLU B O 1
ATOM 3196 N N . VAL B 1 73 ? 18.891 30.469 3.248 1 98.62 73 VAL B N 1
ATOM 3197 C CA . VAL B 1 73 ? 17.812 29.516 2.998 1 98.62 73 VAL B CA 1
ATOM 3198 C C . VAL B 1 73 ? 16.578 29.922 3.783 1 98.62 73 VAL B C 1
ATOM 3200 O O . VAL B 1 73 ? 16.672 30.328 4.945 1 98.62 73 VAL B O 1
ATOM 3203 N N . VAL B 1 74 ? 15.398 29.828 3.139 1 98.69 74 VAL B N 1
ATOM 3204 C CA . VAL B 1 74 ? 14.109 30.047 3.795 1 98.69 74 VAL B CA 1
ATOM 3205 C C . VAL B 1 74 ? 13.297 28.75 3.762 1 98.69 74 VAL B C 1
ATOM 3207 O O . VAL B 1 74 ? 13.133 28.141 2.703 1 98.69 74 VAL B O 1
ATOM 3210 N N . ILE B 1 75 ? 12.852 28.312 4.898 1 98.81 75 ILE B N 1
ATOM 3211 C CA . ILE B 1 75 ? 11.875 27.234 5.012 1 98.81 75 ILE B CA 1
ATOM 3212 C C . ILE B 1 75 ? 10.508 27.812 5.367 1 98.81 75 ILE B C 1
ATOM 3214 O O . ILE B 1 75 ? 10.336 28.391 6.445 1 98.81 75 ILE B O 1
ATOM 3218 N N . ASP B 1 76 ? 9.602 27.641 4.508 1 98.81 76 ASP B N 1
ATOM 3219 C CA . ASP B 1 76 ? 8.281 28.234 4.691 1 98.81 76 ASP B CA 1
ATOM 3220 C C . ASP B 1 76 ? 7.266 27.172 5.133 1 98.81 76 ASP B C 1
ATOM 3222 O O . ASP B 1 76 ? 6.812 26.375 4.32 1 98.81 76 ASP B O 1
ATOM 3226 N N . MET B 1 77 ? 6.832 27.234 6.336 1 98.12 77 MET B N 1
ATOM 3227 C CA . MET B 1 77 ? 5.895 26.281 6.91 1 98.12 77 MET B CA 1
ATOM 3228 C C . MET B 1 77 ? 4.465 26.797 6.824 1 98.12 77 MET B C 1
ATOM 3230 O O . MET B 1 77 ? 3.518 26.094 7.18 1 98.12 77 MET B O 1
ATOM 3234 N N . LEU B 1 78 ? 4.355 28 6.254 1 97.06 78 LEU B N 1
ATOM 3235 C CA . LEU B 1 78 ? 3.074 28.703 6.371 1 97.06 78 LEU B CA 1
ATOM 3236 C C . LEU B 1 78 ? 2.58 29.156 5.008 1 97.06 78 LEU B C 1
ATOM 3238 O O . LEU B 1 78 ? 1.886 30.172 4.906 1 97.06 78 LEU B O 1
ATOM 3242 N N . CYS B 1 79 ? 2.984 28.594 4.008 1 97.31 79 CYS B N 1
ATOM 3243 C CA . CYS B 1 79 ? 2.49 28.891 2.672 1 97.31 79 CYS B CA 1
ATOM 3244 C C . CYS B 1 79 ? 1.314 28 2.303 1 97.31 79 CYS B C 1
ATOM 3246 O O . CYS B 1 79 ? 1.496 26.812 2.037 1 97.31 79 CYS B O 1
ATOM 3248 N N . PHE B 1 80 ? 0.07 28.547 2.158 1 96.94 80 PHE B N 1
ATOM 3249 C CA . PHE B 1 80 ? -1.113 27.703 2.006 1 96.94 80 PHE B CA 1
ATOM 3250 C C . PHE B 1 80 ? -1.833 28.016 0.7 1 96.94 80 PHE B C 1
ATOM 3252 O O . PHE B 1 80 ? -2.818 27.359 0.356 1 96.94 80 PHE B O 1
ATOM 3259 N N . SER B 1 81 ? -1.306 29.062 -0.035 1 97.19 81 SER B N 1
ATOM 3260 C CA . SER B 1 81 ? -1.986 29.484 -1.258 1 97.19 81 SER B CA 1
ATOM 3261 C C . SER B 1 81 ? -1.024 30.172 -2.221 1 97.19 81 SER B C 1
ATOM 3263 O O . SER B 1 81 ? 0.118 30.453 -1.86 1 97.19 81 SER B O 1
ATOM 3265 N N . GLU B 1 82 ? -1.562 30.391 -3.379 1 97.31 82 GLU B N 1
ATOM 3266 C CA . GLU B 1 82 ? -0.792 31.141 -4.375 1 97.31 82 GLU B CA 1
ATOM 3267 C C . GLU B 1 82 ? -0.488 32.562 -3.895 1 97.31 82 GLU B C 1
ATOM 3269 O O . GLU B 1 82 ? 0.603 33.062 -4.137 1 97.31 82 GLU B O 1
ATOM 3274 N N . SER B 1 83 ? -1.457 33.125 -3.268 1 96.25 83 SER B N 1
ATOM 3275 C CA . SER B 1 83 ? -1.25 34.469 -2.738 1 96.25 83 SER B CA 1
ATOM 3276 C C . SER B 1 83 ? -0.124 34.5 -1.711 1 96.25 83 SER B C 1
ATOM 3278 O O . SER B 1 83 ? 0.682 35.406 -1.687 1 96.25 83 SER B O 1
ATOM 3280 N N . ASP B 1 84 ? -0.102 33.5 -0.855 1 97 84 ASP B N 1
ATOM 3281 C CA . ASP B 1 84 ? 1 33.375 0.095 1 97 84 ASP B CA 1
ATOM 3282 C C . ASP B 1 84 ? 2.338 33.219 -0.629 1 97 84 ASP B C 1
ATOM 3284 O O . ASP B 1 84 ? 3.338 33.812 -0.214 1 97 84 ASP B O 1
ATOM 3288 N N . ALA B 1 85 ? 2.332 32.438 -1.679 1 97.94 85 ALA B N 1
ATOM 3289 C CA . ALA B 1 85 ? 3.541 32.219 -2.469 1 97.94 85 ALA B CA 1
ATOM 3290 C C . ALA B 1 85 ? 4.035 33.531 -3.084 1 97.94 85 ALA B C 1
ATOM 3292 O O . ALA B 1 85 ? 5.234 33.812 -3.074 1 97.94 85 ALA B O 1
ATOM 3293 N N . GLU B 1 86 ? 3.15 34.312 -3.555 1 96.62 86 GLU B N 1
ATOM 3294 C CA . GLU B 1 86 ? 3.508 35.594 -4.176 1 96.62 86 GLU B CA 1
ATOM 3295 C C . GLU B 1 86 ? 4.137 36.531 -3.162 1 96.62 86 GLU B C 1
ATOM 3297 O O . GLU B 1 86 ? 5.098 37.25 -3.48 1 96.62 86 GLU B O 1
ATOM 3302 N N . LEU B 1 87 ? 3.559 36.5 -2.031 1 96.19 87 LEU B N 1
ATOM 3303 C CA . LEU B 1 87 ? 4.113 37.344 -0.967 1 96.19 87 LEU B CA 1
ATOM 3304 C C . LEU B 1 87 ? 5.531 36.906 -0.623 1 96.19 87 LEU B C 1
ATOM 3306 O O . LEU B 1 87 ? 6.398 37.75 -0.362 1 96.19 87 LEU B O 1
ATOM 3310 N N . ALA B 1 88 ? 5.754 35.656 -0.583 1 97.38 88 ALA B N 1
ATOM 3311 C CA . ALA B 1 88 ? 7.086 35.125 -0.32 1 97.38 88 ALA B CA 1
ATOM 3312 C C . ALA B 1 88 ? 8.062 35.5 -1.432 1 97.38 88 ALA B C 1
ATOM 3314 O O . ALA B 1 88 ? 9.211 35.844 -1.165 1 97.38 88 ALA B O 1
ATOM 3315 N N . ILE B 1 89 ? 7.629 35.375 -2.631 1 97.88 89 ILE B N 1
ATOM 3316 C CA . ILE B 1 89 ? 8.461 35.719 -3.779 1 97.88 89 ILE B CA 1
ATOM 3317 C C . ILE B 1 89 ? 8.852 37.188 -3.699 1 97.88 89 ILE B C 1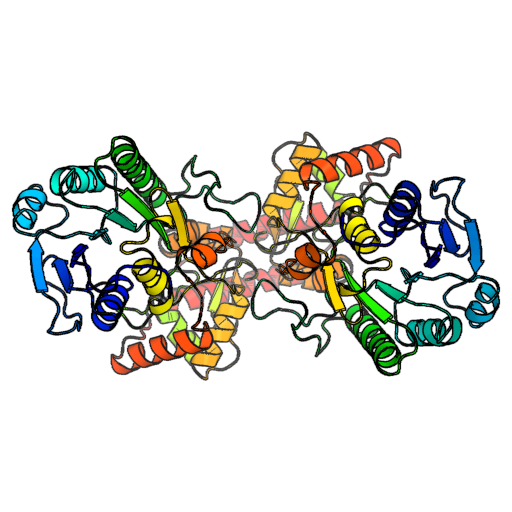
ATOM 3319 O O . ILE B 1 89 ? 10.016 37.531 -3.877 1 97.88 89 ILE B O 1
ATOM 3323 N N . GLU B 1 90 ? 7.91 38.031 -3.393 1 96.81 90 GLU B N 1
ATOM 3324 C CA . GLU B 1 90 ? 8.188 39.438 -3.229 1 96.81 90 GLU B CA 1
ATOM 3325 C C . GLU B 1 90 ? 9.234 39.688 -2.146 1 96.81 90 GLU B C 1
ATOM 3327 O O . GLU B 1 90 ? 10.125 40.531 -2.305 1 96.81 90 GLU B O 1
ATOM 3332 N N . ALA B 1 91 ? 9.156 38.938 -1.137 1 97.38 91 ALA B N 1
ATOM 3333 C CA . ALA B 1 91 ? 10.008 39.156 0.032 1 97.38 91 ALA B CA 1
ATOM 3334 C C . ALA B 1 91 ? 11.422 38.656 -0.233 1 97.38 91 ALA B C 1
ATOM 3336 O O . ALA B 1 91 ? 12.391 39.188 0.287 1 97.38 91 ALA B O 1
ATOM 3337 N N . PHE B 1 92 ? 11.578 37.594 -1.092 1 98 92 PHE B N 1
ATOM 3338 C CA . PHE B 1 92 ? 12.836 36.844 -1.014 1 98 92 PHE B CA 1
ATOM 3339 C C . PHE B 1 92 ? 13.5 36.75 -2.385 1 98 92 PHE B C 1
ATOM 3341 O O . PHE B 1 92 ? 14.641 36.312 -2.502 1 98 92 PHE B O 1
ATOM 3348 N N . GLU B 1 93 ? 12.797 37.125 -3.395 1 97.25 93 GLU B N 1
ATOM 3349 C CA . GLU B 1 93 ? 13.375 37.062 -4.734 1 97.25 93 GLU B CA 1
ATOM 3350 C C . GLU B 1 93 ? 14.719 37.781 -4.797 1 97.25 93 GLU B C 1
ATOM 3352 O O . GLU B 1 93 ? 14.828 38.906 -4.352 1 97.25 93 GLU B O 1
ATOM 3357 N N . ASP B 1 94 ? 15.703 37.031 -5.301 1 96.69 94 ASP B N 1
ATOM 3358 C CA . ASP B 1 94 ? 17.062 37.531 -5.523 1 96.69 94 ASP B CA 1
ATOM 3359 C C . ASP B 1 94 ? 17.75 37.844 -4.199 1 96.69 94 ASP B C 1
ATOM 3361 O O . ASP B 1 94 ? 18.75 38.562 -4.18 1 96.69 94 ASP B O 1
ATOM 3365 N N . ARG B 1 95 ? 17.219 37.344 -3.17 1 97.5 95 ARG B N 1
ATOM 3366 C CA . ARG B 1 95 ? 17.797 37.656 -1.861 1 97.5 95 ARG B CA 1
ATOM 3367 C C . ARG B 1 95 ? 18.297 36.406 -1.164 1 97.5 95 ARG B C 1
ATOM 3369 O O . ARG B 1 95 ? 19.062 36.5 -0.206 1 97.5 95 ARG B O 1
ATOM 3376 N N . ILE B 1 96 ? 17.875 35.312 -1.635 1 98.31 96 ILE B N 1
ATOM 3377 C CA . ILE B 1 96 ? 18.234 34.062 -0.984 1 98.31 96 ILE B CA 1
ATOM 3378 C C . ILE B 1 96 ? 18.703 33.062 -2.031 1 98.31 96 ILE B C 1
ATOM 3380 O O . ILE B 1 96 ? 18.469 33.25 -3.227 1 98.31 96 ILE B O 1
ATOM 3384 N N . ASP B 1 97 ? 19.328 32 -1.535 1 97.88 97 ASP B N 1
ATOM 3385 C CA . ASP B 1 97 ? 19.766 30.938 -2.422 1 97.88 97 ASP B CA 1
ATOM 3386 C C . ASP B 1 97 ? 18.672 29.891 -2.633 1 97.88 97 ASP B C 1
ATOM 3388 O O . ASP B 1 97 ? 18.469 29.406 -3.748 1 97.88 97 ASP B O 1
ATOM 3392 N N . GLN B 1 98 ? 17.984 29.594 -1.559 1 98.69 98 GLN B N 1
ATOM 3393 C CA . GLN B 1 98 ? 17.047 28.484 -1.605 1 98.69 98 GLN B CA 1
ATOM 3394 C C . GLN B 1 98 ? 15.773 28.797 -0.84 1 98.69 98 GLN B C 1
ATOM 3396 O O . GLN B 1 98 ? 15.82 29.375 0.25 1 98.69 98 GLN B O 1
ATOM 3401 N N . TYR B 1 99 ? 14.633 28.406 -1.411 1 98.88 99 TYR B N 1
ATOM 3402 C CA . TYR B 1 99 ? 13.312 28.453 -0.793 1 98.88 99 TYR B CA 1
ATOM 3403 C C . TYR B 1 99 ? 12.711 27.062 -0.684 1 98.88 99 TYR B C 1
ATOM 3405 O O . TYR B 1 99 ? 12.422 26.422 -1.697 1 98.88 99 TYR B O 1
ATOM 3413 N N . VAL B 1 100 ? 12.5 26.578 0.552 1 98.88 100 VAL B N 1
ATOM 3414 C CA . VAL B 1 100 ? 11.891 25.281 0.795 1 98.88 100 VAL B CA 1
ATOM 3415 C C . VAL B 1 100 ? 10.406 25.453 1.125 1 98.88 100 VAL B C 1
ATOM 3417 O O . VAL B 1 100 ? 10.062 26 2.172 1 98.88 100 VAL B O 1
ATOM 3420 N N . LEU B 1 101 ? 9.578 24.953 0.285 1 98.94 101 LEU B N 1
ATOM 3421 C CA . LEU B 1 101 ? 8.133 25.047 0.451 1 98.94 101 LEU B CA 1
ATOM 3422 C C . LEU B 1 101 ? 7.582 23.781 1.126 1 98.94 101 LEU B C 1
ATOM 3424 O O . LEU B 1 101 ? 7.832 22.672 0.668 1 98.94 101 LEU B O 1
ATOM 3428 N N . THR B 1 102 ? 6.855 23.984 2.176 1 98.81 102 THR B N 1
ATOM 3429 C CA . THR B 1 102 ? 6.09 22.875 2.756 1 98.81 102 THR B CA 1
ATOM 3430 C C . THR B 1 102 ? 4.758 22.719 2.035 1 98.81 102 THR B C 1
ATOM 3432 O O . THR B 1 102 ? 3.818 23.469 2.268 1 98.81 102 THR B O 1
ATOM 3435 N N . SER B 1 103 ? 4.723 21.766 1.223 1 98.69 103 SER B N 1
ATOM 3436 C CA . SER B 1 103 ? 3.484 21.406 0.541 1 98.69 103 SER B CA 1
ATOM 3437 C C . SER B 1 103 ? 2.807 20.219 1.226 1 98.69 103 SER B C 1
ATOM 3439 O O . SER B 1 103 ? 2.74 20.156 2.455 1 98.69 103 SER B O 1
ATOM 3441 N N . THR B 1 104 ? 2.119 19.406 0.46 1 98 104 THR B N 1
ATOM 3442 C CA . THR B 1 104 ? 1.344 18.297 1.004 1 98 104 THR B CA 1
ATOM 3443 C C . THR B 1 104 ? 1.114 17.219 -0.059 1 98 104 THR B C 1
ATOM 3445 O O . THR B 1 104 ? 1.122 17.516 -1.256 1 98 104 THR B O 1
ATOM 3448 N N . ILE B 1 105 ? 0.879 16.016 0.416 1 97.12 105 ILE B N 1
ATOM 3449 C CA . ILE B 1 105 ? 0.497 14.938 -0.492 1 97.12 105 ILE B CA 1
ATOM 3450 C C . ILE B 1 105 ? -0.905 15.195 -1.04 1 97.12 105 ILE B C 1
ATOM 3452 O O . ILE B 1 105 ? -1.317 14.586 -2.025 1 97.12 105 ILE B O 1
ATOM 3456 N N . ASP B 1 106 ? -1.631 16.078 -0.499 1 96.38 106 ASP B N 1
ATOM 3457 C CA . ASP B 1 106 ? -3.008 16.344 -0.903 1 96.38 106 ASP B CA 1
ATOM 3458 C C . ASP B 1 106 ? -3.053 17.047 -2.256 1 96.38 106 ASP B C 1
ATOM 3460 O O . ASP B 1 106 ? -4.129 17.25 -2.82 1 96.38 106 ASP B O 1
ATOM 3464 N N . VAL B 1 107 ? -1.929 17.391 -2.775 1 97.81 107 VAL B N 1
ATOM 3465 C CA . VAL B 1 107 ? -1.911 17.984 -4.105 1 97.81 107 VAL B CA 1
ATOM 3466 C C . VAL B 1 107 ? -2.225 16.922 -5.156 1 97.81 107 VAL B C 1
ATOM 3468 O O . VAL B 1 107 ? -2.596 17.25 -6.285 1 97.81 107 VAL B O 1
ATOM 3471 N N . TYR B 1 108 ? -1.993 15.672 -4.824 1 97.56 108 TYR B N 1
ATOM 3472 C CA . TYR B 1 108 ? -2.227 14.602 -5.785 1 97.56 108 TYR B CA 1
ATOM 3473 C C . TYR B 1 108 ? -3.719 14.352 -5.977 1 97.56 108 TYR B C 1
ATOM 3475 O O . TYR B 1 108 ? -4.488 14.391 -5.012 1 97.56 108 TYR B O 1
ATOM 3483 N N . ARG B 1 109 ? -4.027 14.094 -7.168 1 95.5 109 ARG B N 1
ATOM 3484 C CA . ARG B 1 109 ? -5.387 13.648 -7.457 1 95.5 109 ARG B CA 1
ATOM 3485 C C . ARG B 1 109 ? -5.664 12.289 -6.836 1 95.5 109 ARG B C 1
ATOM 3487 O O . ARG B 1 109 ? -4.867 11.359 -6.984 1 95.5 109 ARG B O 1
ATOM 3494 N N . ARG B 1 110 ? -6.777 12.172 -6.125 1 92.44 110 ARG B N 1
ATOM 3495 C CA . ARG B 1 110 ? -7.211 10.906 -5.551 1 92.44 110 ARG B CA 1
ATOM 3496 C C . ARG B 1 110 ? -8.648 10.594 -5.941 1 92.44 110 ARG B C 1
ATOM 3498 O O . ARG B 1 110 ? -9.461 11.5 -6.141 1 92.44 110 ARG B O 1
ATOM 3505 N N . PRO B 1 111 ? -9.078 9.328 -5.98 1 92.19 111 PRO B N 1
ATOM 3506 C CA . PRO B 1 111 ? -8.258 8.141 -5.727 1 92.19 111 PRO B CA 1
ATOM 3507 C C . PRO B 1 111 ? -7.16 7.949 -6.77 1 92.19 111 PRO B C 1
ATOM 3509 O O . PRO B 1 111 ? -7.312 8.375 -7.918 1 92.19 111 PRO B O 1
ATOM 3512 N N . VAL B 1 112 ? -6.094 7.332 -6.355 1 92.31 112 VAL B N 1
ATOM 3513 C CA . VAL B 1 112 ? -4.953 7.113 -7.238 1 92.31 112 VAL B CA 1
ATOM 3514 C C . VAL B 1 112 ? -5.152 5.82 -8.031 1 92.31 112 VAL B C 1
ATOM 3516 O O . VAL B 1 112 ? -5.793 4.883 -7.547 1 92.31 112 VAL B O 1
ATOM 3519 N N . GLU B 1 113 ? -4.562 5.77 -9.133 1 89.19 113 GLU B N 1
ATOM 3520 C CA . GLU B 1 113 ? -4.695 4.602 -10 1 89.19 113 GLU B CA 1
ATOM 3521 C C . GLU B 1 113 ? -3.871 3.43 -9.477 1 89.19 113 GLU B C 1
ATOM 3523 O O . GLU B 1 113 ? -4.227 2.268 -9.695 1 89.19 113 GLU B O 1
ATOM 3528 N N . SER B 1 114 ? -2.812 3.822 -8.883 1 93.19 114 SER B N 1
ATOM 3529 C CA . SER B 1 114 ? -1.891 2.789 -8.422 1 93.19 114 SER B CA 1
ATOM 3530 C C . SER B 1 114 ? -1.031 3.295 -7.266 1 93.19 114 SER B C 1
ATOM 3532 O O . SER B 1 114 ? -0.848 4.504 -7.102 1 93.19 114 SER B O 1
ATOM 3534 N N . ASN B 1 115 ? -0.61 2.373 -6.445 1 95.88 115 ASN B N 1
ATOM 3535 C CA . ASN B 1 115 ? 0.307 2.621 -5.34 1 95.88 115 ASN B CA 1
ATOM 3536 C C . ASN B 1 115 ? 1.638 1.901 -5.543 1 95.88 115 ASN B C 1
ATOM 3538 O O . ASN B 1 115 ? 1.677 0.809 -6.113 1 95.88 115 ASN B O 1
ATOM 3542 N N . PRO B 1 116 ? 2.752 2.482 -5.191 1 96.75 116 PRO B N 1
ATOM 3543 C CA . PRO B 1 116 ? 2.871 3.773 -4.512 1 96.75 116 PRO B CA 1
ATOM 3544 C C . PRO B 1 116 ? 2.828 4.953 -5.48 1 96.75 116 PRO B C 1
ATOM 3546 O O . PRO B 1 116 ? 3.123 4.797 -6.668 1 96.75 116 PRO B O 1
ATOM 3549 N N . VAL B 1 117 ? 2.525 6.117 -4.973 1 97.25 117 VAL B N 1
ATOM 3550 C CA . VAL B 1 117 ? 2.459 7.359 -5.73 1 97.25 117 VAL B CA 1
ATOM 3551 C C . VAL B 1 117 ? 3.84 8.008 -5.777 1 97.25 117 VAL B C 1
ATOM 3553 O O . VAL B 1 117 ? 4.512 8.133 -4.75 1 97.25 117 VAL B O 1
ATOM 3556 N N . THR B 1 118 ? 4.266 8.383 -6.941 1 97.5 118 THR B N 1
ATOM 3557 C CA . THR B 1 118 ? 5.523 9.109 -7.094 1 97.5 118 THR B CA 1
ATOM 3558 C C . THR B 1 118 ? 5.277 10.609 -7.203 1 97.5 118 THR B C 1
ATOM 3560 O O . THR B 1 118 ? 4.133 11.047 -7.301 1 97.5 118 THR B O 1
ATOM 3563 N N . GLU B 1 119 ? 6.332 11.367 -7.238 1 98.44 119 GLU B N 1
ATOM 3564 C CA . GLU B 1 119 ? 6.23 12.828 -7.242 1 98.44 119 GLU B CA 1
ATOM 3565 C C . GLU B 1 119 ? 5.695 13.336 -8.578 1 98.44 119 GLU B C 1
ATOM 3567 O O . GLU B 1 119 ? 5.301 14.5 -8.688 1 98.44 119 GLU B O 1
ATOM 3572 N N . SER B 1 120 ? 5.641 12.492 -9.578 1 96.75 120 SER B N 1
ATOM 3573 C CA . SER B 1 120 ? 5.191 12.906 -10.898 1 96.75 120 SER B CA 1
ATOM 3574 C C . SER B 1 120 ? 3.705 12.633 -11.094 1 96.75 120 SER B C 1
ATOM 3576 O O . SER B 1 120 ? 3.145 12.93 -12.148 1 96.75 120 SER B O 1
ATOM 3578 N N . ALA B 1 121 ? 3.049 12.047 -10.102 1 97.06 121 ALA B N 1
ATOM 3579 C CA . ALA B 1 121 ? 1.633 11.703 -10.211 1 97.06 121 ALA B CA 1
ATOM 3580 C C . ALA B 1 121 ? 0.792 12.945 -10.484 1 97.06 121 ALA B C 1
ATOM 3582 O O . ALA B 1 121 ? 1.171 14.062 -10.109 1 97.06 121 ALA B O 1
ATOM 3583 N N . PRO B 1 122 ? -0.376 12.766 -11.047 1 96.62 122 PRO B N 1
ATOM 3584 C CA . PRO B 1 122 ? -1.228 13.898 -11.406 1 96.62 122 PRO B CA 1
ATOM 3585 C C . PRO B 1 122 ? -1.755 14.656 -10.195 1 96.62 122 PRO B C 1
ATOM 3587 O O . PRO B 1 122 ? -2.094 14.039 -9.18 1 96.62 122 PRO B O 1
ATOM 3590 N N . ARG B 1 123 ? -1.873 15.953 -10.359 1 97.12 123 ARG B N 1
ATOM 3591 C CA . ARG B 1 123 ? -2.379 16.812 -9.305 1 97.12 123 ARG B CA 1
ATOM 3592 C C . ARG B 1 123 ? -3.73 17.422 -9.68 1 97.12 123 ARG B C 1
ATOM 3594 O O . ARG B 1 123 ? -4.363 18.094 -8.867 1 97.12 123 ARG B O 1
ATOM 3601 N N . ARG B 1 124 ? -4.086 17.172 -10.891 1 93.88 124 ARG B N 1
ATOM 3602 C CA . ARG B 1 124 ? -5.344 17.719 -11.406 1 93.88 124 ARG B CA 1
ATOM 3603 C C . ARG B 1 124 ? -6.227 16.609 -11.969 1 93.88 124 ARG B C 1
ATOM 3605 O O . ARG B 1 124 ? -5.727 15.664 -12.594 1 93.88 124 ARG B O 1
ATOM 3612 N N . PRO B 1 125 ? -7.539 16.734 -11.859 1 95 125 PRO B N 1
ATOM 3613 C CA . PRO B 1 125 ? -8.25 17.734 -11.055 1 95 125 PRO B CA 1
ATOM 3614 C C . PRO B 1 125 ? -7.996 17.562 -9.555 1 95 125 PRO B C 1
ATOM 3616 O O . PRO B 1 125 ? -7.656 16.469 -9.102 1 95 125 PRO B O 1
ATOM 3619 N N . PRO B 1 126 ? -8.109 18.672 -8.859 1 93.88 126 PRO B N 1
ATOM 3620 C CA . PRO B 1 126 ? -7.836 18.594 -7.418 1 93.88 126 PRO B CA 1
ATOM 3621 C C . PRO B 1 126 ? -8.898 17.797 -6.66 1 93.88 126 PRO B C 1
ATOM 3623 O O . PRO B 1 126 ? -10.062 17.766 -7.07 1 93.88 126 PRO B O 1
ATOM 3626 N N . THR B 1 127 ? -8.5 17.188 -5.555 1 90.31 127 THR B N 1
ATOM 3627 C CA . THR B 1 127 ? -9.391 16.391 -4.719 1 90.31 127 THR B CA 1
ATOM 3628 C C . THR B 1 127 ? -10.055 17.266 -3.652 1 90.31 127 THR B C 1
ATOM 3630 O O . THR B 1 127 ? -11.141 16.938 -3.172 1 90.31 127 THR B O 1
ATOM 3633 N N . SER B 1 128 ? -9.383 18.344 -3.246 1 91 128 SER B N 1
ATOM 3634 C CA . SER B 1 128 ? -9.891 19.25 -2.225 1 91 128 SER B CA 1
ATOM 3635 C C . SER B 1 128 ? -9.461 20.688 -2.508 1 91 128 SER B C 1
ATOM 3637 O O . SER B 1 128 ? -8.539 20.922 -3.289 1 91 128 SER B O 1
ATOM 3639 N N . ASP B 1 129 ? -10.133 21.562 -1.816 1 92.94 129 ASP B N 1
ATOM 3640 C CA . ASP B 1 129 ? -9.742 22.969 -1.929 1 92.94 129 ASP B CA 1
ATOM 3641 C C . ASP B 1 129 ? -8.352 23.203 -1.354 1 92.94 129 ASP B C 1
ATOM 3643 O O . ASP B 1 129 ? -7.566 23.969 -1.907 1 92.94 129 ASP B O 1
ATOM 3647 N N . TYR B 1 130 ? -8.102 22.562 -0.288 1 93.5 130 TYR B N 1
ATOM 3648 C CA . TYR B 1 130 ? -6.777 22.641 0.316 1 93.5 130 TYR B CA 1
ATOM 3649 C C . TYR B 1 130 ? -5.703 22.172 -0.662 1 93.5 130 TYR B C 1
ATOM 3651 O O . TYR B 1 130 ? -4.703 22.859 -0.866 1 93.5 130 TYR B O 1
ATOM 3659 N N . GLY B 1 131 ? -5.93 21.016 -1.286 1 95.94 131 GLY B N 1
ATOM 3660 C CA . GLY B 1 131 ? -5 20.5 -2.273 1 95.94 131 GLY B CA 1
ATOM 3661 C C . GLY B 1 131 ? -4.816 21.406 -3.467 1 95.94 131 GLY B C 1
ATOM 3662 O O . GLY B 1 131 ? -3.697 21.594 -3.955 1 95.94 131 GLY B O 1
ATOM 3663 N N . ALA B 1 132 ? -5.871 22 -3.906 1 97.12 132 ALA B N 1
ATOM 3664 C CA . ALA B 1 132 ? -5.816 22.922 -5.047 1 97.12 132 ALA B CA 1
ATOM 3665 C C . ALA B 1 132 ? -4.977 24.156 -4.723 1 97.12 132 ALA B C 1
ATOM 3667 O O . ALA B 1 132 ? -4.137 24.562 -5.527 1 97.12 132 ALA B O 1
ATOM 3668 N N . ARG B 1 133 ? -5.211 24.688 -3.605 1 97.94 133 ARG B N 1
ATOM 3669 C CA . ARG B 1 133 ? -4.484 25.891 -3.197 1 97.94 133 ARG B CA 1
ATOM 3670 C C . ARG B 1 133 ? -2.992 25.609 -3.057 1 97.94 133 ARG B C 1
ATOM 3672 O O . ARG B 1 133 ? -2.158 26.406 -3.492 1 97.94 133 ARG B O 1
ATOM 3679 N N . LYS B 1 134 ? -2.705 24.5 -2.488 1 98.25 134 LYS B N 1
ATOM 3680 C CA . LYS B 1 134 ? -1.303 24.125 -2.318 1 98.25 134 LYS B CA 1
ATOM 3681 C C . LYS B 1 134 ? -0.647 23.828 -3.664 1 98.25 134 LYS B C 1
ATOM 3683 O O . LYS B 1 134 ? 0.519 24.156 -3.881 1 98.25 134 LYS B O 1
ATOM 3688 N N . ALA B 1 135 ? -1.365 23.172 -4.516 1 98.5 135 ALA B N 1
ATOM 3689 C CA . ALA B 1 135 ? -0.841 22.922 -5.855 1 98.5 135 ALA B CA 1
ATOM 3690 C C . ALA B 1 135 ? -0.54 24.234 -6.582 1 98.5 135 ALA B C 1
ATOM 3692 O O . ALA B 1 135 ? 0.494 24.359 -7.238 1 98.5 135 ALA B O 1
ATOM 3693 N N . ASN B 1 136 ? -1.43 25.156 -6.473 1 98.56 136 ASN B N 1
ATOM 3694 C CA . ASN B 1 136 ? -1.218 26.453 -7.074 1 98.56 136 ASN B CA 1
ATOM 3695 C C . ASN B 1 136 ? -0.004 27.172 -6.473 1 98.56 136 ASN B C 1
ATOM 3697 O O . ASN B 1 136 ? 0.74 27.844 -7.184 1 98.56 136 ASN B O 1
ATOM 3701 N N . ALA B 1 137 ? 0.171 27.062 -5.227 1 98.75 137 ALA B N 1
ATOM 3702 C CA . ALA B 1 137 ? 1.348 27.625 -4.57 1 98.75 137 ALA B CA 1
ATOM 3703 C C . ALA B 1 137 ? 2.629 27 -5.113 1 98.75 137 ALA B C 1
ATOM 3705 O O . ALA B 1 137 ? 3.605 27.703 -5.383 1 98.75 137 ALA B O 1
ATOM 3706 N N . GLU B 1 138 ? 2.641 25.688 -5.238 1 98.81 138 GLU B N 1
ATOM 3707 C CA . GLU B 1 138 ? 3.787 25 -5.832 1 98.81 138 GLU B CA 1
ATOM 3708 C C . GLU B 1 138 ? 4.121 25.578 -7.207 1 98.81 138 GLU B C 1
ATOM 3710 O O . GLU B 1 138 ? 5.289 25.828 -7.512 1 98.81 138 GLU B O 1
ATOM 3715 N N . ASP B 1 139 ? 3.094 25.766 -8.008 1 98.69 139 ASP B N 1
ATOM 3716 C CA . ASP B 1 139 ? 3.295 26.234 -9.375 1 98.69 139 ASP B CA 1
ATOM 3717 C C . ASP B 1 139 ? 3.922 27.625 -9.383 1 98.69 139 ASP B C 1
ATOM 3719 O O . ASP B 1 139 ? 4.82 27.906 -10.18 1 98.69 139 ASP B O 1
ATOM 3723 N N . ALA B 1 140 ? 3.465 28.453 -8.531 1 98.75 140 ALA B N 1
ATOM 3724 C CA . ALA B 1 140 ? 4.016 29.797 -8.422 1 98.75 140 ALA B CA 1
ATOM 3725 C C . ALA B 1 140 ? 5.484 29.766 -8.008 1 98.75 140 ALA B C 1
ATOM 3727 O O . ALA B 1 140 ? 6.32 30.453 -8.594 1 98.75 140 ALA B O 1
ATOM 3728 N N . ILE B 1 141 ? 5.801 28.953 -7.066 1 98.88 141 ILE B N 1
ATOM 3729 C CA . ILE B 1 141 ? 7.16 28.859 -6.551 1 98.88 141 ILE B CA 1
ATOM 3730 C C . ILE B 1 141 ? 8.07 28.234 -7.605 1 98.88 141 ILE B C 1
ATOM 3732 O O . ILE B 1 141 ? 9.219 28.656 -7.762 1 98.88 141 ILE B O 1
ATOM 3736 N N . ARG B 1 142 ? 7.574 27.281 -8.289 1 98.69 142 ARG B N 1
ATOM 3737 C CA . ARG B 1 142 ? 8.336 26.672 -9.375 1 98.69 142 ARG B CA 1
ATOM 3738 C C . ARG B 1 142 ? 8.641 27.688 -10.469 1 98.69 142 ARG B C 1
ATOM 3740 O O . ARG B 1 142 ? 9.734 27.688 -11.031 1 98.69 142 ARG B O 1
ATOM 3747 N N . ALA B 1 143 ? 7.652 28.438 -10.797 1 98.62 143 ALA B N 1
ATOM 3748 C CA . ALA B 1 143 ? 7.855 29.484 -11.805 1 98.62 143 ALA B CA 1
ATOM 3749 C C . ALA B 1 143 ? 8.945 30.453 -11.367 1 98.62 143 ALA B C 1
ATOM 3751 O O . ALA B 1 143 ? 9.758 30.891 -12.18 1 98.62 143 ALA B O 1
ATOM 3752 N N . ALA B 1 144 ? 8.953 30.828 -10.133 1 98.75 144 ALA B N 1
ATOM 3753 C CA . ALA B 1 144 ? 9.992 31.703 -9.594 1 98.75 144 ALA B CA 1
ATOM 3754 C C . ALA B 1 144 ? 11.367 31.047 -9.703 1 98.75 144 ALA B C 1
ATOM 3756 O O . ALA B 1 144 ? 12.344 31.703 -10.062 1 98.75 144 ALA B O 1
ATOM 3757 N N . HIS B 1 145 ? 11.461 29.766 -9.367 1 98.75 145 HIS B N 1
ATOM 3758 C CA . HIS B 1 145 ? 12.688 29 -9.539 1 98.75 145 HIS B CA 1
ATOM 3759 C C . HIS B 1 145 ? 13.172 29.062 -10.984 1 98.75 145 HIS B C 1
ATOM 3761 O O . HIS B 1 145 ? 14.359 29.297 -11.234 1 98.75 145 HIS B O 1
ATOM 3767 N N . ASP B 1 146 ? 12.281 28.844 -11.906 1 98.5 146 ASP B N 1
ATOM 3768 C CA . ASP B 1 146 ? 12.602 28.75 -13.32 1 98.5 146 ASP B CA 1
ATOM 3769 C C . ASP B 1 146 ? 13.133 30.078 -13.859 1 98.5 146 ASP B C 1
ATOM 3771 O O . ASP B 1 146 ? 13.953 30.094 -14.781 1 98.5 146 ASP B O 1
ATOM 3775 N N . ARG B 1 147 ? 12.672 31.109 -13.273 1 97.56 147 ARG B N 1
ATOM 3776 C CA . ARG B 1 147 ? 13.125 32.406 -13.75 1 97.56 147 ARG B CA 1
ATOM 3777 C C . ARG B 1 147 ? 14.383 32.844 -13.008 1 97.56 147 ARG B C 1
ATOM 3779 O O . ARG B 1 147 ? 14.898 33.938 -13.242 1 97.56 147 ARG B O 1
ATOM 3786 N N . GLY B 1 148 ? 14.852 32.094 -12.039 1 98 148 GLY B N 1
ATOM 3787 C CA . GLY B 1 148 ? 16.125 32.344 -11.398 1 98 148 GLY B CA 1
ATOM 3788 C C . GLY B 1 148 ? 16.016 33.188 -10.133 1 98 148 GLY B C 1
ATOM 3789 O O . GLY B 1 148 ? 17.016 33.688 -9.633 1 98 148 GLY B O 1
ATOM 3790 N N . ALA B 1 149 ? 14.812 33.281 -9.586 1 98.44 149 ALA B N 1
ATOM 3791 C CA . ALA B 1 149 ? 14.602 34.094 -8.383 1 98.44 149 ALA B CA 1
ATOM 3792 C C . ALA B 1 149 ? 15.312 33.469 -7.184 1 98.44 149 ALA B C 1
ATOM 3794 O O . ALA B 1 149 ? 15.891 34.188 -6.359 1 98.44 149 ALA B O 1
ATOM 3795 N N . PHE B 1 150 ? 15.258 32.219 -6.977 1 98.56 150 PHE B N 1
ATOM 3796 C CA . PHE B 1 150 ? 15.891 31.359 -5.996 1 98.56 150 PHE B CA 1
ATOM 3797 C C . PHE B 1 150 ? 15.711 29.891 -6.383 1 98.56 150 PHE B C 1
ATOM 3799 O O . PHE B 1 150 ? 14.922 29.578 -7.281 1 98.56 150 PHE B O 1
ATOM 3806 N N . ALA B 1 151 ? 16.484 29.016 -5.773 1 98.75 151 ALA B N 1
ATOM 3807 C CA . ALA B 1 151 ? 16.281 27.594 -5.961 1 98.75 151 ALA B CA 1
ATOM 3808 C C . ALA B 1 151 ? 15.133 27.078 -5.094 1 98.75 151 ALA B C 1
ATOM 3810 O O . ALA B 1 151 ? 15.109 27.312 -3.883 1 98.75 151 ALA B O 1
ATOM 3811 N N . ALA B 1 152 ? 14.188 26.438 -5.719 1 98.88 152 ALA B N 1
ATOM 3812 C CA . ALA B 1 152 ? 13.031 25.938 -4.977 1 98.88 152 ALA B CA 1
ATOM 3813 C C . ALA B 1 152 ? 13.195 24.453 -4.633 1 98.88 152 ALA B C 1
ATOM 3815 O O . ALA B 1 152 ? 13.68 23.672 -5.449 1 98.88 152 ALA B O 1
ATOM 3816 N N . THR B 1 153 ? 12.844 24.078 -3.471 1 98.88 153 THR B N 1
ATOM 3817 C CA . THR B 1 153 ? 12.656 22.703 -3.014 1 98.88 153 THR B CA 1
ATOM 3818 C C . THR B 1 153 ? 11.273 22.516 -2.406 1 98.88 153 THR B C 1
ATOM 3820 O O . THR B 1 153 ? 10.867 23.281 -1.531 1 98.88 153 THR B O 1
ATOM 3823 N N . ILE B 1 154 ? 10.547 21.547 -2.916 1 98.94 154 ILE B N 1
ATOM 3824 C CA . ILE B 1 154 ? 9.195 21.297 -2.432 1 98.94 154 ILE B CA 1
ATOM 3825 C C . ILE B 1 154 ? 9.172 20.016 -1.622 1 98.94 154 ILE B C 1
ATOM 3827 O O . ILE B 1 154 ? 9.648 18.969 -2.082 1 98.94 154 ILE B O 1
ATOM 3831 N N . VAL B 1 155 ? 8.672 20.078 -0.407 1 98.94 155 VAL B N 1
ATOM 3832 C CA . VAL B 1 155 ? 8.492 18.906 0.451 1 98.94 155 VAL B CA 1
ATOM 3833 C C . VAL B 1 155 ? 7.004 18.641 0.656 1 98.94 155 VAL B C 1
ATOM 3835 O O . VAL B 1 155 ? 6.246 19.531 1.023 1 98.94 155 VAL B O 1
ATOM 3838 N N . ARG B 1 156 ? 6.582 17.406 0.383 1 98.81 156 ARG B N 1
ATOM 3839 C CA . ARG B 1 156 ? 5.188 17 0.513 1 98.81 156 ARG B CA 1
ATOM 3840 C C . ARG B 1 156 ? 5.016 15.977 1.633 1 98.81 156 ARG B C 1
ATOM 3842 O O . ARG B 1 156 ? 5.016 14.773 1.385 1 98.81 156 ARG B O 1
ATOM 3849 N N . PRO B 1 157 ? 4.84 16.453 2.836 1 98.44 157 PRO B N 1
ATOM 3850 C CA . PRO B 1 157 ? 4.516 15.523 3.916 1 98.44 157 PRO B CA 1
ATOM 3851 C C . PRO B 1 157 ? 3.078 15.016 3.848 1 98.44 157 PRO B C 1
ATOM 3853 O O . PRO B 1 157 ? 2.277 15.531 3.061 1 98.44 157 PRO B O 1
ATOM 3856 N N . TRP B 1 158 ? 2.881 13.945 4.562 1 95.56 158 TRP B N 1
ATOM 3857 C CA . TRP B 1 158 ? 1.55 13.414 4.832 1 95.56 158 TRP B CA 1
ATOM 3858 C C . TRP B 1 158 ? 1.161 13.641 6.293 1 95.56 158 TRP B C 1
ATOM 3860 O O . TRP B 1 158 ? 1.581 14.617 6.906 1 95.56 158 TRP B O 1
ATOM 3870 N N . THR B 1 159 ? 0.234 12.828 6.812 1 95.25 159 THR B N 1
ATOM 3871 C CA . THR B 1 159 ? -0.123 12.961 8.219 1 95.25 159 THR B CA 1
ATOM 3872 C C . THR B 1 159 ? 1.114 12.836 9.109 1 95.25 159 THR B C 1
ATOM 3874 O O . THR B 1 159 ? 1.766 11.789 9.133 1 95.25 159 THR B O 1
ATOM 3877 N N . THR B 1 160 ? 1.452 13.961 9.75 1 98.12 160 THR B N 1
ATOM 3878 C CA . THR B 1 160 ? 2.59 14.016 10.656 1 98.12 160 THR B CA 1
ATOM 3879 C C . THR B 1 160 ? 2.119 14.102 12.109 1 98.12 160 THR B C 1
ATOM 3881 O O . THR B 1 160 ? 1.193 14.859 12.422 1 98.12 160 THR B O 1
ATOM 3884 N N . TYR B 1 161 ? 2.727 13.273 12.945 1 98.19 161 TYR B N 1
ATOM 3885 C CA . TYR B 1 161 ? 2.33 13.25 14.344 1 98.19 161 TYR B CA 1
ATOM 3886 C C . TYR B 1 161 ? 3.539 13.43 15.258 1 98.19 161 TYR B C 1
ATOM 3888 O O . TYR B 1 161 ? 4.684 13.367 14.797 1 98.19 161 TYR B O 1
ATOM 3896 N N . GLY B 1 162 ? 3.34 13.75 16.469 1 97.81 162 GLY B N 1
ATOM 3897 C CA . GLY B 1 162 ? 4.367 13.914 17.484 1 97.81 162 GLY B CA 1
ATOM 3898 C C . GLY B 1 162 ? 3.883 14.68 18.703 1 97.81 162 GLY B C 1
ATOM 3899 O O . GLY B 1 162 ? 2.748 15.164 18.734 1 97.81 162 GLY B O 1
ATOM 3900 N N . PRO B 1 163 ? 4.719 14.711 19.75 1 95.69 163 PRO B N 1
ATOM 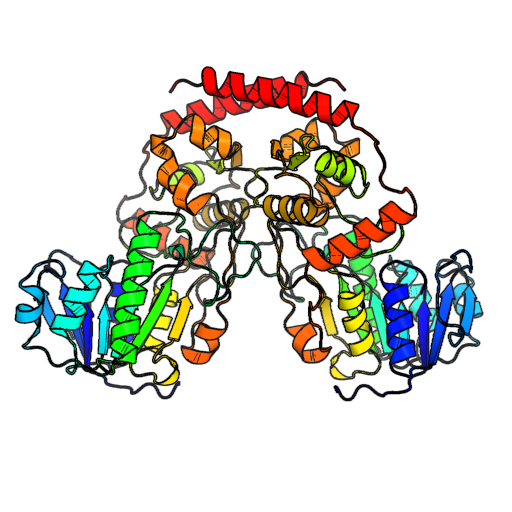3901 C CA . PRO B 1 163 ? 4.336 15.422 20.969 1 95.69 163 PRO B CA 1
ATOM 3902 C C . PRO B 1 163 ? 4.234 16.938 20.766 1 95.69 163 PRO B C 1
ATOM 3904 O O . PRO B 1 163 ? 5.207 17.656 21 1 95.69 163 PRO B O 1
ATOM 3907 N N . HIS B 1 164 ? 3.115 17.375 20.391 1 93.31 164 HIS B N 1
ATOM 3908 C CA . HIS B 1 164 ? 2.742 18.766 20.141 1 93.31 164 HIS B CA 1
ATOM 3909 C C . HIS B 1 164 ? 1.233 18.906 19.984 1 93.31 164 HIS B C 1
ATOM 3911 O O . HIS B 1 164 ? 0.605 18.125 19.266 1 93.31 164 HIS B O 1
ATOM 3917 N N . GLY B 1 165 ? 0.664 19.859 20.672 1 91.06 165 GLY B N 1
ATOM 3918 C CA . GLY B 1 165 ? -0.777 20.031 20.562 1 91.06 165 GLY B CA 1
ATOM 3919 C C . GLY B 1 165 ? -1.551 18.781 20.969 1 91.06 165 GLY B C 1
ATOM 3920 O O . GLY B 1 165 ? -1.359 18.266 22.062 1 91.06 165 GLY B O 1
ATOM 3921 N N . ASN B 1 166 ? -2.357 18.312 20.047 1 91.94 166 ASN B N 1
ATOM 3922 C CA . ASN B 1 166 ? -3.123 17.109 20.344 1 91.94 166 ASN B CA 1
ATOM 3923 C C . ASN B 1 166 ? -2.402 15.859 19.859 1 91.94 166 ASN B C 1
ATOM 3925 O O . ASN B 1 166 ? -2.986 14.773 19.844 1 91.94 166 ASN B O 1
ATOM 3929 N N . GLY B 1 167 ? -1.181 16.047 19.391 1 94.44 167 GLY B N 1
ATOM 3930 C CA . GLY B 1 167 ? -0.357 14.938 18.953 1 94.44 167 GLY B CA 1
ATOM 3931 C C . GLY B 1 167 ? -0.593 14.547 17.5 1 94.44 167 GLY B C 1
ATOM 3932 O O . GLY B 1 167 ? 0.268 13.938 16.875 1 94.44 167 GLY B O 1
ATOM 3933 N N . ASN B 1 168 ? -1.84 14.773 16.969 1 95.69 168 ASN B N 1
ATOM 3934 C CA . ASN B 1 168 ? -2.248 14.625 15.578 1 95.69 168 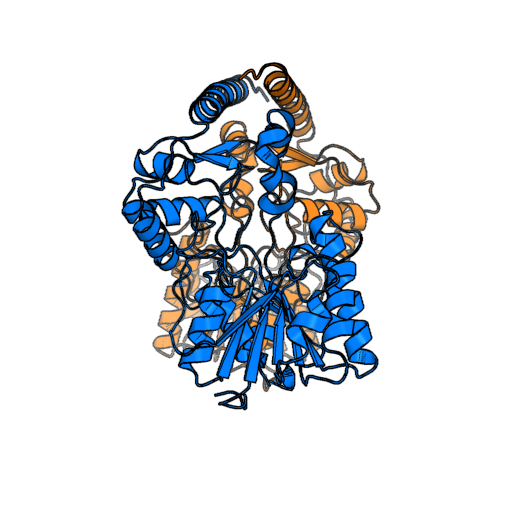ASN B CA 1
ATOM 3935 C C . ASN B 1 168 ? -2.289 13.156 15.164 1 95.69 168 ASN B C 1
ATOM 3937 O O . ASN B 1 168 ? -1.909 12.812 14.047 1 95.69 168 ASN B O 1
ATOM 3941 N N . LEU B 1 169 ? -2.619 12.266 16.094 1 95.69 169 LEU B N 1
ATOM 3942 C CA . LEU B 1 169 ? -2.998 10.898 15.758 1 95.69 169 LEU B CA 1
ATOM 3943 C C . LEU B 1 169 ? -4.469 10.82 15.352 1 95.69 169 LEU B C 1
ATOM 3945 O O . LEU B 1 169 ? -5.352 11.18 16.141 1 95.69 169 LEU B O 1
ATOM 3949 N N . CYS B 1 170 ? -4.707 10.305 14.156 1 94.56 170 CYS B N 1
ATOM 3950 C CA . CYS B 1 170 ? -6.02 10.438 13.539 1 94.56 170 CYS B CA 1
ATOM 3951 C C . CYS B 1 170 ? -6.871 9.203 13.789 1 94.56 170 CYS B C 1
ATOM 3953 O O . CYS B 1 170 ? -6.348 8.148 14.172 1 94.56 170 CYS B O 1
ATOM 3955 N N . HIS B 1 171 ? -8.156 9.406 13.68 1 94.62 171 HIS B N 1
ATOM 3956 C CA . HIS B 1 171 ? -9.125 8.32 13.648 1 94.62 171 HIS B CA 1
ATOM 3957 C C . HIS B 1 171 ? -10.242 8.609 12.648 1 94.62 171 HIS B C 1
ATOM 3959 O O . HIS B 1 171 ? -10.148 9.555 11.867 1 94.62 171 HIS B O 1
ATOM 3965 N N . THR B 1 172 ? -11.266 7.805 12.641 1 96.56 172 THR B N 1
ATOM 3966 C CA . THR B 1 172 ? -12.305 7.836 11.609 1 96.56 172 THR B CA 1
ATOM 3967 C C . THR B 1 172 ? -12.977 9.203 11.57 1 96.56 172 THR B C 1
ATOM 3969 O O . THR B 1 172 ? -13.312 9.703 10.492 1 96.56 172 THR B O 1
ATOM 3972 N N . PHE B 1 173 ? -13.148 9.875 12.672 1 94.81 173 PHE B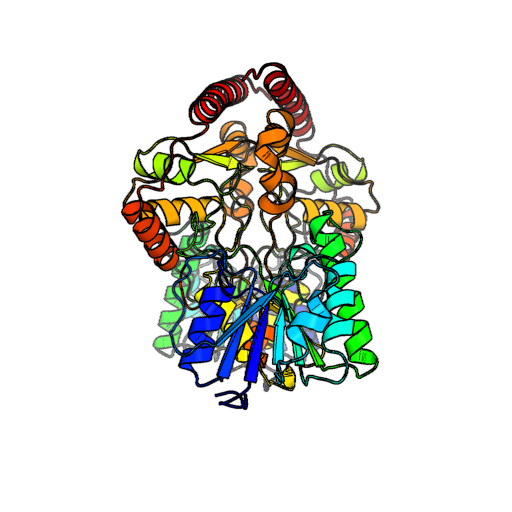 N 1
ATOM 3973 C CA . PHE B 1 173 ? -13.969 11.086 12.758 1 94.81 173 PHE B CA 1
ATOM 3974 C C . PHE B 1 173 ? -13.094 12.32 12.898 1 94.81 173 PHE B C 1
ATOM 3976 O O . PHE B 1 173 ? -13.602 13.438 13.031 1 94.81 173 PHE B O 1
ATOM 3983 N N . GLY B 1 174 ? -11.734 12.156 12.922 1 92.56 174 GLY B N 1
ATOM 3984 C CA . GLY B 1 174 ? -10.898 13.344 12.992 1 92.56 174 GLY B CA 1
ATOM 3985 C C . GLY B 1 174 ? -9.617 13.125 13.766 1 92.56 174 GLY B C 1
ATOM 3986 O O . GLY B 1 174 ? -9.023 12.047 13.703 1 92.56 174 GLY B O 1
ATOM 3987 N N . VAL B 1 175 ? -9.195 14.203 14.469 1 90.88 175 VAL B N 1
ATOM 3988 C CA . VAL B 1 175 ? -7.875 14.164 15.086 1 90.88 175 VAL B CA 1
ATOM 3989 C C . VAL B 1 175 ? -8 14.391 16.594 1 90.88 175 VAL B C 1
ATOM 3991 O O . VAL B 1 175 ? -6.996 14.594 17.281 1 90.88 175 VAL B O 1
ATOM 3994 N N . ASP B 1 176 ? -9.219 14.352 17.047 1 89.94 176 ASP B N 1
ATOM 3995 C CA . ASP B 1 176 ? -9.359 14.508 18.5 1 89.94 176 ASP B CA 1
ATOM 3996 C C . ASP B 1 176 ? -8.875 13.258 19.234 1 89.94 176 ASP B C 1
ATOM 3998 O O . ASP B 1 176 ? -8.609 12.227 18.609 1 89.94 176 ASP B O 1
ATOM 4002 N N . THR B 1 177 ? -8.773 13.336 20.578 1 93.06 177 THR B N 1
ATOM 4003 C CA . THR B 1 177 ? -8.078 12.289 21.328 1 93.06 177 THR B CA 1
ATOM 4004 C C . THR B 1 177 ? -9.086 11.352 21.984 1 93.06 177 THR B C 1
ATOM 4006 O O . THR B 1 177 ? -8.695 10.477 22.766 1 93.06 177 THR B O 1
ATOM 4009 N N . THR B 1 178 ? -10.383 11.508 21.703 1 90.19 178 THR B N 1
ATOM 4010 C CA . THR B 1 178 ? -11.43 10.719 22.328 1 90.19 178 THR B CA 1
ATOM 4011 C C . THR B 1 178 ? -11.211 9.234 22.094 1 90.19 178 THR B C 1
ATOM 4013 O O . THR B 1 178 ? -11.461 8.414 22.984 1 90.19 178 THR B O 1
ATOM 4016 N N . TYR B 1 179 ? -10.82 8.891 20.969 1 92.31 179 TYR B N 1
ATOM 4017 C CA . TYR B 1 179 ? -10.672 7.48 20.609 1 92.31 179 TYR B CA 1
ATOM 4018 C C . TYR B 1 179 ? -9.547 6.832 21.406 1 92.31 179 TYR B C 1
ATOM 4020 O O . TYR B 1 179 ? -9.547 5.613 21.609 1 92.31 179 TYR B O 1
ATOM 4028 N N . LEU B 1 180 ? -8.555 7.641 21.828 1 95.12 180 LEU B N 1
ATOM 4029 C CA . LEU B 1 180 ? -7.488 7.105 22.672 1 95.12 180 LEU B CA 1
ATOM 4030 C C . LEU B 1 180 ? -8.031 6.688 24.031 1 95.12 180 LEU B C 1
ATOM 4032 O O . LEU B 1 180 ? -7.605 5.668 24.594 1 95.12 180 LEU B O 1
ATOM 4036 N N . ARG B 1 181 ? -8.906 7.453 24.578 1 94.62 181 ARG B N 1
ATOM 4037 C CA . ARG B 1 181 ? -9.578 7.082 25.812 1 94.62 181 ARG B CA 1
ATOM 4038 C C . ARG B 1 181 ? -10.375 5.797 25.641 1 94.62 181 ARG B C 1
ATOM 4040 O O . ARG B 1 181 ? -10.344 4.914 26.5 1 94.62 181 ARG B O 1
ATOM 4047 N N . ARG B 1 182 ? -11.094 5.762 24.594 1 95.88 182 ARG B N 1
ATOM 4048 C CA . ARG B 1 182 ? -11.914 4.582 24.328 1 95.88 182 ARG B CA 1
ATOM 4049 C C . ARG B 1 182 ? -11.047 3.334 24.203 1 95.88 182 ARG B C 1
ATOM 4051 O O . ARG B 1 182 ? -11.398 2.27 24.719 1 95.88 182 ARG B O 1
ATOM 4058 N N . LEU B 1 183 ? -9.938 3.455 23.5 1 96.5 183 LEU B N 1
ATOM 4059 C CA . LEU B 1 183 ? -9 2.346 23.406 1 96.5 183 LEU B CA 1
ATOM 4060 C C . LEU B 1 183 ? -8.539 1.913 24.797 1 96.5 183 LEU B C 1
ATOM 4062 O O . LEU B 1 183 ? -8.531 0.72 25.109 1 96.5 183 LEU B O 1
ATOM 4066 N N . ARG B 1 184 ? -8.18 2.857 25.562 1 94.38 184 ARG B N 1
ATOM 4067 C CA . ARG B 1 184 ? -7.691 2.609 26.922 1 94.38 184 ARG B CA 1
ATOM 4068 C C . ARG B 1 184 ? -8.734 1.871 27.75 1 94.38 184 ARG B C 1
ATOM 4070 O O . ARG B 1 184 ? -8.391 0.975 28.531 1 94.38 184 ARG B O 1
ATOM 4077 N N . ASP B 1 185 ? -9.969 2.189 27.578 1 93.94 185 ASP B N 1
ATOM 4078 C CA . ASP B 1 185 ? -11.047 1.676 28.422 1 93.94 185 ASP B CA 1
ATOM 4079 C C . ASP B 1 185 ? -11.664 0.419 27.812 1 93.94 185 ASP B C 1
ATOM 4081 O O . ASP B 1 185 ? -12.586 -0.169 28.391 1 93.94 185 ASP B O 1
ATOM 4085 N N . GLY B 1 186 ? -11.234 0.065 26.656 1 94.56 186 GLY B N 1
ATOM 4086 C CA . GLY B 1 186 ? -11.734 -1.137 26 1 94.56 186 GLY B CA 1
ATOM 4087 C C . GLY B 1 186 ? -13.086 -0.937 25.344 1 94.56 186 GLY B C 1
ATOM 4088 O O . GLY B 1 186 ? -13.844 -1.893 25.172 1 94.56 186 GLY B O 1
ATOM 4089 N N . GLU B 1 187 ? -13.414 0.295 25.062 1 95.94 187 GLU B N 1
ATOM 4090 C CA . GLU B 1 187 ? -14.664 0.621 24.391 1 95.94 187 GLU B CA 1
ATOM 4091 C C . GLU B 1 187 ? -14.531 0.455 22.875 1 95.94 187 GLU B C 1
ATOM 4093 O O . GLU B 1 187 ? -13.422 0.53 22.328 1 95.94 187 GLU B O 1
ATOM 4098 N N . PRO B 1 188 ? -15.648 0.285 22.203 1 96.81 188 PRO B N 1
ATOM 4099 C CA . PRO B 1 188 ? -15.602 0.062 20.75 1 96.81 188 PRO B CA 1
ATOM 4100 C C . PRO B 1 188 ? -15.055 1.265 20 1 96.81 188 PRO B C 1
ATOM 4102 O O . PRO B 1 188 ? -15.328 2.41 20.359 1 96.81 188 PRO B O 1
ATOM 4105 N N . ILE B 1 189 ? -14.305 0.94 18.953 1 97 189 ILE B N 1
ATOM 4106 C CA . ILE B 1 189 ? -13.758 1.933 18.031 1 97 189 ILE B CA 1
ATOM 4107 C C . ILE B 1 189 ? -14.414 1.777 16.656 1 97 189 ILE B C 1
ATOM 4109 O O . ILE B 1 189 ? -14.383 0.697 16.062 1 97 189 ILE B O 1
ATOM 4113 N N . VAL B 1 190 ? -15.016 2.855 16.156 1 96.94 190 VAL B N 1
ATOM 4114 C CA . VAL B 1 190 ? -15.586 2.82 14.812 1 96.94 190 VAL B CA 1
ATOM 4115 C C . VAL B 1 190 ? -14.469 2.934 13.773 1 96.94 190 VAL B C 1
ATOM 4117 O O . VAL B 1 190 ? -13.664 3.861 13.82 1 96.94 190 VAL B O 1
ATOM 4120 N N . VAL B 1 191 ? -14.391 1.999 12.922 1 97.25 191 VAL B N 1
ATOM 4121 C CA . VAL B 1 191 ? -13.445 1.985 11.812 1 97.25 191 VAL B CA 1
ATOM 4122 C C . VAL B 1 191 ? -14.195 2.068 10.484 1 97.25 191 VAL B C 1
ATOM 4124 O O . VAL B 1 191 ? -15.117 1.282 10.234 1 97.25 191 VAL B O 1
ATOM 4127 N N . HIS B 1 192 ? -13.867 3.047 9.656 1 97.25 192 HIS B N 1
ATOM 4128 C CA . HIS B 1 192 ? -14.516 3.178 8.359 1 97.25 192 HIS B CA 1
ATOM 4129 C C . HIS B 1 192 ? -14.141 2.027 7.434 1 97.25 192 HIS B C 1
ATOM 4131 O O . HIS B 1 192 ? -12.992 1.584 7.426 1 97.25 192 HIS B O 1
ATOM 4137 N N . GLY B 1 193 ? -15.109 1.603 6.633 1 96 193 GLY B N 1
ATOM 4138 C CA . GLY B 1 193 ? -14.891 0.452 5.773 1 96 193 GLY B CA 1
ATOM 4139 C C . GLY B 1 193 ? -14.664 -0.834 6.543 1 96 193 GLY B C 1
ATOM 4140 O O . GLY B 1 193 ? -15.398 -1.139 7.484 1 96 193 GLY B O 1
ATOM 4141 N N . ASP B 1 194 ? -13.711 -1.614 6.094 1 96 194 ASP B N 1
ATOM 4142 C CA . ASP B 1 194 ? -13.367 -2.836 6.816 1 96 194 ASP B CA 1
ATOM 4143 C C . ASP B 1 194 ? -11.984 -2.723 7.465 1 96 194 ASP B C 1
ATOM 4145 O O . ASP B 1 194 ? -11.406 -3.727 7.883 1 96 194 ASP B O 1
ATOM 4149 N N . GLY B 1 195 ? -11.477 -1.4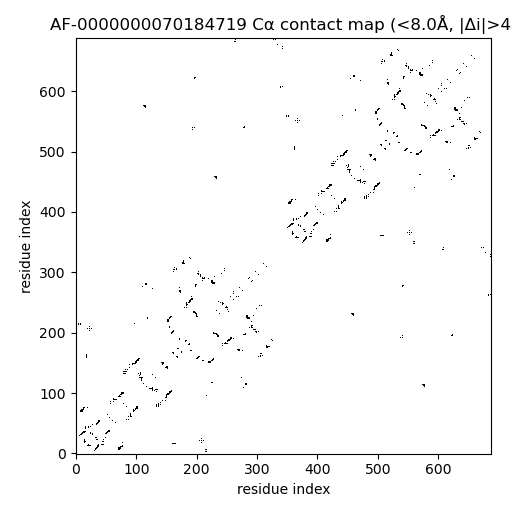96 7.41 1 96.81 195 GLY B N 1
ATOM 4150 C CA . GLY B 1 195 ? -10.234 -1.206 8.109 1 96.81 195 GLY B CA 1
ATOM 4151 C C . GLY B 1 195 ? -9 -1.651 7.352 1 96.81 195 GLY B C 1
ATOM 4152 O O . GLY B 1 195 ? -7.891 -1.618 7.887 1 96.81 195 GLY B O 1
ATOM 4153 N N . THR B 1 196 ? -9.148 -2.033 6.109 1 95.69 196 THR B N 1
ATOM 4154 C CA . THR B 1 196 ? -8.016 -2.564 5.363 1 95.69 196 THR B CA 1
ATOM 4155 C C . THR B 1 196 ? -7.328 -1.46 4.57 1 95.69 196 THR B C 1
ATOM 4157 O O . THR B 1 196 ? -6.254 -1.674 4 1 95.69 196 THR B O 1
ATOM 4160 N N . GLY B 1 197 ? -7.977 -0.253 4.527 1 96.06 197 GLY B N 1
ATOM 4161 C CA . GLY B 1 197 ? -7.266 0.875 3.945 1 96.06 197 GLY B CA 1
ATOM 4162 C C . GLY B 1 197 ? -5.949 1.173 4.641 1 96.06 197 GLY B C 1
ATOM 4163 O O . GLY B 1 197 ? -5.793 0.9 5.832 1 96.06 197 GLY B O 1
ATOM 4164 N N . LEU B 1 198 ? -5.02 1.678 3.906 1 96.56 198 LEU B N 1
ATOM 4165 C CA . LEU B 1 198 ? -3.695 1.975 4.441 1 96.56 198 LEU B CA 1
ATOM 4166 C C . LEU B 1 198 ? -3.609 3.424 4.906 1 96.56 198 LEU B C 1
ATOM 4168 O O . LEU B 1 198 ? -4.152 4.324 4.258 1 96.56 198 LEU B O 1
ATOM 4172 N N . TRP B 1 199 ? -2.988 3.627 6.004 1 96 199 TRP B N 1
ATOM 4173 C CA . TRP B 1 199 ? -2.775 4.941 6.598 1 96 199 TRP B CA 1
ATOM 4174 C C . TRP B 1 199 ? -1.387 5.039 7.223 1 96 199 TRP B C 1
ATOM 4176 O O . TRP B 1 199 ? -1.083 4.336 8.188 1 96 199 TRP B O 1
ATOM 4186 N N . GLY B 1 200 ? -0.574 5.965 6.715 1 93.69 200 GLY B N 1
ATOM 4187 C CA . GLY B 1 200 ? 0.828 5.957 7.105 1 93.69 200 GLY B CA 1
ATOM 4188 C C . GLY B 1 200 ? 1.271 7.25 7.766 1 93.69 200 GLY B C 1
ATOM 4189 O O . GLY B 1 200 ? 1.915 8.086 7.133 1 93.69 200 GLY B O 1
ATOM 4190 N N . PRO B 1 201 ? 0.962 7.461 9.016 1 96 201 PRO B N 1
ATOM 4191 C CA . PRO B 1 201 ? 1.489 8.641 9.703 1 96 201 PRO B CA 1
ATOM 4192 C C . PRO B 1 201 ? 3 8.578 9.906 1 96 201 PRO B C 1
ATOM 4194 O O . PRO B 1 201 ? 3.566 7.484 10.023 1 96 201 PRO B O 1
ATOM 4197 N N . THR B 1 202 ? 3.611 9.711 9.93 1 98.25 202 THR B N 1
ATOM 4198 C CA . THR B 1 202 ? 5.055 9.797 10.133 1 98.25 202 THR B CA 1
ATOM 4199 C C . THR B 1 202 ? 5.387 10.742 11.281 1 98.25 202 THR B C 1
ATOM 4201 O O . THR B 1 202 ? 4.773 11.805 11.406 1 98.25 202 THR B O 1
ATOM 4204 N N . HIS B 1 203 ? 6.328 10.375 12.078 1 98.75 203 HIS B N 1
ATOM 4205 C CA . HIS B 1 203 ? 6.711 11.18 13.234 1 98.75 203 HIS B CA 1
ATOM 4206 C C . HIS B 1 203 ? 7.371 12.484 12.797 1 98.75 203 HIS B C 1
ATOM 4208 O O . HIS B 1 203 ? 8.18 12.492 11.867 1 98.75 203 HIS B O 1
ATOM 4214 N N . ARG B 1 204 ? 7.125 13.492 13.492 1 98.44 204 ARG B N 1
ATOM 4215 C CA . ARG B 1 204 ? 7.57 14.844 13.164 1 98.44 204 ARG B CA 1
ATOM 4216 C C . ARG B 1 204 ? 9.086 14.906 13.047 1 98.44 204 ARG B C 1
ATOM 4218 O O . ARG B 1 204 ? 9.625 15.641 12.211 1 98.44 204 ARG B O 1
ATOM 4225 N N . ARG B 1 205 ? 9.836 14.195 13.867 1 98.44 205 ARG B N 1
ATOM 4226 C CA . ARG B 1 205 ? 11.297 14.25 13.859 1 98.44 205 ARG B CA 1
ATOM 4227 C C . ARG B 1 205 ? 11.852 13.688 12.555 1 98.44 205 ARG B C 1
ATOM 4229 O O . ARG B 1 205 ? 12.852 14.195 12.031 1 98.44 205 ARG B O 1
ATOM 4236 N N . ASP B 1 206 ? 11.234 12.625 12.125 1 98.75 206 ASP B N 1
ATOM 4237 C CA . ASP B 1 206 ? 11.672 12.062 10.844 1 98.75 206 ASP B CA 1
ATOM 4238 C C . ASP B 1 206 ? 11.344 13 9.688 1 98.75 206 ASP B C 1
ATOM 4240 O O . ASP B 1 206 ? 12.172 13.211 8.797 1 98.75 206 ASP B O 1
ATOM 4244 N N . VAL B 1 207 ? 10.125 13.555 9.695 1 98.81 207 VAL B N 1
ATOM 4245 C CA . VAL B 1 207 ? 9.734 14.5 8.648 1 98.81 207 VAL B CA 1
ATOM 4246 C C . VAL B 1 207 ? 10.703 15.688 8.648 1 98.81 207 VAL B C 1
ATOM 4248 O O . VAL B 1 207 ? 11.156 16.125 7.59 1 98.81 207 VAL B O 1
ATOM 4251 N N . ALA B 1 208 ? 11.016 16.172 9.773 1 98.62 208 ALA B N 1
ATOM 4252 C CA . ALA B 1 208 ? 11.922 17.297 9.922 1 98.62 208 ALA B CA 1
ATOM 4253 C C . ALA B 1 208 ? 13.289 17 9.305 1 98.62 208 ALA B C 1
ATOM 4255 O O . ALA B 1 208 ? 13.93 17.875 8.734 1 98.62 208 ALA B O 1
ATOM 4256 N N . GLY B 1 209 ? 13.695 15.789 9.453 1 98.38 209 GLY B N 1
ATOM 4257 C CA . GLY B 1 209 ? 14.977 15.383 8.898 1 98.38 209 GLY B CA 1
ATOM 4258 C C . GLY B 1 209 ? 15.102 15.656 7.41 1 98.38 209 GLY B C 1
ATOM 4259 O O . GLY B 1 209 ? 16.188 15.984 6.918 1 98.38 209 GLY B O 1
ATOM 4260 N N . ALA B 1 210 ? 14.023 15.516 6.715 1 98.75 210 ALA B N 1
ATOM 4261 C CA . ALA B 1 210 ? 14.031 15.789 5.277 1 98.75 210 ALA B CA 1
ATOM 4262 C C . ALA B 1 210 ? 14.289 17.266 5 1 98.75 210 ALA B C 1
ATOM 4264 O O . ALA B 1 210 ? 14.992 17.609 4.047 1 98.75 210 ALA B O 1
ATOM 4265 N N . TYR B 1 211 ? 13.703 18.109 5.805 1 98.69 211 TYR B N 1
ATOM 4266 C CA . TYR B 1 211 ? 13.938 19.547 5.656 1 98.69 211 TYR B CA 1
ATOM 4267 C C . TYR B 1 211 ? 15.398 19.891 5.922 1 98.69 211 TYR B C 1
ATOM 4269 O O . TYR B 1 211 ? 16 20.656 5.176 1 98.69 211 TYR B O 1
ATOM 4277 N N . VAL B 1 212 ? 15.914 19.312 6.953 1 98.19 212 VAL B N 1
ATOM 4278 C CA . VAL B 1 212 ? 17.312 19.547 7.309 1 98.19 212 VAL B CA 1
ATOM 4279 C C . VAL B 1 212 ? 18.219 19.078 6.172 1 98.19 212 VAL B C 1
ATOM 4281 O O . VAL B 1 212 ? 19.156 19.781 5.785 1 98.19 212 VAL B O 1
ATOM 4284 N N . GLY B 1 213 ? 17.906 17.938 5.652 1 98.12 213 GLY B N 1
ATOM 4285 C CA . GLY B 1 213 ? 18.688 17.391 4.551 1 98.12 213 GLY B CA 1
ATOM 4286 C C . GLY B 1 213 ? 18.609 18.234 3.293 1 98.12 213 GLY B C 1
ATOM 4287 O O . GLY B 1 213 ? 19.484 18.172 2.434 1 98.12 213 GLY B O 1
ATOM 4288 N N . ALA B 1 214 ? 17.547 19.062 3.174 1 98.44 214 ALA B N 1
ATOM 4289 C CA . ALA B 1 214 ? 17.344 19.875 1.982 1 98.44 214 ALA B CA 1
ATOM 4290 C C . ALA B 1 214 ? 18.156 21.172 2.051 1 98.44 214 ALA B C 1
ATOM 4292 O O . ALA B 1 214 ? 18.469 21.766 1.02 1 98.44 214 ALA B O 1
ATOM 4293 N N . VAL B 1 215 ? 18.5 21.672 3.166 1 98.31 215 VAL B N 1
ATOM 4294 C CA . VAL B 1 215 ? 19.125 22.969 3.379 1 98.31 215 VAL B CA 1
ATOM 4295 C C . VAL B 1 215 ? 20.484 23 2.691 1 98.31 215 VAL B C 1
ATOM 4297 O O . VAL B 1 215 ? 21.391 22.234 3.039 1 98.31 215 VAL B O 1
ATOM 4300 N N . GLY B 1 216 ? 20.578 23.859 1.736 1 96.94 216 GLY B N 1
ATOM 4301 C CA . GLY B 1 216 ? 21.828 24.062 1.027 1 96.94 216 GLY B CA 1
ATOM 4302 C C . GLY B 1 216 ? 22.203 22.891 0.138 1 96.94 216 GLY B C 1
ATOM 4303 O O . GLY B 1 216 ? 23.328 22.812 -0.364 1 96.94 216 GLY B O 1
ATOM 4304 N N . ASN B 1 217 ? 21.297 21.969 -0.036 1 97.75 217 ASN B N 1
ATOM 4305 C CA . ASN B 1 217 ? 21.531 20.766 -0.826 1 97.75 217 ASN B CA 1
ATOM 4306 C C . ASN B 1 217 ? 21.203 20.984 -2.299 1 97.75 217 ASN B C 1
ATOM 4308 O O . ASN B 1 217 ? 20.031 20.984 -2.684 1 97.75 217 ASN B O 1
ATOM 4312 N N . ARG B 1 218 ? 22.188 21.078 -3.156 1 97.69 218 ARG B N 1
ATOM 4313 C CA . ARG B 1 218 ? 22 21.422 -4.559 1 97.69 218 ARG B CA 1
ATOM 4314 C C . ARG B 1 218 ? 21.234 20.328 -5.293 1 97.69 218 ARG B C 1
ATOM 4316 O O . ARG B 1 218 ? 20.547 20.594 -6.285 1 97.69 218 ARG B O 1
ATOM 4323 N N . ALA B 1 219 ? 21.266 19.109 -4.793 1 98.12 219 ALA B N 1
ATOM 4324 C CA . ALA B 1 219 ? 20.516 18.016 -5.398 1 98.12 219 ALA B CA 1
ATOM 4325 C C . ALA B 1 219 ? 19 18.25 -5.27 1 98.12 219 ALA B C 1
ATOM 4327 O O . ALA B 1 219 ? 18.219 17.703 -6.043 1 98.12 219 ALA B O 1
ATOM 4328 N N . ALA B 1 220 ? 18.625 19.109 -4.359 1 98.5 220 ALA B N 1
ATOM 4329 C CA . ALA B 1 220 ? 17.219 19.312 -4.07 1 98.5 220 ALA B CA 1
ATOM 4330 C C . ALA B 1 220 ? 16.672 20.516 -4.848 1 98.5 220 ALA B C 1
ATOM 4332 O O . ALA B 1 220 ? 15.461 20.75 -4.852 1 98.5 220 ALA B O 1
ATOM 4333 N N . TYR B 1 221 ? 17.547 21.266 -5.516 1 98.62 221 TYR B N 1
ATOM 4334 C CA . TYR B 1 221 ? 17.109 22.453 -6.242 1 98.62 221 TYR B CA 1
ATOM 4335 C C . TYR B 1 221 ? 16.188 22.078 -7.395 1 98.62 221 TYR B C 1
ATOM 4337 O O . TYR B 1 221 ? 16.562 21.281 -8.258 1 98.62 221 TYR B O 1
ATOM 4345 N N . GLY B 1 222 ? 15.016 22.562 -7.375 1 98.69 222 GLY B N 1
ATOM 4346 C CA . GLY B 1 222 ? 14.055 22.328 -8.438 1 98.69 222 GLY B CA 1
ATOM 4347 C C . GLY B 1 222 ? 13.281 21.031 -8.266 1 98.69 222 GLY B C 1
ATOM 4348 O O . GLY B 1 222 ? 12.531 20.641 -9.156 1 98.69 222 GLY B O 1
ATOM 4349 N N . GLU B 1 223 ? 13.438 20.391 -7.109 1 98.75 223 GLU B N 1
ATOM 4350 C CA . GLU B 1 223 ? 12.867 19.062 -6.926 1 98.75 223 GLU B CA 1
ATOM 4351 C C . GLU B 1 223 ? 11.711 19.094 -5.934 1 98.75 223 GLU B C 1
ATOM 4353 O O . GLU B 1 223 ? 11.602 20.016 -5.121 1 98.75 223 GLU B O 1
ATOM 4358 N N . ALA B 1 224 ? 10.82 18.156 -6.086 1 98.88 224 ALA B N 1
ATOM 4359 C CA . ALA B 1 224 ? 9.766 17.875 -5.117 1 98.88 224 ALA B CA 1
ATOM 4360 C C . ALA B 1 224 ? 9.953 16.484 -4.508 1 98.88 224 ALA B C 1
ATOM 4362 O O . ALA B 1 224 ? 10.391 15.555 -5.188 1 98.88 224 ALA B O 1
ATOM 4363 N N . TYR B 1 225 ? 9.594 16.359 -3.232 1 98.94 225 TYR B N 1
ATOM 4364 C CA . TYR B 1 225 ? 9.82 15.102 -2.533 1 98.94 225 TYR B CA 1
ATOM 4365 C C . TYR B 1 225 ? 8.586 14.68 -1.747 1 98.94 225 TYR B C 1
ATOM 4367 O O . TYR B 1 225 ? 8.016 15.477 -1.003 1 98.94 225 TYR B O 1
ATOM 4375 N N . ASN B 1 226 ? 8.188 13.391 -1.929 1 98.81 226 ASN B N 1
ATOM 4376 C CA . ASN B 1 226 ? 7.32 12.766 -0.936 1 98.81 226 ASN B CA 1
ATOM 4377 C C . ASN B 1 226 ? 8.078 12.469 0.356 1 98.81 226 ASN B C 1
ATOM 4379 O O . ASN B 1 226 ? 9.062 11.727 0.346 1 98.81 226 ASN B O 1
ATOM 4383 N N . VAL B 1 227 ? 7.68 13.039 1.45 1 98.69 227 VAL B N 1
ATOM 4384 C CA . VAL B 1 227 ? 8.258 12.766 2.762 1 98.69 227 VAL B CA 1
ATOM 4385 C C . VAL B 1 227 ? 7.191 12.188 3.689 1 98.69 227 VAL B C 1
ATOM 4387 O O . VAL B 1 227 ? 6.562 12.922 4.457 1 98.69 227 VAL B O 1
ATOM 4390 N N . THR B 1 228 ? 7.02 10.906 3.555 1 97.81 228 THR B N 1
ATOM 4391 C CA . THR B 1 228 ? 5.922 10.195 4.195 1 97.81 228 THR B CA 1
ATOM 4392 C C . THR B 1 228 ? 6.414 8.891 4.809 1 97.81 228 THR B C 1
ATOM 4394 O O . THR B 1 228 ? 7.617 8.617 4.82 1 97.81 228 THR B O 1
ATOM 4397 N N . ALA B 1 229 ? 5.465 8.125 5.309 1 97.06 229 ALA B N 1
ATOM 4398 C CA . ALA B 1 229 ? 5.785 6.848 5.941 1 97.06 229 ALA B CA 1
ATOM 4399 C C . ALA B 1 229 ? 6.359 5.863 4.93 1 97.06 229 ALA B C 1
ATOM 4401 O O . ALA B 1 229 ? 5.918 5.82 3.777 1 97.06 229 ALA B O 1
ATOM 4402 N N . GLU B 1 230 ? 7.32 5.141 5.395 1 95.81 230 GLU B N 1
ATOM 4403 C CA . GLU B 1 230 ? 7.914 4.078 4.59 1 95.81 230 GLU B CA 1
ATOM 4404 C C . GLU B 1 230 ? 7.281 2.727 4.914 1 95.81 230 GLU B C 1
ATOM 4406 O O . GLU B 1 230 ? 7.258 1.826 4.07 1 95.81 230 GLU B O 1
ATOM 4411 N N . GLY B 1 231 ? 6.875 2.525 6.141 1 95.19 231 GLY B N 1
ATOM 4412 C CA . GLY B 1 231 ? 6.031 1.433 6.594 1 95.19 231 GLY B CA 1
ATOM 4413 C C . GLY B 1 231 ? 4.617 1.871 6.93 1 95.19 231 GLY B C 1
ATOM 4414 O O . GLY B 1 231 ? 4.414 2.734 7.785 1 95.19 231 GLY B O 1
ATOM 4415 N N . VAL B 1 232 ? 3.646 1.264 6.246 1 97.06 232 VAL B N 1
ATOM 4416 C CA . VAL B 1 232 ? 2.283 1.774 6.352 1 97.06 232 VAL B CA 1
ATOM 4417 C C . VAL B 1 232 ? 1.354 0.668 6.84 1 97.06 232 VAL B C 1
ATOM 4419 O O . VAL B 1 232 ? 1.209 -0.366 6.188 1 97.06 232 VAL B O 1
ATOM 4422 N N . PRO B 1 233 ? 0.722 0.831 7.977 1 96.75 233 PRO B N 1
ATOM 4423 C CA . PRO B 1 233 ? -0.272 -0.132 8.461 1 96.75 233 PRO B CA 1
ATOM 4424 C C . PRO B 1 233 ? -1.644 0.068 7.816 1 96.75 233 PRO B C 1
ATOM 4426 O O . PRO B 1 233 ? -1.902 1.113 7.215 1 96.75 233 PRO B O 1
ATOM 4429 N N . THR B 1 234 ? -2.467 -0.931 7.922 1 97 234 THR B N 1
ATOM 4430 C CA . THR B 1 234 ? -3.896 -0.724 7.723 1 97 234 THR B CA 1
ATOM 4431 C C . THR B 1 234 ? -4.5 0.036 8.898 1 97 234 THR B C 1
ATOM 4433 O O . THR B 1 234 ? -3.889 0.131 9.961 1 97 234 THR B O 1
ATOM 4436 N N . TRP B 1 235 ? -5.688 0.519 8.656 1 97.62 235 TRP B N 1
ATOM 4437 C CA . TRP B 1 235 ? -6.371 1.176 9.766 1 97.62 235 TRP B CA 1
ATOM 4438 C C . TRP B 1 235 ? -6.543 0.223 10.945 1 97.62 235 TRP B C 1
ATOM 4440 O O . TRP B 1 235 ? -6.398 0.625 12.102 1 97.62 235 TRP B O 1
ATOM 4450 N N . ASN B 1 236 ? -6.875 -1.034 10.695 1 97.38 236 ASN B N 1
ATOM 4451 C CA . ASN B 1 236 ? -6.98 -2.021 11.766 1 97.38 236 ASN B CA 1
ATOM 4452 C C . ASN B 1 236 ? -5.68 -2.131 12.555 1 97.38 236 ASN B C 1
ATOM 4454 O O . ASN B 1 236 ? -5.688 -2.041 13.789 1 97.38 236 ASN B O 1
ATOM 4458 N N . GLU B 1 237 ? -4.625 -2.322 11.867 1 96.81 237 GLU B N 1
ATOM 4459 C CA . GLU B 1 237 ? -3.336 -2.486 12.531 1 96.81 237 GLU B CA 1
ATOM 4460 C C . GLU B 1 237 ? -2.891 -1.19 13.203 1 96.81 237 GLU B C 1
ATOM 4462 O O . GLU B 1 237 ? -2.225 -1.22 14.242 1 96.81 237 GLU B O 1
ATOM 4467 N N . TYR B 1 238 ? -3.242 -0.055 12.609 1 97.62 238 TYR B N 1
ATOM 4468 C CA . TYR B 1 238 ? -2.994 1.24 13.227 1 97.62 238 TYR B CA 1
ATOM 4469 C C . TYR B 1 238 ? -3.605 1.3 14.625 1 97.62 238 TYR B C 1
ATOM 4471 O O . TYR B 1 238 ? -2.918 1.614 15.594 1 97.62 238 TYR B O 1
ATOM 4479 N N . TYR B 1 239 ? -4.883 0.924 14.727 1 97.88 239 TYR B N 1
ATOM 4480 C CA . TYR B 1 239 ? -5.566 0.968 16.016 1 97.88 239 TYR B CA 1
ATOM 4481 C C . TYR B 1 239 ? -4.977 -0.052 16.984 1 97.88 239 TYR B C 1
ATOM 4483 O O . TYR B 1 239 ? -4.867 0.21 18.188 1 97.88 239 TYR B O 1
ATOM 4491 N N . ARG B 1 240 ? -4.625 -1.177 16.5 1 97.38 240 ARG B N 1
ATOM 4492 C CA . ARG B 1 240 ? -4.02 -2.189 17.359 1 97.38 240 ARG B CA 1
ATOM 4493 C C . ARG B 1 240 ? -2.682 -1.708 17.922 1 97.38 240 ARG B C 1
ATOM 4495 O O . ARG B 1 240 ? -2.377 -1.922 19.094 1 97.38 240 ARG B O 1
ATOM 4502 N N . THR B 1 241 ? -1.92 -1.064 17.062 1 97.25 241 THR B N 1
ATOM 4503 C CA . THR B 1 241 ? -0.635 -0.52 17.484 1 97.25 241 THR B CA 1
ATOM 4504 C C . THR B 1 241 ? -0.827 0.533 18.578 1 97.25 241 THR B C 1
ATOM 4506 O O . THR B 1 241 ? -0.075 0.57 19.547 1 97.25 241 THR B O 1
ATOM 4509 N N . LEU B 1 242 ? -1.812 1.392 18.359 1 97.38 242 LEU B N 1
ATOM 4510 C CA . LEU B 1 242 ? -2.082 2.428 19.359 1 97.38 242 LEU B CA 1
ATOM 4511 C C . LEU B 1 242 ? -2.539 1.815 20.672 1 97.38 242 LEU B C 1
ATOM 4513 O O . LEU B 1 242 ? -2.15 2.281 21.75 1 97.38 242 LEU B O 1
ATOM 4517 N N . ALA B 1 243 ? -3.393 0.79 20.625 1 97.62 243 ALA B N 1
ATOM 4518 C CA . ALA B 1 243 ? -3.818 0.091 21.828 1 97.62 243 ALA B CA 1
ATOM 4519 C C . ALA B 1 243 ? -2.621 -0.5 22.578 1 97.62 243 ALA B C 1
ATOM 4521 O O . ALA B 1 243 ? -2.52 -0.377 23.797 1 97.62 243 ALA B O 1
ATOM 4522 N N . ASP B 1 244 ? -1.763 -1.084 21.828 1 96.69 244 ASP B N 1
ATOM 4523 C CA . ASP B 1 244 ? -0.553 -1.647 22.422 1 96.69 244 ASP B CA 1
ATOM 4524 C C . ASP B 1 244 ? 0.281 -0.564 23.109 1 96.69 244 ASP B C 1
ATOM 4526 O O . ASP B 1 244 ? 0.784 -0.765 24.219 1 96.69 244 ASP B O 1
ATOM 4530 N N . ALA B 1 245 ? 0.446 0.535 22.453 1 96.5 245 ALA B N 1
ATOM 4531 C CA . ALA B 1 245 ? 1.215 1.653 23 1 96.5 245 ALA B CA 1
ATOM 4532 C C . ALA B 1 245 ? 0.597 2.168 24.297 1 96.5 245 ALA B C 1
ATOM 4534 O O . ALA B 1 245 ? 1.305 2.668 25.172 1 96.5 245 ALA B O 1
ATOM 4535 N N . LEU B 1 246 ? -0.69 2.029 24.406 1 96.12 246 LEU B N 1
ATOM 4536 C CA . LEU B 1 246 ? -1.431 2.471 25.578 1 96.12 246 LEU B CA 1
ATOM 4537 C C . LEU B 1 246 ? -1.377 1.418 26.688 1 96.12 246 LEU B C 1
ATOM 4539 O O . LEU B 1 246 ? -1.77 1.684 27.812 1 96.12 246 LEU B O 1
ATOM 4543 N N . GLY B 1 247 ? -0.884 0.226 26.328 1 95.75 247 GLY B N 1
ATOM 4544 C CA . GLY B 1 247 ? -1.03 -0.892 27.25 1 95.75 247 GLY B CA 1
ATOM 4545 C C . GLY B 1 247 ? -2.473 -1.329 27.438 1 95.75 247 GLY B C 1
ATOM 4546 O O . GLY B 1 247 ? -2.852 -1.806 28.5 1 95.75 247 GLY B O 1
ATOM 4547 N N . ALA B 1 248 ? -3.262 -1.073 26.438 1 96.56 248 ALA B N 1
ATOM 4548 C CA . ALA B 1 248 ? -4.691 -1.374 26.469 1 96.56 248 ALA B CA 1
ATOM 4549 C C . ALA B 1 248 ? -4.969 -2.77 25.922 1 96.56 248 ALA B C 1
ATOM 4551 O O . ALA B 1 248 ? -4.102 -3.377 25.281 1 96.56 248 ALA B O 1
ATOM 4552 N N . PRO B 1 249 ? -6.191 -3.295 26.188 1 95.56 249 PRO B N 1
ATOM 4553 C CA . PRO B 1 249 ? -6.574 -4.57 25.578 1 95.56 249 PRO B CA 1
ATOM 4554 C C . PRO B 1 249 ? -6.73 -4.48 24.062 1 95.56 249 PRO B C 1
ATOM 4556 O O . PRO B 1 249 ? -6.762 -3.379 23.516 1 95.56 249 PRO B O 1
ATOM 4559 N N . GLU B 1 250 ? -6.77 -5.684 23.391 1 96.44 250 GLU B N 1
ATOM 4560 C CA . GLU B 1 250 ? -7.082 -5.715 21.969 1 96.44 250 GLU B CA 1
ATOM 4561 C C . GLU B 1 250 ? -8.344 -4.906 21.656 1 96.44 250 GLU B C 1
ATOM 4563 O O . GLU B 1 250 ? -9.375 -5.09 22.312 1 96.44 250 GLU B O 1
ATOM 4568 N N . PRO B 1 251 ? -8.219 -4.023 20.719 1 97.06 251 PRO B N 1
ATOM 4569 C CA . PRO B 1 251 ? -9.359 -3.135 20.484 1 97.06 251 PRO B CA 1
ATOM 4570 C C . PRO B 1 251 ? -10.562 -3.865 19.891 1 97.06 251 PRO B C 1
ATOM 4572 O O . PRO B 1 251 ? -10.391 -4.773 19.078 1 97.06 251 PRO B O 1
ATOM 4575 N N . GLU B 1 252 ? -11.695 -3.441 20.328 1 96.81 252 GLU B N 1
ATOM 4576 C CA . GLU B 1 252 ? -12.938 -3.854 19.672 1 96.81 252 GLU B CA 1
ATOM 4577 C C . GLU B 1 252 ? -13.258 -2.953 18.484 1 96.81 252 GLU B C 1
ATOM 4579 O O . GLU B 1 252 ? -13.773 -1.85 18.656 1 96.81 252 GLU B O 1
ATOM 4584 N N . LEU B 1 253 ? -12.984 -3.426 17.328 1 97.19 253 LEU B N 1
ATOM 4585 C CA . LEU B 1 253 ? -13.148 -2.629 16.125 1 97.19 253 LEU B CA 1
ATOM 4586 C C . LEU B 1 253 ? -14.516 -2.879 15.492 1 97.19 253 LEU B C 1
ATOM 4588 O O . LEU B 1 253 ? -14.891 -4.027 15.234 1 97.19 253 LEU B O 1
ATOM 4592 N N . VAL B 1 254 ? -15.266 -1.847 15.305 1 97 254 VAL B N 1
ATOM 4593 C CA . VAL B 1 254 ? -16.578 -1.914 14.672 1 97 254 VAL B CA 1
ATOM 4594 C C . VAL B 1 254 ? -16.516 -1.282 13.281 1 97 254 VAL B C 1
ATOM 4596 O O . VAL B 1 254 ? -16.422 -0.059 13.156 1 97 254 VAL B O 1
ATOM 4599 N N . HIS B 1 255 ? -16.609 -2.102 12.328 1 96.5 255 HIS B N 1
ATOM 4600 C CA . HIS B 1 255 ? -16.469 -1.665 10.945 1 96.5 255 HIS B CA 1
ATOM 4601 C C . HIS B 1 255 ? -17.797 -1.158 10.391 1 96.5 255 HIS B C 1
ATOM 4603 O O . HIS B 1 255 ? -18.797 -1.887 10.383 1 96.5 255 HIS B O 1
ATOM 4609 N N . VAL B 1 256 ? -17.812 0.086 9.945 1 95.44 256 VAL B N 1
ATOM 4610 C CA . VAL B 1 256 ? -18.984 0.71 9.336 1 95.44 256 VAL B CA 1
ATOM 4611 C C . VAL B 1 256 ? -18.641 1.206 7.934 1 95.44 256 VAL B C 1
ATOM 4613 O O . VAL B 1 256 ? -17.625 1.879 7.742 1 95.44 256 VAL B O 1
ATOM 4616 N N . PRO B 1 257 ? -19.438 0.857 6.926 1 94.69 257 PRO B N 1
ATOM 4617 C CA . PRO B 1 257 ? -19.125 1.301 5.566 1 94.69 257 PRO B CA 1
ATOM 4618 C C . PRO B 1 257 ? -18.906 2.809 5.477 1 94.69 257 PRO B C 1
ATOM 4620 O O . PRO B 1 257 ? -19.641 3.582 6.09 1 94.69 257 PRO B O 1
ATOM 4623 N N . THR B 1 258 ? -17.906 3.178 4.695 1 96.38 258 THR B N 1
ATOM 4624 C CA . THR B 1 258 ? -17.516 4.578 4.566 1 96.38 258 THR B CA 1
ATOM 4625 C C . THR B 1 258 ? -18.688 5.418 4.062 1 96.38 258 THR B C 1
ATOM 4627 O O . THR B 1 258 ? -18.953 6.496 4.59 1 96.38 258 THR B O 1
ATOM 4630 N N . ASP B 1 259 ? -19.406 4.922 3.066 1 93.31 259 ASP B N 1
ATOM 4631 C CA . ASP B 1 259 ? -20.5 5.676 2.475 1 93.31 259 ASP B CA 1
ATOM 4632 C C . ASP B 1 259 ? -21.625 5.887 3.484 1 93.31 259 ASP B C 1
ATOM 4634 O O . ASP B 1 259 ? -22.297 6.918 3.465 1 93.31 259 ASP B O 1
ATOM 4638 N N . VAL B 1 260 ? -21.828 4.934 4.359 1 93.25 260 VAL B N 1
ATOM 4639 C CA . VAL B 1 260 ? -22.828 5.066 5.414 1 93.25 260 VAL B CA 1
ATOM 4640 C C . VAL B 1 260 ? -22.422 6.172 6.383 1 93.25 260 VAL B C 1
ATOM 4642 O O . VAL B 1 260 ? -23.234 7.035 6.73 1 93.25 260 VAL B O 1
ATOM 4645 N N . LEU B 1 261 ? -21.219 6.141 6.824 1 96.25 261 LEU B N 1
ATOM 4646 C CA . LEU B 1 261 ? -20.719 7.152 7.75 1 96.25 261 LEU B CA 1
ATOM 4647 C C . LEU B 1 261 ? -20.859 8.547 7.16 1 96.25 261 LEU B C 1
ATOM 4649 O O . LEU B 1 261 ? -21.297 9.477 7.844 1 96.25 261 LEU B O 1
ATOM 4653 N N . LEU B 1 262 ? -20.484 8.711 5.879 1 95.69 262 LEU B N 1
ATOM 4654 C CA . LEU B 1 262 ? -20.547 10.008 5.211 1 95.69 262 LEU B CA 1
ATOM 4655 C C . LEU B 1 262 ? -21.984 10.492 5.117 1 95.69 262 LEU B C 1
ATOM 4657 O O . LEU B 1 262 ? -22.25 11.703 5.156 1 95.69 262 LEU B O 1
ATOM 4661 N N . GLU B 1 263 ? -22.891 9.586 5 1 94.75 263 GLU B N 1
ATOM 4662 C CA . GLU B 1 263 ? -24.312 9.93 4.836 1 94.75 263 GLU B CA 1
ATOM 4663 C C . GLU B 1 263 ? -24.938 10.312 6.172 1 94.75 263 GLU B C 1
ATOM 4665 O O . GLU B 1 263 ? -25.656 11.312 6.266 1 94.75 263 GLU B O 1
ATOM 4670 N N . ILE B 1 264 ? -24.656 9.617 7.223 1 95.25 264 ILE B N 1
ATOM 4671 C CA . ILE B 1 264 ? -25.422 9.773 8.461 1 95.25 264 ILE B CA 1
ATOM 4672 C C . ILE B 1 264 ? -24.781 10.859 9.328 1 95.25 264 ILE B C 1
ATOM 4674 O O . ILE B 1 264 ? -25.406 11.383 10.242 1 95.25 264 ILE B O 1
ATOM 4678 N N . ALA B 1 265 ? -23.484 11.133 9.109 1 94.88 265 ALA B N 1
ATOM 4679 C CA . ALA B 1 265 ? -22.781 12.094 9.953 1 94.88 265 ALA B CA 1
ATOM 4680 C C . ALA B 1 265 ? -21.859 12.977 9.125 1 94.88 265 ALA B C 1
ATOM 4682 O O . ALA B 1 265 ? -20.656 13.086 9.414 1 94.88 265 ALA B O 1
ATOM 4683 N N . PRO B 1 266 ? -22.375 13.719 8.172 1 93.88 266 PRO B N 1
ATOM 4684 C CA . PRO B 1 266 ? -21.531 14.531 7.281 1 93.88 266 PRO B CA 1
ATOM 4685 C C . PRO B 1 266 ? -20.719 15.586 8.039 1 93.88 266 PRO B C 1
ATOM 4687 O O . PRO B 1 266 ? -19.594 15.906 7.629 1 93.88 266 PRO B O 1
ATOM 4690 N N . GLU B 1 267 ? -21.172 16.078 9.156 1 93.25 267 GLU B N 1
ATOM 4691 C CA . GLU B 1 267 ? -20.484 17.125 9.914 1 93.25 267 GLU B CA 1
ATOM 4692 C C . GLU B 1 267 ? -19.328 16.562 10.734 1 93.25 267 GLU B C 1
ATOM 4694 O O . GLU B 1 267 ? -18.484 17.312 11.219 1 93.25 267 GLU B O 1
ATOM 4699 N N . LYS B 1 268 ? -19.312 15.266 10.906 1 93.88 268 LYS B N 1
ATOM 4700 C CA . LYS B 1 268 ? -18.281 14.625 11.734 1 93.88 268 LYS B CA 1
ATOM 4701 C C . LYS B 1 268 ? -17.266 13.883 10.867 1 93.88 268 LYS B C 1
ATOM 4703 O O . LYS B 1 268 ? -16.297 13.336 11.383 1 93.88 268 LYS B O 1
ATOM 4708 N N . THR B 1 269 ? -17.531 13.891 9.547 1 95.44 269 THR B N 1
ATOM 4709 C CA . THR B 1 269 ? -16.719 13.031 8.703 1 95.44 269 THR B CA 1
ATOM 4710 C C . THR B 1 269 ? -15.969 13.852 7.656 1 95.44 269 THR B C 1
ATOM 4712 O O . THR B 1 269 ? -15.672 13.359 6.562 1 95.44 269 THR B O 1
ATOM 4715 N N . ASP B 1 270 ? -15.672 15.062 7.941 1 92.94 270 ASP B N 1
ATOM 4716 C CA . ASP B 1 270 ? -14.914 15.898 7.016 1 92.94 270 ASP B CA 1
ATOM 4717 C C . ASP B 1 270 ? -13.539 15.305 6.734 1 92.94 270 ASP B C 1
ATOM 4719 O O . ASP B 1 270 ? -13.117 15.219 5.578 1 92.94 270 ASP B O 1
ATOM 4723 N N . PHE B 1 271 ? -12.883 14.93 7.781 1 92.56 271 PHE B N 1
ATOM 4724 C CA . PHE B 1 271 ? -11.57 14.305 7.656 1 92.56 271 PHE B CA 1
ATOM 4725 C C . PHE B 1 271 ? -11.656 13.047 6.793 1 92.56 271 PHE B C 1
ATOM 4727 O O . PHE B 1 271 ? -10.812 12.828 5.922 1 92.56 271 PHE B O 1
ATOM 4734 N N . LEU B 1 272 ? -12.633 12.289 7.086 1 95.06 272 LEU B N 1
ATOM 4735 C CA . LEU B 1 272 ? -12.828 11.039 6.359 1 95.06 272 LEU B CA 1
ATOM 4736 C C . LEU B 1 272 ? -13.078 11.305 4.879 1 95.06 272 LEU B C 1
ATOM 4738 O O . LEU B 1 272 ? -12.477 10.664 4.016 1 95.06 272 LEU B O 1
ATOM 4742 N N . ALA B 1 273 ? -13.922 12.234 4.578 1 93.19 273 ALA B N 1
ATOM 4743 C CA . ALA B 1 273 ? -14.305 12.555 3.207 1 93.19 273 ALA B CA 1
ATOM 4744 C C . ALA B 1 273 ? -13.102 13.055 2.404 1 93.19 273 ALA B C 1
ATOM 4746 O O . ALA B 1 273 ? -12.914 12.664 1.251 1 93.19 273 ALA B O 1
ATOM 4747 N N . ASP B 1 274 ? -12.266 13.812 3.072 1 89.94 274 ASP B N 1
ATOM 4748 C CA . ASP B 1 274 ? -11.211 14.516 2.334 1 89.94 274 ASP B CA 1
ATOM 4749 C C . ASP B 1 274 ? -9.914 13.711 2.346 1 89.94 274 ASP B C 1
ATOM 4751 O O . ASP B 1 274 ? -9.078 13.859 1.448 1 89.94 274 ASP B O 1
ATOM 4755 N N . HIS B 1 275 ? -9.742 12.82 3.369 1 90.75 275 HIS B N 1
ATOM 4756 C CA . HIS B 1 275 ? -8.414 12.242 3.551 1 90.75 275 HIS B CA 1
ATOM 4757 C C . HIS B 1 275 ? -8.508 10.758 3.885 1 90.75 275 HIS B C 1
ATOM 4759 O O . HIS B 1 275 ? -8.031 9.914 3.123 1 90.75 275 HIS B O 1
ATOM 4765 N N . GLY B 1 276 ? -9.273 10.477 4.883 1 92.12 276 GLY B N 1
ATOM 4766 C CA . GLY B 1 276 ? -9.219 9.188 5.559 1 92.12 276 GLY B CA 1
ATOM 4767 C C . GLY B 1 276 ? -9.664 8.031 4.68 1 92.12 276 GLY B C 1
ATOM 4768 O O . GLY B 1 276 ? -9.227 6.898 4.871 1 92.12 276 GLY B O 1
ATOM 4769 N N . ARG B 1 277 ? -10.484 8.328 3.701 1 93.44 277 ARG B N 1
ATOM 4770 C CA . ARG B 1 277 ? -11.094 7.25 2.93 1 93.44 277 ARG B CA 1
ATOM 4771 C C . ARG B 1 277 ? -10.156 6.77 1.824 1 93.44 277 ARG B C 1
ATOM 4773 O O . ARG B 1 277 ? -10.453 5.785 1.144 1 93.44 277 ARG B O 1
ATOM 4780 N N . TYR B 1 278 ? -9.086 7.438 1.604 1 92.88 278 TYR B N 1
ATOM 4781 C CA . TYR B 1 278 ? -8.219 7.09 0.485 1 92.88 278 TYR B CA 1
ATOM 4782 C C . TYR B 1 278 ? -7.047 6.234 0.951 1 92.88 278 TYR B C 1
ATOM 4784 O O . TYR B 1 278 ? -6.277 6.645 1.82 1 92.88 278 TYR B O 1
ATOM 4792 N N . SER B 1 279 ? -6.973 5.039 0.41 1 94.81 279 SER B N 1
ATOM 4793 C CA . SER B 1 279 ? -5.844 4.141 0.646 1 94.81 279 SER B CA 1
ATOM 4794 C C . SER B 1 279 ? -4.684 4.457 -0.289 1 94.81 279 SER B C 1
ATOM 4796 O O . SER B 1 279 ? -4.711 4.09 -1.466 1 94.81 279 SER B O 1
ATOM 4798 N N . THR B 1 280 ? -3.643 5.09 0.225 1 93.69 280 THR B N 1
ATOM 4799 C CA . THR B 1 280 ? -2.549 5.547 -0.624 1 93.69 280 THR B CA 1
ATOM 4800 C C . THR B 1 280 ? -1.201 5.297 0.05 1 93.69 280 THR B C 1
ATOM 4802 O O . THR B 1 280 ? -1.09 5.379 1.275 1 93.69 280 THR B O 1
ATOM 4805 N N . THR B 1 281 ? -0.277 4.855 -0.681 1 95.81 281 THR B N 1
ATOM 4806 C CA . THR B 1 281 ? 1.124 4.848 -0.272 1 95.81 281 THR B CA 1
ATOM 4807 C C . THR B 1 281 ? 1.963 5.715 -1.209 1 95.81 281 THR B C 1
ATOM 4809 O O . THR B 1 281 ? 1.545 6.012 -2.33 1 95.81 281 THR B O 1
ATOM 4812 N N . PHE B 1 282 ? 3.107 6.137 -0.73 1 97.19 282 PHE B N 1
ATOM 4813 C CA . PHE B 1 282 ? 3.943 7.043 -1.508 1 97.19 282 PHE B CA 1
ATOM 4814 C C . PHE B 1 282 ? 5.363 6.504 -1.623 1 97.19 282 PHE B C 1
ATOM 4816 O O . PHE B 1 282 ? 5.891 5.914 -0.675 1 97.19 282 PHE B O 1
ATOM 4823 N N . ASP B 1 283 ? 5.918 6.691 -2.811 1 97.19 283 ASP B N 1
ATOM 4824 C CA . ASP B 1 283 ? 7.328 6.363 -3.02 1 97.19 283 ASP B CA 1
ATOM 4825 C C . ASP B 1 283 ? 8.234 7.43 -2.408 1 97.19 283 ASP B C 1
ATOM 4827 O O . ASP B 1 283 ? 8.156 8.602 -2.773 1 97.19 283 ASP B O 1
ATOM 4831 N N . THR B 1 284 ? 9.094 7.008 -1.498 1 98.06 284 THR B N 1
ATOM 4832 C CA . THR B 1 284 ? 9.961 7.965 -0.811 1 98.06 284 THR B CA 1
ATOM 4833 C C . THR B 1 284 ? 11.406 7.801 -1.26 1 98.06 284 THR B C 1
ATOM 4835 O O . THR B 1 284 ? 12.32 8.32 -0.618 1 98.06 284 THR B O 1
ATOM 4838 N N . GLU B 1 285 ? 11.641 7.121 -2.299 1 96.56 285 GLU B N 1
ATOM 4839 C CA . GLU B 1 285 ? 12.992 6.809 -2.752 1 96.56 285 GLU B CA 1
ATOM 4840 C C . GLU B 1 285 ? 13.773 8.078 -3.08 1 96.56 285 GLU B C 1
ATOM 4842 O O . GLU B 1 285 ? 14.953 8.188 -2.758 1 96.56 285 GLU B O 1
ATOM 4847 N N . LYS B 1 286 ? 13.172 9 -3.723 1 98.06 286 LYS B N 1
ATOM 4848 C CA . LYS B 1 286 ? 13.828 10.25 -4.086 1 98.06 286 LYS B CA 1
ATOM 4849 C C . LYS B 1 286 ? 14.32 11 -2.846 1 98.06 286 LYS B C 1
ATOM 4851 O O . LYS B 1 286 ? 15.445 11.5 -2.818 1 98.06 286 LYS B O 1
ATOM 4856 N N . ALA B 1 287 ? 13.453 11.055 -1.824 1 98.75 287 ALA B N 1
ATOM 4857 C CA . ALA B 1 287 ? 13.812 11.727 -0.578 1 98.75 287 ALA B CA 1
ATOM 4858 C C . ALA B 1 287 ? 14.953 10.992 0.129 1 98.75 287 ALA B C 1
ATOM 4860 O O . ALA B 1 287 ? 15.867 11.625 0.658 1 98.75 287 ALA B O 1
ATOM 4861 N N . ARG B 1 288 ? 14.891 9.719 0.107 1 98.19 288 ARG B N 1
ATOM 4862 C CA . ARG B 1 288 ? 15.953 8.914 0.711 1 98.19 288 ARG B CA 1
ATOM 4863 C C . ARG B 1 288 ? 17.281 9.172 0.022 1 98.19 288 ARG B C 1
ATOM 4865 O O . ARG B 1 288 ? 18.297 9.391 0.687 1 98.19 288 ARG B O 1
ATOM 4872 N N . ARG B 1 289 ? 17.234 9.172 -1.218 1 97.75 289 ARG B N 1
ATOM 4873 C CA . ARG B 1 289 ? 18.438 9.305 -2.025 1 97.75 289 ARG B CA 1
ATOM 4874 C C . ARG B 1 289 ? 19.031 10.703 -1.898 1 97.75 289 ARG B C 1
ATOM 4876 O O . ARG B 1 289 ? 20.234 10.859 -1.671 1 97.75 289 ARG B O 1
ATOM 4883 N N . ASP B 1 290 ? 18.219 11.734 -1.954 1 98.5 290 ASP B N 1
ATOM 4884 C CA . ASP B 1 290 ? 18.719 13.094 -2.105 1 98.5 290 ASP B CA 1
ATOM 4885 C C . ASP B 1 290 ? 18.844 13.789 -0.751 1 98.5 290 ASP B C 1
ATOM 4887 O O . ASP B 1 290 ? 19.719 14.633 -0.556 1 98.5 290 ASP B O 1
ATOM 4891 N N . LEU B 1 291 ? 17.938 13.445 0.182 1 98.5 291 LEU B N 1
ATOM 4892 C CA . LEU B 1 291 ? 17.828 14.234 1.402 1 98.5 291 LEU B CA 1
ATOM 4893 C C . LEU B 1 291 ? 18.297 13.438 2.613 1 98.5 291 LEU B C 1
ATOM 4895 O O . LEU B 1 291 ? 18.359 13.961 3.725 1 98.5 291 LEU B O 1
ATOM 4899 N N . GLY B 1 292 ? 18.547 12.18 2.396 1 97.94 292 GLY B N 1
ATOM 4900 C CA . GLY B 1 292 ? 18.875 11.32 3.527 1 97.94 292 GLY B CA 1
ATOM 4901 C C . GLY B 1 292 ? 17.672 11.008 4.398 1 97.94 292 GLY B C 1
ATOM 4902 O O . GLY B 1 292 ? 17.812 10.766 5.598 1 97.94 292 GLY B O 1
ATOM 4903 N N . TYR B 1 293 ? 16.547 11.047 3.842 1 98.25 293 TYR B N 1
ATOM 4904 C CA . TYR B 1 293 ? 15.312 10.797 4.57 1 98.25 293 TYR B CA 1
ATOM 4905 C C . TYR B 1 293 ? 15.195 9.328 4.965 1 98.25 293 TYR B C 1
ATOM 4907 O O . TYR B 1 293 ? 15.539 8.438 4.184 1 98.25 293 TYR B O 1
ATOM 4915 N N . GLU B 1 294 ? 14.719 9.117 6.152 1 97.06 294 GLU B N 1
ATOM 4916 C CA . GLU B 1 294 ? 14.422 7.781 6.664 1 97.06 294 GLU B CA 1
ATOM 4917 C C . GLU B 1 294 ? 13.352 7.832 7.75 1 97.06 294 GLU B C 1
ATOM 4919 O O . GLU B 1 294 ? 13.359 8.727 8.602 1 97.06 294 GLU B O 1
ATOM 4924 N N . GLN B 1 295 ? 12.43 6.922 7.66 1 97.56 295 GLN B N 1
ATOM 4925 C CA . GLN B 1 295 ? 11.539 6.723 8.797 1 97.56 295 GLN B CA 1
ATOM 4926 C C . GLN B 1 295 ? 12.219 5.891 9.883 1 97.56 295 GLN B C 1
ATOM 4928 O O . GLN B 1 295 ? 12.211 4.66 9.828 1 97.56 295 GLN B O 1
ATOM 4933 N N . SER B 1 296 ? 12.734 6.551 10.859 1 98 296 SER B N 1
ATOM 4934 C CA . SER B 1 296 ? 13.516 5.875 11.891 1 98 296 SER B CA 1
ATOM 4935 C C . SER B 1 296 ? 12.688 5.617 13.141 1 98 296 SER B C 1
ATOM 4937 O O . SER B 1 296 ? 13.07 4.809 13.992 1 98 296 SER B O 1
ATOM 4939 N N . ILE B 1 297 ? 11.609 6.258 13.32 1 98.31 297 ILE B N 1
ATOM 4940 C CA . ILE B 1 297 ? 10.742 6.102 14.477 1 98.31 297 ILE B CA 1
ATOM 4941 C C . ILE B 1 297 ? 9.508 5.281 14.094 1 98.31 297 ILE B C 1
ATOM 4943 O O . ILE B 1 297 ? 8.703 5.703 13.266 1 98.31 297 ILE B O 1
ATOM 4947 N N . SER B 1 298 ? 9.375 4.125 14.719 1 96.88 298 SER B N 1
ATOM 4948 C CA . SER B 1 298 ? 8.219 3.281 14.453 1 96.88 298 SER B CA 1
ATOM 4949 C C . SER B 1 298 ? 6.934 3.922 14.977 1 96.88 298 SER B C 1
ATOM 4951 O O . SER B 1 298 ? 6.977 4.785 15.859 1 96.88 298 SER B O 1
ATOM 4953 N N . LEU B 1 299 ? 5.832 3.484 14.438 1 97.38 299 LEU B N 1
ATOM 4954 C CA . LEU B 1 299 ? 4.543 3.99 14.906 1 97.38 299 LEU B CA 1
ATOM 4955 C C . LEU B 1 299 ? 4.352 3.709 16.391 1 97.38 299 LEU B C 1
ATOM 4957 O O . LEU B 1 299 ? 3.859 4.562 17.125 1 97.38 299 LEU B O 1
ATOM 4961 N N . GLU B 1 300 ? 4.719 2.553 16.812 1 96.75 300 GLU B N 1
ATOM 4962 C CA . GLU B 1 300 ? 4.57 2.184 18.219 1 96.75 300 GLU B CA 1
ATOM 4963 C C . GLU B 1 300 ? 5.355 3.127 19.125 1 96.75 300 GLU B C 1
ATOM 4965 O O . GLU B 1 300 ? 4.812 3.658 20.094 1 96.75 300 GLU B O 1
ATOM 4970 N N . ARG B 1 301 ? 6.617 3.354 18.766 1 97.69 301 ARG B N 1
ATOM 4971 C CA . ARG B 1 301 ? 7.473 4.234 19.562 1 97.69 301 ARG B CA 1
ATOM 4972 C C . ARG B 1 301 ? 6.934 5.66 19.562 1 97.69 301 ARG B C 1
ATOM 4974 O O . ARG B 1 301 ? 6.836 6.293 20.625 1 97.69 301 ARG B O 1
ATOM 4981 N N . GLY B 1 302 ? 6.594 6.152 18.391 1 98.38 302 GLY B N 1
ATOM 4982 C CA . GLY B 1 302 ? 6.059 7.5 18.281 1 98.38 302 GLY B CA 1
ATOM 4983 C C . GLY B 1 302 ? 4.742 7.672 19.016 1 98.38 302 GLY B C 1
ATOM 4984 O O . GLY B 1 302 ? 4.504 8.703 19.641 1 98.38 302 GLY B O 1
ATOM 4985 N N . ALA B 1 303 ? 3.922 6.676 18.953 1 97.62 303 ALA B N 1
ATOM 4986 C CA . ALA B 1 303 ? 2.637 6.719 19.656 1 97.62 303 ALA B CA 1
ATOM 4987 C C . ALA B 1 303 ? 2.828 6.785 21.156 1 97.62 303 ALA B C 1
ATOM 4989 O O . ALA B 1 303 ? 2.125 7.531 21.844 1 97.62 303 ALA B O 1
ATOM 4990 N N . ARG B 1 304 ? 3.732 6.055 21.688 1 98.19 304 ARG B N 1
ATOM 4991 C CA . ARG B 1 304 ? 4.023 6.094 23.109 1 98.19 304 ARG B CA 1
ATOM 4992 C C . ARG B 1 304 ? 4.449 7.492 23.547 1 98.19 304 ARG B C 1
ATOM 4994 O O . ARG B 1 304 ? 4.047 7.965 24.609 1 98.19 304 ARG B O 1
ATOM 5001 N N . GLU B 1 305 ? 5.25 8.117 22.719 1 98.31 305 GLU B N 1
ATOM 5002 C CA . GLU B 1 305 ? 5.691 9.469 23.031 1 98.31 305 GLU B CA 1
ATOM 5003 C C . GLU B 1 305 ? 4.516 10.438 23.062 1 98.31 305 GLU B C 1
ATOM 5005 O O . GLU B 1 305 ? 4.43 11.281 23.969 1 98.31 305 GLU B O 1
ATOM 5010 N N . VAL B 1 306 ? 3.652 10.312 22.094 1 97.94 306 VAL B N 1
ATOM 5011 C CA . VAL B 1 306 ? 2.504 11.203 22.016 1 97.94 306 VAL B CA 1
ATOM 5012 C C . VAL B 1 306 ? 1.574 10.961 23.203 1 97.94 306 VAL B C 1
ATOM 5014 O O . VAL B 1 306 ? 1.093 11.906 23.828 1 97.94 306 VAL B O 1
ATOM 5017 N N . ILE B 1 307 ? 1.348 9.703 23.484 1 97.19 307 ILE B N 1
ATOM 5018 C CA . ILE B 1 307 ? 0.445 9.336 24.578 1 97.19 307 ILE B CA 1
ATOM 5019 C C . ILE B 1 307 ? 0.995 9.867 25.906 1 97.19 307 ILE B C 1
ATOM 5021 O O . ILE B 1 307 ? 0.259 10.461 26.688 1 97.19 307 ILE B O 1
ATOM 5025 N N . ALA B 1 308 ? 2.262 9.703 26.172 1 97.5 308 ALA B N 1
ATOM 5026 C CA . ALA B 1 308 ? 2.893 10.234 27.375 1 97.5 308 ALA B CA 1
ATOM 5027 C C . ALA B 1 308 ? 2.732 11.75 27.453 1 97.5 308 ALA B C 1
ATOM 5029 O O . ALA B 1 308 ? 2.416 12.297 28.516 1 97.5 308 ALA B O 1
ATOM 5030 N N . TYR B 1 309 ? 2.941 12.367 26.406 1 97.06 309 TYR B N 1
ATOM 5031 C CA . TYR B 1 309 ? 2.801 13.82 26.297 1 97.06 309 TYR B CA 1
ATOM 5032 C C . TYR B 1 309 ? 1.389 14.258 26.656 1 97.06 309 TYR B C 1
ATOM 5034 O O . TYR B 1 309 ? 1.206 15.211 27.406 1 97.06 309 TYR B O 1
ATOM 5042 N N . LEU B 1 310 ? 0.421 13.57 26.094 1 96.56 310 LEU B N 1
ATOM 5043 C CA . LEU B 1 310 ? -0.978 13.914 26.328 1 96.56 310 LEU B CA 1
ATOM 5044 C C . LEU B 1 310 ? -1.37 13.633 27.766 1 96.56 310 LEU B C 1
ATOM 5046 O O . LEU B 1 310 ? -2.111 14.406 28.375 1 96.56 310 LEU B O 1
ATOM 5050 N N . GLU B 1 311 ? -0.894 12.578 28.297 1 95.19 311 GLU B N 1
ATOM 5051 C CA . GLU B 1 311 ? -1.206 12.203 29.672 1 95.19 311 GLU B CA 1
ATOM 5052 C C . GLU B 1 311 ? -0.634 13.219 30.656 1 95.19 311 GLU B C 1
ATOM 5054 O O . GLU B 1 311 ? -1.305 13.602 31.625 1 95.19 311 GLU B O 1
ATOM 5059 N N . GLU B 1 312 ? 0.55 13.648 30.406 1 95.88 312 GLU B N 1
ATOM 5060 C CA . GLU B 1 312 ? 1.188 14.648 31.266 1 95.88 312 GLU B CA 1
ATOM 5061 C C . GLU B 1 312 ? 0.38 15.945 31.297 1 95.88 312 GLU B C 1
ATOM 5063 O O . GLU B 1 312 ? 0.391 16.656 32.281 1 95.88 312 GLU B O 1
ATOM 5068 N N . ARG B 1 313 ? -0.404 16.188 30.328 1 94.5 313 ARG B N 1
ATOM 5069 C CA . ARG B 1 313 ? -1.124 17.438 30.188 1 94.5 313 ARG B CA 1
ATOM 5070 C C . ARG B 1 313 ? -2.621 17.25 30.406 1 94.5 313 ARG B C 1
ATOM 5072 O O . ARG B 1 313 ? -3.406 18.188 30.234 1 94.5 313 ARG B O 1
ATOM 5079 N N . ASP B 1 314 ? -3.021 16.047 30.688 1 93.19 314 ASP B N 1
ATOM 5080 C CA . ASP B 1 314 ? -4.43 15.695 30.844 1 93.19 314 ASP B CA 1
ATOM 5081 C C . ASP B 1 314 ? -5.238 16.094 29.609 1 93.19 314 ASP B C 1
ATOM 5083 O O . ASP B 1 314 ? -6.277 16.75 29.734 1 93.19 314 ASP B O 1
ATOM 5087 N N . ALA B 1 315 ? -4.652 15.711 28.453 1 93.44 315 ALA B N 1
ATOM 5088 C CA . ALA B 1 315 ? -5.227 16.203 27.203 1 93.44 315 ALA B CA 1
ATOM 5089 C C . ALA B 1 315 ? -5.941 15.094 26.453 1 93.44 315 ALA B C 1
ATOM 5091 O O . ALA B 1 315 ? -6.273 15.242 25.266 1 93.44 315 ALA B O 1
ATOM 5092 N N . ILE B 1 316 ? -6.137 13.953 27.047 1 91.56 316 ILE B N 1
ATOM 5093 C CA . ILE B 1 316 ? -6.996 12.914 26.469 1 91.56 316 ILE B CA 1
ATOM 5094 C C . ILE B 1 316 ? -8.445 13.164 26.891 1 91.56 316 ILE B C 1
ATOM 5096 O O . ILE B 1 316 ? -8.789 13.023 28.062 1 91.56 316 ILE B O 1
ATOM 5100 N N . THR B 1 317 ? -9.234 13.445 25.891 1 85.88 317 THR B N 1
ATOM 5101 C CA . THR B 1 317 ? -10.57 13.977 26.172 1 85.88 317 THR B CA 1
ATOM 5102 C C . THR B 1 317 ? -11.633 12.914 25.922 1 85.88 317 THR B C 1
ATOM 5104 O O . THR B 1 317 ? -11.312 11.773 25.562 1 85.88 317 THR B O 1
ATOM 5107 N N . SER B 1 318 ? -12.867 13.203 26.281 1 79.38 318 SER B N 1
ATOM 5108 C CA . SER B 1 318 ? -14.023 12.328 26.078 1 79.38 318 SER B CA 1
ATOM 5109 C C . SER B 1 318 ? -15.148 13.055 25.359 1 79.38 318 SER B C 1
ATOM 5111 O O . SER B 1 318 ? -16.297 13.023 25.797 1 79.38 318 SER B O 1
ATOM 5113 N N . GLU B 1 319 ? -14.789 13.484 24.281 1 76.88 319 GLU B N 1
ATOM 5114 C CA . GLU B 1 319 ? -15.805 14.164 23.484 1 76.88 319 GLU B CA 1
ATOM 5115 C C . GLU B 1 319 ? -16.547 13.188 22.578 1 76.88 319 GLU B C 1
ATOM 5117 O O . GLU B 1 319 ? -16.031 12.102 22.281 1 76.88 319 GLU B O 1
ATOM 5122 N N . ASP B 1 320 ? -17.875 13.195 22.234 1 78.62 320 ASP B N 1
ATOM 5123 C CA . ASP B 1 320 ? -18.688 12.57 21.203 1 78.62 320 ASP B CA 1
ATOM 5124 C C . ASP B 1 320 ? -18.984 11.109 21.547 1 78.62 320 ASP B C 1
ATOM 5126 O O . ASP B 1 320 ? -19.344 10.312 20.672 1 78.62 320 ASP B O 1
ATOM 5130 N N . ASP B 1 321 ? -18.797 10.672 22.75 1 88 321 ASP B N 1
ATOM 5131 C CA . ASP B 1 321 ? -19.016 9.289 23.156 1 88 321 ASP B CA 1
ATOM 5132 C C . ASP B 1 321 ? -20.453 8.852 22.891 1 88 321 ASP B C 1
ATOM 5134 O O . ASP B 1 321 ? -20.688 7.734 22.422 1 88 321 ASP B O 1
ATOM 5138 N N . ALA B 1 322 ? -21.297 9.789 23.156 1 90.19 322 ALA B N 1
ATOM 5139 C CA . ALA B 1 322 ? -22.703 9.445 23 1 90.19 322 ALA B CA 1
ATOM 5140 C C . ALA B 1 322 ? -23.016 9.102 21.547 1 90.19 322 ALA B C 1
ATOM 5142 O O . ALA B 1 322 ? -23.766 8.156 21.281 1 90.19 322 ALA B O 1
ATOM 5143 N N . PHE B 1 323 ? -22.5 9.844 20.656 1 94.06 323 PHE B N 1
ATOM 5144 C CA . PHE B 1 323 ? -22.703 9.594 19.234 1 94.06 323 PHE B CA 1
ATOM 5145 C C . PHE B 1 323 ? -22.141 8.234 18.844 1 94.06 323 PHE B C 1
ATOM 5147 O O . PHE B 1 323 ? -22.812 7.453 18.156 1 94.06 323 PHE B O 1
ATOM 5154 N N . ILE B 1 324 ? -20.922 7.91 19.234 1 94.94 324 ILE B N 1
ATOM 5155 C CA . ILE B 1 324 ? -20.234 6.672 18.875 1 94.94 324 ILE B CA 1
ATOM 5156 C C . ILE B 1 324 ? -21 5.477 19.453 1 94.94 324 ILE B C 1
ATOM 5158 O O . ILE B 1 324 ? -21.203 4.477 18.75 1 94.94 324 ILE B O 1
ATOM 5162 N N . ASP B 1 325 ? -21.422 5.629 20.672 1 95.19 325 ASP B N 1
ATOM 5163 C CA . ASP B 1 325 ? -22.156 4.547 21.312 1 95.19 325 ASP B CA 1
ATOM 5164 C C . ASP B 1 325 ? -23.453 4.25 20.578 1 95.19 325 ASP B C 1
ATOM 5166 O O . ASP B 1 325 ? -23.812 3.09 20.359 1 95.19 325 ASP B O 1
ATOM 5170 N N . ALA B 1 326 ? -24.156 5.293 20.25 1 96.06 326 ALA B N 1
ATOM 5171 C CA . ALA B 1 326 ? -25.406 5.129 19.516 1 96.06 326 ALA B CA 1
ATOM 5172 C C . ALA B 1 326 ? -25.172 4.484 18.156 1 96.06 326 ALA B C 1
ATOM 5174 O O . ALA B 1 326 ? -25.906 3.586 17.75 1 96.06 326 ALA B O 1
ATOM 5175 N N . LEU B 1 327 ? -24.203 4.934 17.469 1 96.56 327 LEU B N 1
ATOM 5176 C CA . LEU B 1 327 ? -23.859 4.406 16.141 1 96.56 327 LEU B CA 1
ATOM 5177 C C . LEU B 1 327 ? -23.516 2.924 16.234 1 96.56 327 LEU B C 1
ATOM 5179 O O . LEU B 1 327 ? -24.016 2.121 15.438 1 96.56 327 LEU B O 1
ATOM 5183 N N . VAL B 1 328 ? -22.688 2.566 17.172 1 96.81 328 VAL B N 1
ATOM 5184 C CA . VAL B 1 328 ? -22.25 1.188 17.344 1 96.81 328 VAL B CA 1
ATOM 5185 C C . VAL B 1 328 ? -23.438 0.286 17.641 1 96.81 328 VAL B C 1
ATOM 5187 O O . VAL B 1 328 ? -23.594 -0.774 17.031 1 96.81 328 VAL B O 1
ATOM 5190 N N . ALA B 1 329 ? -24.234 0.725 18.547 1 96.31 329 ALA B N 1
ATOM 5191 C CA . ALA B 1 329 ? -25.391 -0.074 18.938 1 96.31 329 ALA B CA 1
ATOM 5192 C C . ALA B 1 329 ? -26.328 -0.296 17.75 1 96.31 329 ALA B C 1
ATOM 5194 O O . ALA B 1 329 ? -26.719 -1.432 17.453 1 96.31 329 ALA B O 1
ATOM 5195 N N . ASP B 1 330 ? -26.641 0.742 17.078 1 96.69 330 ASP B N 1
ATOM 5196 C CA . ASP B 1 330 ? -27.578 0.663 15.961 1 96.69 330 ASP B CA 1
ATOM 5197 C C . ASP B 1 330 ? -26.984 -0.146 14.812 1 96.69 330 ASP B C 1
ATOM 5199 O O . ASP B 1 330 ? -27.703 -0.923 14.164 1 96.69 330 ASP B O 1
ATOM 5203 N N . TRP B 1 331 ? -25.797 0.043 14.562 1 95.88 331 TRP B N 1
ATOM 5204 C CA . TRP B 1 331 ? -25.141 -0.657 13.453 1 95.88 331 TRP B CA 1
ATOM 5205 C C . TRP B 1 331 ? -25.062 -2.156 13.727 1 95.88 331 TRP B C 1
ATOM 5207 O O . TRP B 1 331 ? -25.312 -2.971 12.836 1 95.88 331 TRP B O 1
ATOM 5217 N N . ARG B 1 332 ? -24.703 -2.518 14.914 1 95.12 332 ARG B N 1
ATOM 5218 C CA . ARG B 1 332 ? -24.641 -3.928 15.289 1 95.12 332 ARG B CA 1
ATOM 5219 C C . ARG B 1 332 ? -26 -4.602 15.094 1 95.12 332 ARG B C 1
ATOM 5221 O O . ARG B 1 332 ? -26.078 -5.73 14.609 1 95.12 332 ARG B O 1
ATOM 5228 N N . GLU B 1 333 ? -26.969 -3.914 15.539 1 95 333 GLU B N 1
ATOM 5229 C CA . GLU B 1 333 ? -28.328 -4.453 15.383 1 95 333 GLU B CA 1
ATOM 5230 C C . GLU B 1 333 ? -28.672 -4.633 13.906 1 95 333 GLU B C 1
ATOM 5232 O O . GLU B 1 333 ? -29.188 -5.68 13.508 1 95 333 GLU B O 1
ATOM 5237 N N . THR B 1 334 ? -28.406 -3.652 13.156 1 94.5 334 THR B N 1
ATOM 5238 C CA . THR B 1 334 ? -28.703 -3.688 11.727 1 94.5 334 THR B CA 1
ATOM 5239 C C . THR B 1 334 ? -27.953 -4.832 11.055 1 94.5 334 THR B C 1
ATOM 5241 O O . THR B 1 334 ? -28.531 -5.578 10.258 1 94.5 334 THR B O 1
ATOM 5244 N N . ARG B 1 335 ? -26.734 -4.953 11.328 1 92.56 335 ARG B N 1
ATOM 5245 C CA . ARG B 1 335 ? -25.906 -6.004 10.75 1 92.56 335 ARG B CA 1
ATOM 5246 C C . ARG B 1 335 ? -26.422 -7.387 11.125 1 92.56 335 ARG B C 1
ATOM 5248 O O . ARG B 1 335 ? -26.484 -8.281 10.289 1 92.56 335 ARG B O 1
ATOM 5255 N N . SER B 1 336 ? -26.703 -7.559 12.344 1 92.69 336 SER B N 1
ATOM 5256 C CA . SER B 1 336 ? -27.219 -8.836 12.828 1 92.69 336 SER B CA 1
ATOM 5257 C C . SER B 1 336 ? -28.531 -9.195 12.141 1 92.69 336 SER B C 1
ATOM 5259 O O . SER B 1 336 ? -28.734 -10.336 11.727 1 92.69 336 SER B O 1
ATOM 5261 N N . GLU B 1 337 ? -29.375 -8.242 12.023 1 93.62 337 GLU B N 1
ATOM 5262 C CA . GLU B 1 337 ? -30.656 -8.461 11.359 1 93.62 337 GLU B CA 1
ATOM 5263 C C . GLU B 1 337 ? -30.453 -8.852 9.898 1 93.62 337 GLU B C 1
ATOM 5265 O O . GLU B 1 337 ? -31.156 -9.719 9.383 1 93.62 337 GLU B O 1
ATOM 5270 N N . PHE B 1 338 ? -29.562 -8.211 9.289 1 94.56 338 PHE B N 1
ATOM 5271 C CA . PHE B 1 338 ? -29.281 -8.539 7.895 1 94.56 338 PHE B CA 1
ATOM 5272 C C . PHE B 1 338 ? -28.766 -9.969 7.766 1 94.56 338 PHE B C 1
ATOM 5274 O O . PHE B 1 338 ? -29.25 -10.734 6.93 1 94.56 338 PHE B O 1
ATOM 5281 N N . ALA B 1 339 ? -27.781 -10.336 8.57 1 91.69 339 ALA B N 1
ATOM 5282 C CA . ALA B 1 339 ? -27.172 -11.656 8.5 1 91.69 339 ALA B CA 1
ATOM 5283 C C . ALA B 1 339 ? -28.188 -12.758 8.773 1 91.69 339 ALA B C 1
ATOM 5285 O O . ALA B 1 339 ? -28.156 -13.812 8.133 1 91.69 339 ALA B O 1
ATOM 5286 N N . GLU B 1 340 ? -29.031 -12.492 9.664 1 91.31 340 GLU B N 1
ATOM 5287 C CA . GLU B 1 340 ? -30.047 -13.484 10.039 1 91.31 340 GLU B CA 1
ATOM 5288 C C . GLU B 1 340 ? -31.141 -13.57 8.984 1 91.31 340 GLU B C 1
ATOM 5290 O O . GLU B 1 340 ? -31.75 -14.633 8.789 1 91.31 340 GLU B O 1
ATOM 5295 N N . GLY B 1 341 ? -31.359 -12.547 8.32 1 90.75 341 GLY B N 1
ATOM 5296 C CA . GLY B 1 341 ? -32.5 -12.469 7.43 1 90.75 341 GLY B CA 1
ATOM 5297 C C . GLY B 1 341 ? -32.156 -12.781 5.984 1 90.75 341 GLY B C 1
ATOM 5298 O O . GLY B 1 341 ? -33.031 -13.094 5.184 1 90.75 341 GLY B O 1
ATOM 5299 N N . PHE B 1 342 ? -30.922 -12.719 5.633 1 91.75 342 PHE B N 1
ATOM 5300 C CA . PHE B 1 342 ? -30.547 -12.906 4.234 1 91.75 342 PHE B CA 1
ATOM 5301 C C . PHE B 1 342 ? -30.719 -14.367 3.83 1 91.75 342 PHE B C 1
ATOM 5303 O O . PHE B 1 342 ? -30.188 -15.266 4.492 1 91.75 342 PHE B O 1
ATOM 5310 N N . GLU B 1 343 ? -31.578 -14.68 2.828 1 84.88 343 GLU B N 1
ATOM 5311 C CA . GLU B 1 343 ? -31.812 -16 2.258 1 84.88 343 GLU B CA 1
ATOM 5312 C C . GLU B 1 343 ? -31.609 -16 0.745 1 84.88 343 GLU B C 1
ATOM 5314 O O . GLU B 1 343 ? -32 -15.039 0.068 1 84.88 343 GLU B O 1
ATOM 5319 N N . TYR B 1 344 ? -30.719 -16.859 0.32 1 81.94 344 TYR B N 1
ATOM 5320 C CA . TYR B 1 344 ? -30.609 -17 -1.128 1 81.94 344 TYR B CA 1
ATOM 5321 C C . TYR B 1 344 ? -30.516 -18.453 -1.536 1 81.94 344 TYR B C 1
ATOM 5323 O O . TYR B 1 344 ? -30.031 -19.297 -0.767 1 81.94 344 TYR B O 1
#